Protein AF-0000000084525465 (afdb_homodimer)

Sequence (744 aa):
MDLFLYGTLRLPQLLERVAGGRVETRAATLPGYRVVREAGGTLPFLVEAPGEIAAGLLIADPSPAVRARLDAYELPFGYRLAPVTAEVDGVPHPAGVYLPGPEGQASDRPWRLDEWEVEDGALTLLAAEEFDLTVDEIGPEALARNWHMVRHRASARLRAAGETQPATLRHAARPGEVERIGPPRLSGRFFRHAAFRMRHRTFSGGTSPDLDREALLGADAALVLPYDAATGEVLLIEQVRTGPILRGAANPWMLEPPAGIVDAGETPEEAARRETWEETGLAEVELRRMFTVYASPGSTTDVFHCFAGLADLSGIGTRAGGLAVENEDLRTHVLPLDAALALIDTGEINVGPLVMMLLWTDRHRAALAGPGMDLFLYGTLRLPQLLERVAGGRVETRAATLPGYRVVREAGGTLPFLVEAPGEIAAGLLIADPSPAVRARLDAYELPFGYRLAPVTAEVDGVPHPAGVYLPGPEGQASDRPWRLDEWEVEDGALTLLAAEEFDLTVDEIGPEALARNWHMVRHRASARLRAAGETQPATLRHAARPGEVERIGPPRLSGRFFRHAAFRMRHRTFSGGTSPDLDREALLGADAALVLPYDAATGEVLLIEQVRTGPILRGAANPWMLEPPAGIVDAGETPEEAARRETWEETGLAEVELRRMFTVYASPGSTTDVFHCFAGLADLSGIGTRAGGLAVENEDLRTHVLPLDAALALIDTGEINVGPLVMMLLWTDRHRAALAGPG

Inte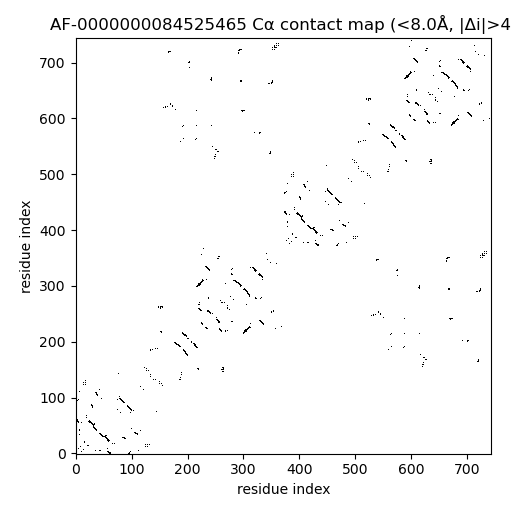rPro domains:
  IPR000086 NUDIX hydrolase domain [PF00293] (221-340)
  IPR000086 NUDIX hydrolase domain [PS51462] (217-357)
  IPR004385 Nucleoside diphosphate pyrophosphatase [TIGR00052] (189-360)
  IPR009288 Gamma-glutamylcyclotransferase, AIG2-like domain [PF06094] (3-116)
  IPR013024 Gamma-glutamyl cyclotransferase-like [cd06661] (3-99)
  IPR015797 NUDIX hydrolase-like domain superfamily [SSF55811] (186-364)
  IPR020084 NUDIX hydrolase, conserved site [PS00893] (260-281)
  IPR020476 NUDIX hydrolase [PR00502] (255-269)
  IPR020476 NUDIX hydrolase [PR00502] (269-284)
  IPR036568 Gamma-glutamyl cyclotransferase-like superfamily [SSF110857] (2-102)

Solvent-accessible surface area (backbone atoms only — not comparable to full-atom values): 38340 Å² total; per-residue (Å²): 110,25,35,43,40,48,55,70,57,61,41,65,73,46,33,24,34,49,38,73,39,89,70,75,69,40,72,26,33,31,70,37,19,34,49,17,18,24,53,96,54,79,47,64,29,72,40,85,29,83,91,34,64,22,70,36,31,32,31,73,53,58,53,72,69,37,47,51,33,48,45,44,71,40,39,66,78,46,30,42,79,39,85,45,62,30,24,46,91,81,41,79,37,73,22,33,32,75,36,69,31,90,85,60,51,70,40,92,44,76,48,52,65,72,62,37,42,74,73,45,35,69,45,48,44,46,29,33,47,51,46,55,60,29,38,88,76,60,34,38,63,56,47,52,74,32,40,67,49,43,38,13,31,22,35,39,31,53,52,32,58,67,47,81,66,58,46,91,82,54,71,70,61,57,93,76,42,60,42,72,57,74,78,60,49,57,42,75,69,80,50,34,39,36,41,39,35,30,34,33,58,40,90,86,58,61,66,49,66,83,38,83,47,59,32,37,46,50,44,33,26,9,32,29,40,36,30,16,58,90,79,45,30,30,44,35,32,32,36,73,32,54,9,35,53,76,37,43,36,68,55,32,54,40,56,34,46,39,52,40,67,26,48,56,91,50,49,54,68,57,29,28,52,51,29,34,26,58,61,72,65,53,80,72,62,50,78,40,82,63,50,56,24,24,44,45,39,68,45,21,40,31,32,40,41,34,27,40,20,43,29,86,57,78,90,56,58,72,42,80,44,44,47,69,89,71,74,40,62,33,32,37,42,58,46,47,47,69,58,56,55,50,30,36,72,66,41,47,44,33,34,36,65,40,53,31,52,53,42,49,47,63,75,40,45,69,72,66,52,48,86,120,108,25,36,45,40,48,55,70,57,62,40,65,73,47,34,24,34,49,39,74,40,88,72,74,68,41,74,26,33,30,71,37,19,33,49,17,18,24,54,96,56,78,47,63,29,73,41,87,29,83,91,36,63,21,70,36,30,33,32,72,52,59,53,71,68,37,46,50,32,46,46,44,71,40,39,66,77,46,31,41,80,41,83,44,61,29,25,47,91,81,41,80,38,74,22,33,31,75,36,70,32,89,86,59,51,70,41,93,43,76,50,52,64,72,61,36,43,74,74,45,35,67,45,48,44,46,29,32,47,52,47,55,61,30,37,88,77,61,32,40,63,57,46,52,75,31,41,69,50,44,36,14,31,23,35,39,30,54,53,32,57,70,46,82,66,55,48,90,82,53,72,71,60,55,94,76,41,60,43,71,56,74,77,61,48,58,42,76,67,81,48,34,39,36,40,40,36,30,36,32,57,40,91,88,58,61,69,49,68,83,38,83,46,57,32,38,45,50,43,34,27,10,30,30,40,36,31,17,61,90,79,44,30,30,44,35,31,32,33,73,34,54,10,36,51,76,35,42,36,68,53,34,54,42,56,34,45,38,52,40,67,27,48,55,90,50,50,54,67,56,30,28,53,51,30,33,27,57,61,71,67,53,80,72,60,50,77,38,83,63,50,55,24,26,47,46,38,68,46,22,40,30,30,40,40,35,28,39,20,43,30,86,58,78,87,56,56,73,41,80,46,43,46,70,90,71,72,41,62,34,32,37,42,57,47,47,45,68,59,56,55,51,29,36,72,66,40,47,41,34,32,36,65,41,53,30,52,52,42,49,49,64,75,39,46,70,74,65,52,50,87,119

Structure (mmCIF, N/CA/C/O backbone):
data_AF-0000000084525465-model_v1
#
loop_
_entity.id
_entity.type
_entity.pdbx_description
1 polymer 'ADP-ribose pyrophosphatase'
#
loop_
_atom_site.group_PDB
_atom_site.id
_atom_site.type_symbol
_atom_site.label_atom_id
_atom_site.label_alt_id
_atom_site.label_comp_id
_atom_site.label_asym_id
_atom_site.label_entity_id
_atom_site.label_seq_id
_atom_site.pdbx_PDB_ins_code
_atom_site.Cartn_x
_atom_site.Cartn_y
_atom_site.Cartn_z
_atom_site.occupancy
_atom_site.B_iso_or_equiv
_atom_site.auth_seq_id
_atom_site.auth_comp_id
_atom_site.auth_asym_id
_atom_site.auth_atom_id
_atom_site.pdbx_PDB_model_num
ATOM 1 N N . MET A 1 1 ? 35.875 -20.062 -17.625 1 91.69 1 MET A N 1
ATOM 2 C CA . MET A 1 1 ? 35.375 -21.438 -17.703 1 91.69 1 MET A CA 1
ATOM 3 C C . MET A 1 1 ? 34 -21.484 -18.375 1 91.69 1 MET A C 1
ATOM 5 O O . MET A 1 1 ? 33.125 -20.656 -18.078 1 91.69 1 MET A O 1
ATOM 9 N N . ASP A 1 2 ? 33.812 -22.422 -19.312 1 97.88 2 ASP A N 1
ATOM 10 C CA . ASP A 1 2 ? 32.531 -22.609 -19.984 1 97.88 2 ASP A CA 1
ATOM 11 C C . ASP A 1 2 ? 31.469 -23.062 -18.984 1 97.88 2 ASP A C 1
ATOM 13 O O . ASP A 1 2 ? 31.781 -23.578 -17.906 1 97.88 2 ASP A O 1
ATOM 17 N N . LEU A 1 3 ? 30.234 -22.766 -19.344 1 98.56 3 LEU A N 1
ATOM 18 C CA . LEU A 1 3 ? 29.109 -23.203 -18.516 1 98.56 3 LEU A CA 1
ATOM 19 C C . LEU A 1 3 ? 28.109 -24.016 -19.344 1 98.56 3 LEU A C 1
ATOM 21 O O . LEU A 1 3 ? 27.766 -23.641 -20.453 1 98.56 3 LEU A O 1
ATOM 25 N N . PHE A 1 4 ? 27.734 -25.172 -18.859 1 98.69 4 PHE A N 1
ATOM 26 C CA . PHE A 1 4 ? 26.672 -25.984 -19.438 1 98.69 4 PHE A CA 1
ATOM 27 C C . PHE A 1 4 ? 25.344 -25.719 -18.719 1 98.69 4 PHE A C 1
ATOM 29 O O . PHE A 1 4 ? 25.266 -25.828 -17.5 1 98.69 4 PHE A O 1
ATOM 36 N N . LEU A 1 5 ? 24.344 -25.312 -19.469 1 98.56 5 LEU A N 1
ATOM 37 C CA . LEU A 1 5 ? 23.016 -25.047 -18.953 1 98.56 5 LEU A CA 1
ATOM 38 C C . LEU A 1 5 ? 22.016 -26.109 -19.422 1 98.56 5 LEU A C 1
ATOM 40 O O . LEU A 1 5 ? 22.062 -26.516 -20.578 1 98.56 5 LEU A O 1
ATOM 44 N N . TYR A 1 6 ? 21.219 -26.578 -18.531 1 97.75 6 TYR A N 1
ATOM 45 C CA . TYR A 1 6 ? 20.109 -27.469 -18.844 1 97.75 6 TYR A CA 1
ATOM 46 C C . TYR A 1 6 ? 18.797 -26.906 -18.312 1 97.75 6 TYR A C 1
ATOM 48 O O . TYR A 1 6 ? 18.766 -25.828 -17.719 1 97.75 6 TYR A O 1
ATOM 56 N N . GLY A 1 7 ? 17.703 -27.656 -18.594 1 97.06 7 GLY A N 1
ATOM 57 C CA . GLY A 1 7 ? 16.422 -27.328 -17.969 1 97.06 7 GLY A CA 1
ATOM 58 C C . GLY A 1 7 ? 15.852 -26 -18.453 1 97.06 7 GLY A C 1
ATOM 59 O O . GLY A 1 7 ? 15.836 -25.719 -19.656 1 97.06 7 GLY A O 1
ATOM 60 N N . THR A 1 8 ? 15.367 -25.172 -17.469 1 97.69 8 THR A N 1
ATOM 61 C CA . THR A 1 8 ? 14.547 -24 -17.781 1 97.69 8 THR A CA 1
ATOM 62 C C . THR A 1 8 ? 15.383 -22.891 -18.422 1 97.69 8 THR A C 1
ATOM 64 O O . THR A 1 8 ? 14.883 -22.125 -19.219 1 97.69 8 THR A O 1
ATOM 67 N N . LEU A 1 9 ? 16.641 -22.844 -18.109 1 97.81 9 LEU A N 1
ATOM 68 C CA . LEU A 1 9 ? 17.516 -21.797 -18.625 1 97.81 9 LEU A CA 1
ATOM 69 C C . LEU A 1 9 ? 17.812 -22 -20.109 1 97.81 9 LEU A C 1
ATOM 71 O O . LEU A 1 9 ? 18.422 -21.141 -20.75 1 97.81 9 LEU A O 1
ATOM 75 N N . ARG A 1 10 ? 17.359 -23.141 -20.656 1 98.06 10 ARG A N 1
ATOM 76 C CA . ARG A 1 10 ? 17.453 -23.328 -22.109 1 98.06 10 ARG A CA 1
ATOM 77 C C . ARG A 1 10 ? 16.453 -22.438 -22.844 1 98.06 10 ARG A C 1
ATOM 79 O O . ARG A 1 10 ? 16.547 -22.266 -24.062 1 98.06 10 ARG A O 1
ATOM 86 N N . LEU A 1 11 ? 15.367 -22 -22.141 1 97.69 11 LEU A N 1
ATOM 87 C CA . LEU A 1 11 ? 14.453 -21.031 -22.734 1 97.69 11 LEU A CA 1
ATOM 88 C C . LEU A 1 11 ? 15.133 -19.688 -22.938 1 97.69 11 LEU A C 1
ATOM 90 O O . LEU A 1 11 ? 15.523 -19.031 -21.969 1 97.69 11 LEU A O 1
ATOM 94 N N . PRO A 1 12 ? 15.281 -19.203 -24.172 1 97.38 12 PRO A N 1
ATOM 95 C CA . PRO A 1 12 ? 16.094 -18.016 -24.453 1 97.38 12 PRO A CA 1
ATOM 96 C C . PRO A 1 12 ? 15.609 -16.781 -23.688 1 97.38 12 PRO A C 1
ATOM 98 O O . PRO A 1 12 ? 16.422 -16 -23.188 1 97.38 12 PRO A O 1
ATOM 101 N N . GLN A 1 13 ? 14.281 -16.594 -23.609 1 97.44 13 GLN A N 1
ATOM 102 C CA . GLN A 1 13 ? 13.734 -15.43 -22.922 1 97.44 13 GLN A CA 1
ATOM 103 C C . GLN A 1 13 ? 14.109 -15.438 -21.438 1 97.44 13 GLN A C 1
ATOM 105 O O . GLN A 1 13 ? 14.398 -14.383 -20.859 1 97.44 13 GLN A O 1
ATOM 110 N N . LEU A 1 14 ? 14.039 -16.625 -20.812 1 98.38 14 LEU A N 1
ATOM 111 C CA . LEU A 1 14 ? 14.398 -16.75 -19.406 1 98.38 14 LEU A CA 1
ATOM 112 C C . LEU A 1 14 ? 15.891 -16.5 -19.203 1 98.38 14 LEU A C 1
ATOM 114 O O . LEU A 1 14 ? 16.281 -15.75 -18.297 1 98.38 14 LEU A O 1
ATOM 118 N N . LEU A 1 15 ? 16.719 -17.078 -20.062 1 98.44 15 LEU A N 1
ATOM 119 C CA . LEU A 1 15 ? 18.172 -16.906 -19.969 1 98.44 15 LEU A CA 1
ATOM 120 C C . LEU A 1 15 ? 18.531 -15.422 -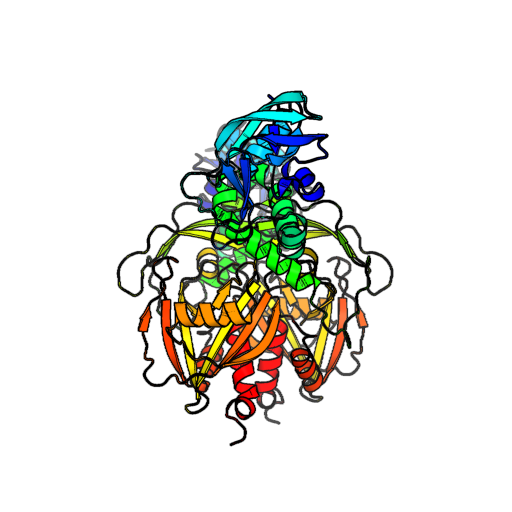20.078 1 98.44 15 LEU A C 1
ATOM 122 O O . LEU A 1 15 ? 19.375 -14.93 -19.328 1 98.44 15 LEU A O 1
ATOM 126 N N . GLU A 1 16 ? 17.922 -14.734 -21 1 97.75 16 GLU A N 1
ATOM 127 C CA . GLU A 1 16 ? 18.203 -13.32 -21.219 1 97.75 16 GLU A CA 1
ATOM 128 C C . GLU A 1 16 ? 17.875 -12.5 -19.969 1 97.75 16 GLU A C 1
ATOM 130 O O . GLU A 1 16 ? 18.641 -11.617 -19.578 1 97.75 16 GLU A O 1
ATOM 135 N N . ARG A 1 17 ? 16.75 -12.734 -19.297 1 97.25 17 ARG A N 1
ATOM 136 C CA . ARG A 1 17 ? 16.359 -12.031 -18.078 1 97.25 17 ARG A CA 1
ATOM 137 C C . ARG A 1 17 ? 17.328 -12.312 -16.938 1 97.25 17 ARG A C 1
ATOM 139 O O . ARG A 1 17 ? 17.75 -11.391 -16.234 1 97.25 17 ARG A O 1
ATOM 146 N N . VAL A 1 18 ? 17.656 -13.57 -16.797 1 98.19 18 VAL A N 1
ATOM 147 C CA . VAL A 1 18 ? 18.516 -13.992 -15.695 1 98.19 18 VAL A CA 1
ATOM 148 C C . VAL A 1 18 ? 19.922 -13.461 -15.891 1 98.19 18 VAL A C 1
ATOM 150 O O . VAL A 1 18 ? 20.547 -12.977 -14.945 1 98.19 18 VAL A O 1
ATOM 153 N N . ALA A 1 19 ? 20.391 -13.422 -17.188 1 97.75 19 ALA A N 1
ATOM 154 C CA . ALA A 1 19 ? 21.766 -13.016 -17.5 1 97.75 19 ALA A CA 1
ATOM 155 C C . ALA A 1 19 ? 21.875 -11.5 -17.594 1 97.75 19 ALA A C 1
ATOM 157 O O . ALA A 1 19 ? 22.984 -10.953 -17.578 1 97.75 19 ALA A O 1
ATOM 158 N N . GLY A 1 20 ? 20.75 -10.82 -17.703 1 96.25 20 GLY A N 1
ATOM 159 C CA . GLY A 1 20 ? 20.75 -9.375 -17.812 1 96.25 20 GLY A CA 1
ATOM 160 C C . GLY A 1 20 ? 20.969 -8.883 -19.234 1 96.25 20 GLY A C 1
ATOM 161 O O . GLY A 1 20 ? 21.344 -7.73 -19.453 1 96.25 20 GLY A O 1
ATOM 162 N N . GLY A 1 21 ? 20.828 -9.797 -20.203 1 96 21 GLY A N 1
ATOM 163 C CA . GLY A 1 21 ? 21.016 -9.5 -21.609 1 96 21 GLY A CA 1
ATOM 164 C C . GLY A 1 21 ? 21.203 -10.734 -22.469 1 96 21 GLY A C 1
ATOM 165 O O . GLY A 1 21 ? 21.156 -11.859 -21.969 1 96 21 GLY A O 1
ATOM 166 N N . ARG A 1 22 ? 21.391 -10.484 -23.719 1 95.75 22 ARG A N 1
ATOM 167 C CA . ARG A 1 22 ? 21.562 -11.586 -24.656 1 95.75 22 ARG A CA 1
ATOM 168 C C . ARG A 1 22 ? 22.891 -12.297 -24.438 1 95.75 22 ARG A C 1
ATOM 170 O O . ARG A 1 22 ? 23.922 -11.648 -24.234 1 95.75 22 ARG A O 1
ATOM 177 N N . VAL A 1 23 ? 22.828 -13.625 -24.422 1 96.75 23 VAL A N 1
ATOM 178 C CA . VAL A 1 23 ? 24 -14.469 -24.25 1 96.75 23 VAL A CA 1
ATOM 179 C C . VAL A 1 23 ? 24.125 -15.43 -25.438 1 96.75 23 VAL A C 1
ATOM 181 O O . VAL A 1 23 ? 23.141 -16.047 -25.844 1 96.75 23 VAL A O 1
ATOM 184 N N . GLU A 1 24 ? 25.266 -15.461 -26 1 97.12 24 GLU A N 1
ATOM 185 C CA . GLU A 1 24 ? 25.5 -16.422 -27.078 1 97.12 24 GLU A CA 1
ATOM 186 C C . GLU A 1 24 ? 25.609 -17.844 -26.531 1 97.12 24 GLU A C 1
ATOM 188 O O . GLU A 1 24 ? 26.328 -18.094 -25.547 1 97.12 24 GLU A O 1
ATOM 193 N N . THR A 1 25 ? 24.875 -18.734 -27.125 1 98.19 25 THR A N 1
ATOM 194 C CA . THR A 1 25 ? 24.906 -20.125 -26.688 1 98.19 25 THR A CA 1
ATOM 195 C C . THR A 1 25 ? 25.062 -21.062 -27.891 1 98.19 25 THR A C 1
ATOM 197 O O . THR A 1 25 ? 24.828 -20.656 -29.031 1 98.19 25 THR A O 1
ATOM 200 N N . ARG A 1 26 ? 25.547 -22.281 -27.656 1 98 26 ARG A N 1
ATOM 201 C CA . ARG A 1 26 ? 25.609 -23.375 -28.609 1 98 26 ARG A CA 1
ATOM 202 C C . ARG A 1 26 ? 24.906 -24.625 -28.078 1 98 26 ARG A C 1
ATOM 204 O O . ARG A 1 26 ? 25.016 -24.922 -26.891 1 98 26 ARG A O 1
ATOM 211 N N . ALA A 1 27 ? 24.25 -25.266 -29.016 1 98.38 27 ALA A N 1
ATOM 212 C CA . ALA A 1 27 ? 23.688 -26.547 -28.609 1 98.38 27 ALA A CA 1
ATOM 213 C C . ALA A 1 27 ? 24.781 -27.5 -28.125 1 98.38 27 ALA A C 1
ATOM 215 O O . ALA A 1 27 ? 25.844 -27.578 -28.734 1 98.38 27 ALA A O 1
ATOM 216 N N . ALA A 1 28 ? 24.469 -28.156 -27 1 98.69 28 ALA A N 1
ATOM 217 C CA . ALA A 1 28 ? 25.453 -29.062 -26.391 1 98.69 28 ALA A CA 1
ATOM 218 C C . ALA A 1 28 ? 24.75 -30.234 -25.703 1 98.69 28 ALA A C 1
ATOM 220 O O . ALA A 1 28 ? 23.516 -30.234 -25.578 1 98.69 28 ALA A O 1
ATOM 221 N N . THR A 1 29 ? 25.531 -31.219 -25.391 1 98.62 29 THR A N 1
ATOM 222 C CA . THR A 1 29 ? 25.031 -32.375 -24.656 1 98.62 29 THR A CA 1
ATOM 223 C C . THR A 1 29 ? 25.953 -32.719 -23.484 1 98.62 29 THR A C 1
ATOM 225 O O . THR A 1 29 ? 27.109 -32.281 -23.453 1 98.62 29 THR A O 1
ATOM 228 N N . LEU A 1 30 ? 25.422 -33.344 -22.547 1 98.56 30 LEU A N 1
ATOM 229 C CA . LEU A 1 30 ? 26.188 -33.812 -21.391 1 98.56 30 LEU A CA 1
ATOM 230 C C . LEU A 1 30 ? 26.047 -35.312 -21.219 1 98.56 30 LEU A C 1
ATOM 232 O O . LEU A 1 30 ? 25.094 -35.812 -20.609 1 98.56 30 LEU A O 1
ATOM 236 N N . PRO A 1 31 ? 27.062 -36.094 -21.734 1 98.06 31 PRO A N 1
ATOM 237 C CA . PRO A 1 31 ? 27.016 -37.531 -21.562 1 98.06 31 PRO A CA 1
ATOM 238 C C . PRO A 1 31 ? 27.078 -37.969 -20.094 1 98.06 31 PRO A C 1
ATOM 240 O O . PRO A 1 31 ? 27.766 -37.344 -19.297 1 98.06 31 PRO A O 1
ATOM 243 N N . GLY A 1 32 ? 26.359 -39.094 -19.797 1 97.31 32 GLY A N 1
ATOM 244 C CA . GLY A 1 32 ? 26.391 -39.656 -18.453 1 97.31 32 GLY A CA 1
ATOM 245 C C . GLY A 1 32 ? 25.344 -39.062 -17.547 1 97.31 32 GLY A C 1
ATOM 246 O O . GLY A 1 32 ? 25.281 -39.375 -16.359 1 97.31 32 GLY A O 1
ATOM 247 N N . TYR A 1 33 ? 24.5 -38.125 -18.047 1 97.56 33 TYR A N 1
ATOM 248 C CA . TYR A 1 33 ? 23.469 -37.469 -17.266 1 97.56 33 TYR A CA 1
ATOM 249 C C . TYR A 1 33 ? 22.125 -37.531 -17.969 1 97.56 33 TYR A C 1
ATOM 251 O O . TYR A 1 33 ? 22.062 -37.719 -19.188 1 97.56 33 TYR A O 1
ATOM 259 N N . ARG A 1 34 ? 21.078 -37.406 -17.281 1 97 34 ARG A N 1
ATOM 260 C CA . ARG A 1 34 ? 19.75 -37.156 -17.828 1 97 34 ARG A CA 1
ATOM 261 C C . ARG A 1 34 ? 18.984 -36.125 -16.984 1 97 34 ARG A C 1
ATOM 263 O O . ARG A 1 34 ? 19.328 -35.906 -15.812 1 97 34 ARG A O 1
ATOM 270 N N . VAL A 1 35 ? 18 -35.5 -17.594 1 97.62 35 VAL A N 1
ATOM 271 C CA . VAL A 1 35 ? 17.172 -34.531 -16.891 1 97.62 35 VAL A CA 1
ATOM 272 C C . VAL A 1 35 ? 15.828 -35.125 -16.531 1 97.62 35 VAL A C 1
ATOM 274 O O . VAL A 1 35 ? 15.125 -35.656 -17.406 1 97.62 35 VAL A O 1
ATOM 277 N N . VAL A 1 36 ? 15.484 -35.125 -15.25 1 97.06 36 VAL A N 1
ATOM 278 C CA . VAL A 1 36 ? 14.211 -35.625 -14.773 1 97.06 36 VAL A CA 1
ATOM 279 C C . VAL A 1 36 ? 13.445 -34.531 -14.031 1 97.06 36 VAL A C 1
ATOM 281 O O . VAL A 1 36 ? 13.992 -33.469 -13.758 1 97.06 36 VAL A O 1
ATOM 284 N N . ARG A 1 37 ? 12.172 -34.781 -13.797 1 96.19 37 ARG A N 1
ATOM 285 C CA . ARG A 1 37 ? 11.344 -33.812 -13.055 1 96.19 37 ARG A CA 1
ATOM 286 C C . ARG A 1 37 ? 11.617 -33.906 -11.562 1 96.19 37 ARG A C 1
ATOM 288 O O . ARG A 1 37 ? 11.844 -35 -11.023 1 96.19 37 ARG A O 1
ATOM 295 N N . GLU A 1 38 ? 11.633 -32.75 -10.945 1 92.75 38 GLU A N 1
ATOM 296 C CA . GLU A 1 38 ? 11.719 -32.719 -9.492 1 92.75 38 GLU A CA 1
ATOM 297 C C . GLU A 1 38 ? 10.539 -33.469 -8.852 1 92.75 38 GLU A C 1
ATOM 299 O O . GLU A 1 38 ? 9.422 -33.438 -9.367 1 92.75 38 GLU A O 1
ATOM 304 N N . ALA A 1 39 ? 10.812 -34.094 -7.758 1 91.94 39 ALA A N 1
ATOM 305 C CA . ALA A 1 39 ? 9.727 -34.719 -7.027 1 91.94 39 ALA A CA 1
ATOM 306 C C . ALA A 1 39 ? 8.727 -33.688 -6.508 1 91.94 39 ALA A C 1
ATOM 308 O O . ALA A 1 39 ? 9.094 -32.781 -5.762 1 91.94 39 ALA A O 1
ATOM 309 N N . GLY A 1 40 ? 7.48 -33.75 -6.902 1 86.56 40 GLY A N 1
ATOM 310 C CA . GLY A 1 40 ? 6.43 -32.906 -6.402 1 86.56 40 GLY A CA 1
ATOM 311 C C . GLY A 1 40 ? 6.445 -31.516 -7.047 1 86.56 40 GLY A C 1
ATOM 312 O O . GLY A 1 40 ? 5.723 -30.609 -6.609 1 86.56 40 GLY A O 1
ATOM 313 N N . GLY A 1 41 ? 7.301 -31.344 -8.016 1 89.19 41 GLY A N 1
ATOM 314 C CA . GLY A 1 41 ? 7.387 -30.031 -8.625 1 89.19 41 GLY A CA 1
ATOM 315 C C . GLY A 1 41 ? 7.484 -30.078 -10.141 1 89.19 41 GLY A C 1
ATOM 316 O O . GLY A 1 41 ? 7.152 -31.094 -10.758 1 89.19 41 GLY A O 1
ATOM 317 N N . THR A 1 42 ? 7.797 -29 -10.672 1 91.94 42 THR A N 1
ATOM 318 C CA . THR A 1 42 ? 7.809 -28.906 -12.133 1 91.94 42 THR A CA 1
ATOM 319 C C . THR A 1 42 ? 9.219 -28.625 -12.648 1 91.94 42 THR A C 1
ATOM 321 O O . THR A 1 42 ? 9.438 -28.562 -13.859 1 91.94 42 THR A O 1
ATOM 324 N N . LEU A 1 43 ? 10.164 -28.547 -11.781 1 94.06 43 LEU A N 1
ATOM 325 C CA . LEU A 1 43 ? 11.484 -28.078 -12.164 1 94.06 43 LEU A CA 1
ATOM 326 C C . LEU A 1 43 ? 12.352 -29.25 -12.641 1 94.06 43 LEU A C 1
ATOM 328 O O . LEU A 1 43 ? 12.109 -30.391 -12.281 1 94.06 43 LEU A O 1
ATOM 332 N N . PRO A 1 44 ? 13.344 -28.969 -13.5 1 96.12 44 PRO A N 1
ATOM 333 C CA . PRO A 1 44 ? 14.281 -30 -13.969 1 96.12 44 PRO A CA 1
ATOM 334 C C . PRO A 1 44 ? 15.336 -30.359 -12.93 1 96.12 44 PRO A C 1
ATOM 336 O O . PRO A 1 44 ? 15.805 -29.484 -12.188 1 96.12 44 PRO A O 1
ATOM 339 N N . PHE A 1 45 ? 15.617 -31.594 -12.93 1 95.25 45 PHE A N 1
ATOM 340 C CA . PHE A 1 45 ? 16.688 -32.156 -12.102 1 95.25 45 PHE A CA 1
ATOM 341 C C . PHE A 1 45 ? 17.672 -32.938 -12.945 1 95.25 45 PHE A C 1
ATOM 343 O O . PHE A 1 45 ? 17.297 -33.844 -13.68 1 95.25 45 PHE A O 1
ATOM 350 N N . LEU A 1 46 ? 18.922 -32.5 -12.883 1 95.75 46 LEU A N 1
ATOM 351 C CA . LEU A 1 46 ? 19.984 -33.219 -13.57 1 95.75 46 LEU A CA 1
ATOM 352 C C . LEU A 1 46 ? 20.516 -34.344 -12.695 1 95.75 46 LEU A C 1
ATOM 354 O O . LEU A 1 46 ? 20.922 -34.125 -11.555 1 95.75 46 LEU A O 1
ATOM 358 N N . VAL A 1 47 ? 20.469 -35.594 -13.219 1 94.81 47 VAL A N 1
ATOM 359 C CA . VAL A 1 47 ? 20.938 -36.719 -12.438 1 94.81 47 VAL A CA 1
ATOM 360 C C . VAL A 1 47 ? 21.969 -37.531 -13.242 1 94.81 47 VAL A C 1
ATOM 362 O O . VAL A 1 47 ? 21.906 -37.562 -14.469 1 94.81 47 VAL A O 1
ATOM 365 N N . GLU A 1 48 ? 22.922 -38.125 -12.5 1 94.31 48 GLU A N 1
ATOM 366 C CA . GLU A 1 48 ? 23.859 -39.031 -13.148 1 94.31 48 GLU A CA 1
ATOM 367 C C . GLU A 1 48 ? 23.172 -40.281 -13.688 1 94.31 48 GLU A C 1
ATOM 369 O O . GLU A 1 48 ? 22.375 -40.906 -12.984 1 94.31 48 GLU A O 1
ATOM 374 N N . ALA A 1 49 ? 23.359 -40.531 -14.898 1 95.69 49 ALA A N 1
ATOM 375 C CA . ALA A 1 49 ? 22.766 -41.688 -15.586 1 95.69 49 ALA A CA 1
ATOM 376 C C . ALA A 1 49 ? 23.703 -42.219 -16.656 1 95.69 49 ALA A C 1
ATOM 378 O O . ALA A 1 49 ? 23.641 -41.812 -17.812 1 95.69 49 ALA A O 1
ATOM 379 N N . PRO A 1 50 ? 24.469 -43.25 -16.219 1 95.69 50 PRO A N 1
ATOM 380 C CA . PRO A 1 50 ? 25.391 -43.812 -17.219 1 95.69 50 PRO A CA 1
ATOM 381 C C . PRO A 1 50 ? 24.688 -44.25 -18.484 1 95.69 50 PRO A C 1
ATOM 383 O O . PRO A 1 50 ? 23.641 -44.906 -18.422 1 95.69 50 PRO A O 1
ATOM 386 N N . GLY A 1 51 ? 25.234 -43.938 -19.594 1 96.25 51 GLY A N 1
ATOM 387 C CA . GLY A 1 51 ? 24.688 -44.344 -20.875 1 96.25 51 GLY A CA 1
ATOM 388 C C . GLY A 1 51 ? 23.656 -43.406 -21.438 1 96.25 51 GLY A C 1
ATOM 389 O O . GLY A 1 51 ? 23.234 -43.531 -22.578 1 96.25 51 GLY A O 1
ATOM 390 N N . GLU A 1 52 ? 23.172 -42.469 -20.625 1 97.19 52 GLU A N 1
ATOM 391 C CA . GLU A 1 52 ? 22.203 -41.5 -21.062 1 97.19 52 GLU A CA 1
ATOM 392 C C . GLU A 1 52 ? 22.891 -40.156 -21.391 1 97.19 52 GLU A C 1
ATOM 394 O O . GLU A 1 52 ? 24.094 -40 -21.156 1 97.19 52 GLU A O 1
ATOM 399 N N . ILE A 1 53 ? 22.141 -39.281 -22.094 1 97.5 53 ILE A N 1
ATOM 400 C CA . ILE A 1 53 ? 22.672 -38 -22.531 1 97.5 53 ILE A CA 1
ATOM 401 C C . ILE A 1 53 ? 21.656 -36.875 -22.234 1 97.5 53 ILE A C 1
ATOM 403 O O . ILE A 1 53 ? 20.484 -37 -22.609 1 97.5 53 ILE A O 1
ATOM 407 N N . ALA A 1 54 ? 22.078 -35.906 -21.547 1 98 54 ALA A N 1
ATOM 408 C CA . ALA A 1 54 ? 21.219 -34.719 -21.297 1 98 54 ALA A CA 1
ATOM 409 C C . ALA A 1 54 ? 21.453 -33.656 -22.344 1 98 54 ALA A C 1
ATOM 411 O O . ALA A 1 54 ? 22.594 -33.344 -22.703 1 98 54 ALA A O 1
ATOM 412 N N . ALA A 1 55 ? 20.359 -33.125 -22.891 1 97.38 55 ALA A N 1
ATOM 413 C CA . ALA A 1 55 ? 20.453 -31.984 -23.812 1 97.38 55 ALA A CA 1
ATOM 414 C C . ALA A 1 55 ? 20.609 -30.672 -23.062 1 97.38 55 ALA A C 1
ATOM 416 O O . ALA A 1 55 ? 20.062 -30.516 -21.969 1 97.38 55 ALA A O 1
ATOM 417 N N . GLY A 1 56 ? 21.344 -29.734 -23.672 1 98.38 56 GLY A N 1
ATOM 418 C CA . GLY A 1 56 ? 21.516 -28.422 -23.062 1 98.38 56 GLY A CA 1
ATOM 419 C C . GLY A 1 56 ? 22.188 -27.422 -23.984 1 98.38 56 GLY A C 1
ATOM 420 O O . GLY A 1 56 ? 22.062 -27.516 -25.203 1 98.38 56 GLY A O 1
ATOM 421 N N . LEU A 1 57 ? 22.656 -26.375 -23.344 1 98.56 57 LEU A N 1
ATOM 422 C CA . LEU A 1 57 ? 23.375 -25.312 -24.016 1 98.56 57 LEU A CA 1
ATOM 423 C C . LEU A 1 57 ? 24.75 -25.094 -23.375 1 98.56 57 LEU A C 1
ATOM 425 O O . LEU A 1 57 ? 24.922 -25.344 -22.188 1 98.56 57 LEU A O 1
ATOM 429 N N . LEU A 1 58 ? 25.703 -24.703 -24.172 1 98.69 58 LEU A N 1
ATOM 430 C CA . LEU A 1 58 ? 27 -24.312 -23.656 1 98.69 58 LEU A CA 1
ATOM 431 C C . LEU A 1 58 ? 27.234 -22.812 -23.844 1 98.69 58 LEU A C 1
ATOM 433 O O . LEU A 1 58 ? 27 -22.281 -24.938 1 98.69 58 LEU A O 1
ATOM 437 N N . ILE A 1 59 ? 27.484 -22.062 -22.797 1 98.5 59 ILE A N 1
ATOM 438 C CA . ILE A 1 59 ? 27.984 -20.688 -22.844 1 98.5 59 ILE A CA 1
ATOM 439 C C . ILE A 1 59 ? 29.5 -20.688 -22.766 1 98.5 59 ILE A C 1
ATOM 441 O O . ILE A 1 59 ? 30.078 -21.141 -21.766 1 98.5 59 ILE A O 1
ATOM 445 N N . ALA A 1 60 ? 30.125 -20.172 -23.766 1 97.69 60 ALA A N 1
ATOM 446 C CA . ALA A 1 60 ? 31.594 -20.125 -23.781 1 97.69 60 ALA A CA 1
ATOM 447 C C . ALA A 1 60 ? 32.094 -18.953 -22.969 1 97.69 60 ALA A C 1
ATOM 449 O O . ALA A 1 60 ? 31.797 -17.797 -23.266 1 97.69 60 ALA A O 1
ATOM 450 N N . ASP A 1 61 ? 32.875 -19.234 -21.922 1 96.38 61 ASP A N 1
ATOM 451 C CA . ASP A 1 61 ? 33.594 -18.266 -21.094 1 96.38 61 ASP A CA 1
ATOM 452 C C . ASP A 1 61 ? 32.719 -17.016 -20.844 1 96.38 61 ASP A C 1
ATOM 454 O O . ASP A 1 61 ? 33.125 -15.906 -21.219 1 96.38 61 ASP A O 1
ATOM 458 N N . PRO A 1 62 ? 31.594 -17.203 -20.188 1 97.12 62 PRO A N 1
ATOM 459 C CA . PRO A 1 62 ? 30.75 -16.031 -19.906 1 97.12 62 PRO A CA 1
ATOM 460 C C . PRO A 1 62 ? 31.5 -14.922 -19.172 1 97.12 62 PRO A C 1
ATOM 462 O O . PRO A 1 62 ? 32.375 -15.203 -18.375 1 97.12 62 PRO A O 1
ATOM 465 N N . SER A 1 63 ? 31.125 -13.625 -19.453 1 96.81 63 SER A N 1
ATOM 466 C CA . SER A 1 63 ? 31.688 -12.5 -18.719 1 96.81 63 SER A CA 1
ATOM 467 C C . SER A 1 63 ? 31.438 -12.625 -17.234 1 96.81 63 SER A C 1
ATOM 469 O O . SER A 1 63 ? 30.5 -13.305 -16.812 1 96.81 63 SER A O 1
ATOM 471 N N . PRO A 1 64 ? 32.25 -11.93 -16.438 1 96.81 64 PRO A N 1
ATOM 472 C CA . PRO A 1 64 ? 32.031 -11.977 -14.992 1 96.81 64 PRO A CA 1
ATOM 473 C C . PRO A 1 64 ? 30.641 -11.516 -14.578 1 96.81 64 PRO A C 1
ATOM 475 O O . PRO A 1 64 ? 30.062 -12.062 -13.633 1 96.81 64 PRO A O 1
ATOM 478 N N . ALA A 1 65 ? 30.094 -10.523 -15.242 1 96.44 65 ALA A N 1
ATOM 479 C CA . ALA A 1 65 ? 28.766 -10.016 -14.93 1 96.44 65 ALA A CA 1
ATOM 480 C C . ALA A 1 65 ? 27.703 -11.078 -15.188 1 96.44 65 ALA A C 1
ATOM 482 O O . ALA A 1 65 ? 26.828 -11.297 -14.359 1 96.44 65 ALA A O 1
ATOM 483 N N . VAL A 1 66 ? 27.781 -11.711 -16.328 1 97.5 66 VAL A N 1
ATOM 484 C CA . VAL A 1 66 ? 26.828 -12.766 -16.688 1 97.5 66 VAL A CA 1
ATOM 485 C C . VAL A 1 66 ? 26.953 -13.93 -15.703 1 97.5 66 VAL A C 1
ATOM 487 O O . VAL A 1 66 ? 25.953 -14.438 -15.203 1 97.5 66 VAL A O 1
ATOM 490 N N . ARG A 1 67 ? 28.188 -14.32 -15.398 1 97.44 67 ARG A N 1
ATOM 491 C CA . ARG A 1 67 ? 28.438 -15.406 -14.453 1 97.44 67 ARG A CA 1
ATOM 492 C C . ARG A 1 67 ? 27.844 -15.086 -13.078 1 97.44 67 ARG A C 1
ATOM 494 O O . ARG A 1 67 ? 27.219 -15.945 -12.453 1 97.44 67 ARG A O 1
ATOM 501 N N . ALA A 1 68 ? 28.031 -13.906 -12.641 1 97.25 68 ALA A N 1
ATOM 502 C CA . ALA A 1 68 ? 27.531 -13.492 -11.328 1 97.25 68 ALA A CA 1
ATOM 503 C C . ALA A 1 68 ? 26.016 -13.578 -11.273 1 97.25 68 ALA A C 1
ATOM 505 O O . ALA A 1 68 ? 25.453 -14.008 -10.266 1 97.25 68 ALA A O 1
ATOM 506 N N . ARG A 1 69 ? 25.328 -13.203 -12.281 1 97.94 69 ARG A N 1
ATOM 507 C CA . ARG A 1 69 ? 23.859 -13.219 -12.328 1 97.94 69 ARG A CA 1
ATOM 508 C C . ARG A 1 69 ? 23.344 -14.656 -12.383 1 97.94 69 ARG A C 1
ATOM 510 O O . ARG A 1 69 ? 22.344 -14.984 -11.734 1 97.94 69 ARG A O 1
ATOM 517 N N . LEU A 1 70 ? 24 -15.492 -13.172 1 98.06 70 LEU A N 1
ATOM 518 C CA . LEU A 1 70 ? 23.609 -16.906 -13.211 1 98.06 70 LEU A CA 1
ATOM 519 C C . LEU A 1 70 ? 23.812 -17.562 -11.852 1 98.06 70 LEU A C 1
ATOM 521 O O . LEU A 1 70 ? 22.953 -18.328 -11.398 1 98.06 70 LEU A O 1
ATOM 525 N N . ASP A 1 71 ? 24.953 -17.266 -11.188 1 97.88 71 ASP A N 1
ATOM 526 C CA . ASP A 1 71 ? 25.203 -17.75 -9.836 1 97.88 71 ASP A CA 1
ATOM 527 C C . ASP A 1 71 ? 24.125 -17.281 -8.867 1 97.88 71 ASP A C 1
ATOM 529 O O . ASP A 1 71 ? 23.641 -18.047 -8.031 1 97.88 71 ASP A O 1
ATOM 533 N N . ALA A 1 72 ? 23.734 -16.016 -9.039 1 97.94 72 ALA A N 1
ATOM 534 C CA . ALA A 1 72 ? 22.734 -15.414 -8.164 1 97.94 72 ALA A CA 1
ATOM 535 C C . ALA A 1 72 ? 21.375 -16.094 -8.328 1 97.94 72 ALA A C 1
ATOM 537 O O . ALA A 1 72 ? 20.594 -16.172 -7.383 1 97.94 72 ALA A O 1
ATOM 538 N N . TYR A 1 73 ? 21.141 -16.609 -9.5 1 97.38 73 TYR A N 1
ATOM 539 C CA . TYR A 1 73 ? 19.844 -17.219 -9.812 1 97.38 73 TYR A CA 1
ATOM 540 C C . TYR A 1 73 ? 19.812 -18.688 -9.383 1 97.38 73 TYR A C 1
ATOM 542 O O . TYR A 1 73 ? 18.75 -19.25 -9.141 1 97.38 73 TYR A O 1
ATOM 550 N N . GLU A 1 74 ? 20.984 -19.359 -9.219 1 96.44 74 GLU A N 1
ATOM 551 C CA . GLU A 1 74 ? 21.031 -20.797 -9 1 96.44 74 GLU A CA 1
ATOM 552 C C . GLU A 1 74 ? 21.531 -21.141 -7.602 1 96.44 74 GLU A C 1
ATOM 554 O O . GLU A 1 74 ? 20.906 -21.922 -6.887 1 96.44 74 GLU A O 1
ATOM 559 N N . LEU A 1 75 ? 22.5 -20.5 -7.121 1 95.69 75 LEU A N 1
ATOM 560 C CA . LEU A 1 75 ? 23.266 -20.938 -5.961 1 95.69 75 LEU A CA 1
ATOM 561 C C . LEU A 1 75 ? 22.469 -20.75 -4.676 1 95.69 75 LEU A C 1
ATOM 563 O O . LEU A 1 75 ? 22.469 -21.625 -3.803 1 95.69 75 LEU A O 1
ATOM 567 N N . PRO A 1 76 ? 21.781 -19.625 -4.562 1 94.69 76 PRO A N 1
ATOM 568 C CA . PRO A 1 76 ? 21.062 -19.438 -3.295 1 94.69 76 PRO A CA 1
ATOM 569 C C . PRO A 1 76 ? 19.969 -20.469 -3.074 1 94.69 76 PRO A C 1
ATOM 571 O O . PRO A 1 76 ? 19.422 -20.578 -1.97 1 94.69 76 PRO A O 1
ATOM 574 N N . PHE A 1 77 ? 19.609 -21.266 -4.094 1 92 77 PHE A N 1
ATOM 575 C CA . PHE A 1 77 ? 18.547 -22.25 -3.992 1 92 77 PHE A CA 1
ATOM 576 C C . PHE A 1 77 ? 19.125 -23.641 -3.738 1 92 77 PHE A C 1
ATOM 578 O O . PHE A 1 77 ? 18.453 -24.656 -3.945 1 92 77 PHE A O 1
ATOM 585 N N . GLY A 1 78 ? 20.391 -23.672 -3.41 1 90.94 78 GLY A N 1
ATOM 586 C CA . GLY A 1 78 ? 21.016 -24.906 -2.986 1 90.94 78 GLY A CA 1
ATOM 587 C C . GLY A 1 78 ? 21.797 -25.594 -4.098 1 90.94 78 GLY A C 1
ATOM 588 O O . GLY A 1 78 ? 22.328 -26.688 -3.904 1 90.94 78 GLY A O 1
ATOM 589 N N . TYR A 1 79 ? 21.797 -25.078 -5.281 1 93.88 79 TYR A N 1
ATOM 590 C CA . TYR A 1 79 ? 22.594 -25.641 -6.363 1 93.88 79 TYR A CA 1
ATOM 591 C C . TYR A 1 79 ? 24.078 -25.422 -6.117 1 93.88 79 TYR A C 1
ATOM 593 O O . TYR A 1 79 ? 24.469 -24.516 -5.375 1 93.88 79 TYR A O 1
ATOM 601 N N . ARG A 1 80 ? 24.875 -26.297 -6.699 1 94.81 80 ARG A N 1
ATOM 602 C CA . ARG A 1 80 ? 26.328 -26.172 -6.648 1 94.81 80 ARG A CA 1
ATOM 603 C C . ARG A 1 80 ? 26.938 -26.266 -8.039 1 94.81 80 ARG A C 1
ATOM 605 O O . ARG A 1 80 ? 26.469 -27.031 -8.883 1 94.81 80 ARG A O 1
ATOM 612 N N . LEU A 1 81 ? 27.938 -25.547 -8.227 1 96 81 LEU A N 1
ATOM 613 C CA . LEU A 1 81 ? 28.672 -25.625 -9.484 1 96 81 LEU A CA 1
ATOM 614 C C . LEU A 1 81 ? 29.688 -26.766 -9.461 1 96 81 LEU A C 1
ATOM 616 O O . LEU A 1 81 ? 30.484 -26.875 -8.539 1 96 81 LEU A O 1
ATOM 620 N N . ALA A 1 82 ? 29.578 -27.656 -10.453 1 96.38 82 ALA A N 1
ATOM 621 C CA . ALA A 1 82 ? 30.469 -28.812 -10.539 1 96.38 82 ALA A CA 1
ATOM 622 C C . ALA A 1 82 ? 31.141 -28.891 -11.914 1 96.38 82 ALA A C 1
ATOM 624 O O . ALA A 1 82 ? 30.516 -28.547 -12.93 1 96.38 82 ALA A O 1
ATOM 625 N N . PRO A 1 83 ? 32.344 -29.375 -11.93 1 97.44 83 PRO A N 1
ATOM 626 C CA . PRO A 1 83 ? 33 -29.547 -13.227 1 97.44 83 PRO A CA 1
ATOM 627 C C . PRO A 1 83 ? 32.438 -30.75 -14 1 97.44 83 PRO A C 1
ATOM 629 O O . PRO A 1 83 ? 32.188 -31.797 -13.414 1 97.44 83 PRO A O 1
ATOM 632 N N . VAL A 1 84 ? 32.219 -30.531 -15.266 1 97.81 84 VAL A N 1
ATOM 633 C CA . VAL A 1 84 ? 31.781 -31.609 -16.156 1 97.81 84 VAL A CA 1
ATOM 634 C C . VAL A 1 84 ? 32.5 -31.469 -17.516 1 97.81 84 VAL A C 1
ATOM 636 O O . VAL A 1 84 ? 33.219 -30.5 -17.734 1 97.81 84 VAL A O 1
ATOM 639 N N . THR A 1 85 ? 32.344 -32.5 -18.297 1 98.19 85 THR A N 1
ATOM 640 C CA . THR A 1 85 ? 32.75 -32.406 -19.688 1 98.19 85 THR A CA 1
ATOM 641 C C . THR A 1 85 ? 31.531 -32.469 -20.625 1 98.19 85 THR A C 1
ATOM 643 O O . THR A 1 85 ? 30.953 -33.531 -20.812 1 98.19 85 THR A O 1
ATOM 646 N N . ALA A 1 86 ? 31.141 -31.391 -21.172 1 98.56 86 ALA A N 1
ATOM 647 C CA . ALA A 1 86 ? 30.047 -31.312 -22.125 1 98.56 86 ALA A CA 1
ATOM 648 C C . ALA A 1 86 ? 30.547 -31.562 -23.547 1 98.56 86 ALA A C 1
ATOM 650 O O . ALA A 1 86 ? 31.766 -31.562 -23.797 1 98.56 86 ALA A O 1
ATOM 651 N N . GLU A 1 87 ? 29.625 -31.812 -24.453 1 98.5 87 GLU A N 1
ATOM 652 C CA . GLU A 1 87 ? 30.016 -32.031 -25.844 1 98.5 87 GLU A CA 1
ATOM 653 C C . GLU A 1 87 ? 29.281 -31.094 -26.781 1 98.5 87 GLU A C 1
ATOM 655 O O . GLU A 1 87 ? 28.078 -30.875 -26.641 1 98.5 87 GLU A O 1
ATOM 660 N N . VAL A 1 88 ? 30.031 -30.422 -27.625 1 98 88 VAL A N 1
ATOM 661 C CA . VAL A 1 88 ? 29.484 -29.656 -28.734 1 98 88 VAL A CA 1
ATOM 662 C C . VAL A 1 88 ? 29.844 -30.312 -30.047 1 98 88 VAL A C 1
ATOM 664 O O . VAL A 1 88 ? 31.031 -30.406 -30.406 1 98 88 VAL A O 1
ATOM 667 N N . ASP A 1 89 ? 28.844 -30.734 -30.766 1 95.56 89 ASP A N 1
ATOM 668 C CA . ASP A 1 89 ? 29.094 -31.469 -32 1 95.56 89 ASP A CA 1
ATOM 669 C C . ASP A 1 89 ? 30.047 -32.625 -31.781 1 95.56 89 ASP A C 1
ATOM 671 O O . ASP A 1 89 ? 31 -32.812 -32.562 1 95.56 89 ASP A O 1
ATOM 675 N N . GLY A 1 90 ? 29.812 -33.219 -30.703 1 93.88 90 GLY A N 1
ATOM 676 C CA . GLY A 1 90 ? 30.578 -34.406 -30.406 1 93.88 90 GLY A CA 1
ATOM 677 C C . GLY A 1 90 ? 31.953 -34.125 -29.828 1 93.88 90 GLY A C 1
ATOM 678 O O . GLY A 1 90 ? 32.688 -35.031 -29.469 1 93.88 90 GLY A O 1
ATOM 679 N N . VAL A 1 91 ? 32.375 -32.906 -29.797 1 97.44 91 VAL A N 1
ATOM 680 C CA . VAL A 1 91 ? 33.688 -32.5 -29.297 1 97.44 91 VAL A CA 1
ATOM 681 C C . VAL A 1 91 ? 33.594 -32.188 -27.797 1 97.44 91 VAL A C 1
ATOM 683 O O . VAL A 1 91 ? 32.781 -31.344 -27.391 1 97.44 91 VAL A O 1
ATOM 686 N N . PRO A 1 92 ? 34.438 -32.812 -26.969 1 97.69 92 PRO A N 1
ATOM 687 C CA . PRO A 1 92 ? 34.406 -32.562 -25.531 1 97.69 92 PRO A CA 1
ATOM 688 C C . PRO A 1 92 ? 34.875 -31.156 -25.156 1 97.69 92 PRO A C 1
ATOM 690 O O . PRO A 1 92 ? 35.812 -30.625 -25.734 1 97.69 92 PRO A O 1
ATOM 693 N N . HIS A 1 93 ? 34.188 -30.562 -24.219 1 97.75 93 HIS A N 1
ATOM 694 C CA . HIS A 1 93 ? 34.469 -29.25 -23.656 1 97.75 93 HIS A CA 1
ATOM 695 C C . HIS A 1 93 ? 34.375 -29.266 -22.141 1 97.75 93 HIS A C 1
ATOM 697 O O . HIS A 1 93 ? 33.312 -29.516 -21.578 1 97.75 93 HIS A O 1
ATOM 703 N N . PRO A 1 94 ? 35.531 -28.969 -21.453 1 98.19 94 PRO A N 1
ATOM 704 C CA . PRO A 1 94 ? 35.375 -28.766 -20.016 1 98.19 94 PRO A CA 1
ATOM 705 C C . PRO A 1 94 ? 34.469 -27.609 -19.656 1 98.19 94 PRO A C 1
ATOM 707 O O . PRO A 1 94 ? 34.531 -26.547 -20.281 1 98.19 94 PRO A O 1
ATOM 710 N N . ALA A 1 95 ? 33.531 -27.812 -18.75 1 98.5 95 ALA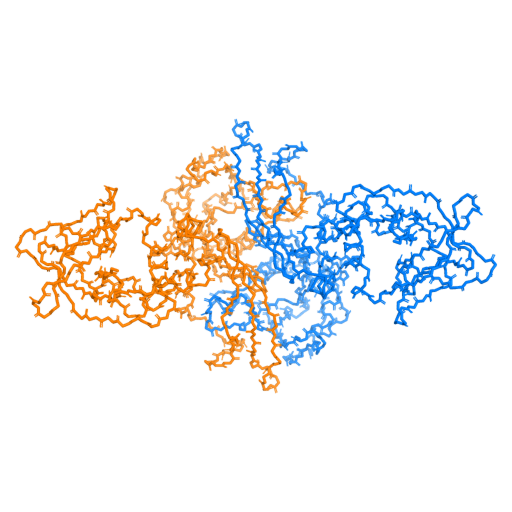 A N 1
ATOM 711 C CA . ALA A 1 95 ? 32.531 -26.812 -18.375 1 98.5 95 ALA A CA 1
ATOM 712 C C . ALA A 1 95 ? 32.094 -27.016 -16.922 1 98.5 95 ALA A C 1
ATOM 714 O O . ALA A 1 95 ? 32.438 -28.016 -16.297 1 98.5 95 ALA A O 1
ATOM 715 N N . GLY A 1 96 ? 31.531 -25.969 -16.391 1 98.12 96 GLY A N 1
ATOM 716 C CA . GLY A 1 96 ? 30.766 -26.109 -15.156 1 98.12 96 GLY A CA 1
ATOM 717 C C . GLY A 1 96 ? 29.281 -26.328 -15.391 1 98.12 96 GLY A C 1
ATOM 718 O O . GLY A 1 96 ? 28.75 -25.891 -16.422 1 98.12 96 GLY A O 1
ATOM 719 N N . VAL A 1 97 ? 28.609 -27.016 -14.469 1 98.31 97 VAL A N 1
ATOM 720 C CA . VAL A 1 97 ? 27.156 -27.188 -14.508 1 98.31 97 VAL A CA 1
ATOM 721 C C . VAL A 1 97 ? 26.578 -27 -13.109 1 98.31 97 VAL A C 1
ATOM 723 O O . VAL A 1 97 ? 27.219 -27.344 -12.117 1 98.31 97 VAL A O 1
ATOM 726 N N . TYR A 1 98 ? 25.438 -26.359 -13 1 97.38 98 TYR A N 1
ATOM 727 C CA . TYR A 1 98 ? 24.75 -26.234 -11.727 1 97.38 98 TYR A CA 1
ATOM 728 C C . TYR A 1 98 ? 24.016 -27.531 -11.383 1 97.38 98 TYR A C 1
ATOM 730 O O . TYR A 1 98 ? 23.047 -27.906 -12.055 1 97.38 98 TYR A O 1
ATOM 738 N N . LEU A 1 99 ? 24.391 -28.172 -10.344 1 95.06 99 LEU A N 1
ATOM 739 C CA . LEU A 1 99 ? 23.75 -29.406 -9.883 1 95.06 99 LEU A CA 1
ATOM 740 C C . LEU A 1 99 ? 22.906 -29.156 -8.641 1 95.06 99 LEU A C 1
ATOM 742 O O . LEU A 1 99 ? 23.297 -28.375 -7.766 1 95.06 99 LEU A O 1
ATOM 746 N N . PRO A 1 100 ? 21.734 -29.812 -8.641 1 90.12 100 PRO A N 1
ATOM 747 C CA . PRO A 1 100 ? 20.922 -29.672 -7.438 1 90.12 100 PRO A CA 1
ATOM 748 C C . PRO A 1 100 ? 21.625 -30.156 -6.18 1 90.12 100 PRO A C 1
ATOM 750 O O . PRO A 1 100 ? 22.422 -31.094 -6.246 1 90.12 100 PRO A O 1
ATOM 753 N N . GLY A 1 101 ? 21.281 -29.453 -5.125 1 81.56 101 GLY A N 1
ATOM 754 C CA . GLY A 1 101 ? 21.859 -29.859 -3.855 1 81.56 101 GLY A CA 1
ATOM 755 C C . GLY A 1 101 ? 21.25 -31.125 -3.293 1 81.56 101 GLY A C 1
ATOM 756 O O . GLY A 1 101 ? 20.344 -31.703 -3.9 1 81.56 101 GLY A O 1
ATOM 757 N N . PRO A 1 102 ? 21.812 -31.5 -2.178 1 78.56 102 PRO A N 1
ATOM 758 C CA . PRO A 1 102 ? 21.391 -32.781 -1.582 1 78.56 102 PRO A CA 1
ATOM 759 C C . PRO A 1 102 ? 19.938 -32.75 -1.123 1 78.56 102 PRO A C 1
ATOM 761 O O . PRO A 1 102 ? 19.328 -33.812 -0.952 1 78.56 102 PRO A O 1
ATOM 764 N N . GLU A 1 103 ? 19.406 -31.609 -0.951 1 80 103 GLU A N 1
ATOM 765 C CA . GLU A 1 103 ? 18.031 -31.5 -0.439 1 80 103 GLU A CA 1
ATOM 766 C C . GLU A 1 103 ? 17.016 -31.688 -1.557 1 80 103 GLU A C 1
ATOM 768 O O . GLU A 1 103 ? 15.836 -31.922 -1.293 1 80 103 GLU A O 1
ATOM 773 N N . GLY A 1 104 ? 17.484 -31.562 -2.73 1 82.19 104 GLY A N 1
ATOM 774 C CA . GLY A 1 104 ? 16.578 -31.75 -3.848 1 82.19 104 GLY A CA 1
ATOM 775 C C . GLY A 1 104 ? 16.219 -33.219 -4.082 1 82.19 104 GLY A C 1
ATOM 776 O O . GLY A 1 104 ? 17.031 -34.094 -3.799 1 82.19 104 GLY A O 1
ATOM 777 N N . GLN A 1 105 ? 14.922 -33.438 -4.48 1 88.88 105 GLN A N 1
ATOM 778 C CA . GLN A 1 105 ? 14.492 -34.781 -4.766 1 88.88 105 GLN A CA 1
ATOM 779 C C . GLN A 1 105 ? 14.047 -34.938 -6.219 1 88.88 105 GLN A C 1
ATOM 781 O O . GLN A 1 105 ? 13.211 -34.156 -6.695 1 88.88 105 GLN A O 1
ATOM 786 N N . ALA A 1 106 ? 14.648 -35.906 -6.855 1 92.75 106 ALA A N 1
ATOM 787 C CA . ALA A 1 106 ? 14.305 -36.219 -8.242 1 92.75 106 ALA A CA 1
ATOM 788 C C . ALA A 1 106 ? 13.156 -37.219 -8.305 1 92.75 106 ALA A C 1
ATOM 790 O O . ALA A 1 106 ? 12.922 -37.969 -7.363 1 92.75 106 ALA A O 1
ATOM 791 N N . SER A 1 107 ? 12.406 -37.094 -9.367 1 93.94 107 SER A N 1
ATOM 792 C CA . SER A 1 107 ? 11.445 -38.156 -9.688 1 93.94 107 SER A CA 1
ATOM 793 C C . SER A 1 107 ? 11.945 -39.031 -10.836 1 93.94 107 SER A C 1
ATOM 795 O O . SER A 1 107 ? 13.055 -38.844 -11.336 1 93.94 107 SER A O 1
ATOM 797 N N . ASP A 1 108 ? 11.102 -40.031 -11.164 1 91.94 108 ASP A N 1
ATOM 798 C CA . ASP A 1 108 ? 11.469 -40.938 -12.25 1 91.94 108 ASP A CA 1
ATOM 799 C C . ASP A 1 108 ? 10.875 -40.469 -13.578 1 91.94 108 ASP A C 1
ATOM 801 O O . ASP A 1 108 ? 11.102 -41.062 -14.617 1 91.94 108 ASP A O 1
ATOM 805 N N . ARG A 1 109 ? 10.32 -39.344 -13.484 1 95.44 109 ARG A N 1
ATOM 806 C CA . ARG A 1 109 ? 9.672 -38.844 -14.695 1 95.44 109 ARG A CA 1
ATOM 807 C C . ARG A 1 109 ? 10.625 -37.969 -15.508 1 95.44 109 ARG A C 1
ATOM 809 O O . ARG A 1 109 ? 11.281 -37.094 -14.969 1 95.44 109 ARG A O 1
ATOM 816 N N . PRO A 1 110 ? 10.648 -38.25 -16.797 1 96.25 110 PRO A N 1
ATOM 817 C CA . PRO A 1 110 ? 11.453 -37.375 -17.641 1 96.25 110 PRO A CA 1
ATOM 818 C C . PRO A 1 110 ? 10.93 -35.938 -17.641 1 96.25 110 PRO A C 1
ATOM 820 O O . PRO A 1 110 ? 9.727 -35.719 -17.5 1 96.25 110 PRO A O 1
ATOM 823 N N . TRP A 1 111 ? 11.789 -35.031 -17.75 1 97.31 111 TRP A N 1
ATOM 824 C CA . TRP A 1 111 ? 11.445 -33.594 -17.844 1 97.31 111 TRP A CA 1
ATOM 825 C C . TRP A 1 111 ? 11.617 -33.094 -19.266 1 97.31 111 TRP A C 1
ATOM 827 O O . TRP A 1 111 ? 12.609 -33.406 -19.922 1 97.31 111 TRP A O 1
ATOM 837 N N . ARG A 1 112 ? 10.68 -32.344 -19.734 1 96.94 112 ARG A N 1
ATOM 838 C CA . ARG A 1 112 ? 10.734 -31.766 -21.078 1 96.94 112 ARG A CA 1
ATOM 839 C C . ARG A 1 112 ? 10.477 -30.266 -21.031 1 96.94 112 ARG A C 1
ATOM 841 O O . ARG A 1 112 ? 9.547 -29.812 -20.359 1 96.94 112 ARG A O 1
ATOM 848 N N . LEU A 1 113 ? 11.266 -29.547 -21.719 1 97.62 113 LEU A N 1
ATOM 849 C CA . LEU A 1 113 ? 11.188 -28.094 -21.719 1 97.62 113 LEU A CA 1
ATOM 850 C C . LEU A 1 113 ? 9.844 -27.609 -22.25 1 97.62 113 LEU A C 1
ATOM 852 O O . LEU A 1 113 ? 9.242 -26.688 -21.688 1 97.62 113 LEU A O 1
ATOM 856 N N . ASP A 1 114 ? 9.375 -28.172 -23.328 1 97.12 114 ASP A N 1
ATOM 857 C CA . ASP A 1 114 ? 8.125 -27.719 -23.953 1 97.12 114 ASP A CA 1
ATOM 858 C C . ASP A 1 114 ? 6.938 -27.938 -23.016 1 97.12 114 ASP A C 1
ATOM 860 O O . ASP A 1 114 ? 6.047 -27.094 -22.938 1 97.12 114 ASP A O 1
ATOM 864 N N . GLU A 1 115 ? 6.91 -29.062 -22.328 1 96.62 115 GLU A N 1
ATOM 865 C CA . GLU A 1 115 ? 5.852 -29.328 -21.359 1 96.62 115 GLU A CA 1
ATOM 866 C C . GLU A 1 115 ? 5.906 -28.328 -20.203 1 96.62 115 GLU A C 1
ATOM 868 O O . GLU A 1 115 ? 4.875 -27.812 -19.766 1 96.62 115 GLU A O 1
ATOM 873 N N . TRP A 1 116 ? 7.07 -28.109 -19.703 1 97.31 116 TRP A N 1
ATOM 874 C CA . TRP A 1 116 ? 7.262 -27.172 -18.609 1 97.31 116 TRP A CA 1
ATOM 875 C C . TRP A 1 116 ? 6.828 -25.766 -19.016 1 97.31 116 TRP A C 1
ATOM 877 O O . TRP A 1 116 ? 6.211 -25.047 -18.219 1 97.31 116 TRP A O 1
ATOM 887 N N . GLU A 1 117 ? 7.199 -25.344 -20.219 1 97.5 117 GLU A N 1
ATOM 888 C CA . GLU A 1 117 ? 6.855 -24 -20.703 1 97.5 117 GLU A CA 1
ATOM 889 C C . GLU A 1 117 ? 5.348 -23.781 -20.656 1 97.5 117 GLU A C 1
ATOM 891 O O . GLU A 1 117 ? 4.891 -22.703 -20.281 1 97.5 117 GLU A O 1
ATOM 896 N N . VAL A 1 118 ? 4.602 -24.766 -21.016 1 96.25 118 VAL A N 1
ATOM 897 C CA . VAL A 1 118 ? 3.146 -24.688 -20.984 1 96.25 118 VAL A CA 1
ATOM 898 C C . VAL A 1 118 ? 2.658 -24.625 -19.547 1 96.25 118 VAL A C 1
ATOM 900 O O . VAL A 1 118 ? 1.737 -23.859 -19.219 1 96.25 118 VAL A O 1
ATOM 903 N N . GLU A 1 119 ? 3.299 -25.328 -18.703 1 94.94 119 GLU A N 1
ATOM 904 C CA . GLU A 1 119 ? 2.844 -25.5 -17.328 1 94.94 119 GLU A CA 1
ATOM 905 C C . GLU A 1 119 ? 3.268 -24.328 -16.438 1 94.94 119 GLU A C 1
ATOM 907 O O . GLU A 1 119 ? 2.484 -23.844 -15.625 1 94.94 119 GLU A O 1
ATOM 912 N N . ASP A 1 120 ? 4.48 -23.797 -16.656 1 96.12 120 ASP A N 1
ATOM 913 C CA . ASP A 1 120 ? 5.035 -22.891 -15.648 1 96.12 120 ASP A CA 1
ATOM 914 C C . ASP A 1 120 ? 5.863 -21.797 -16.297 1 96.12 120 ASP A C 1
ATOM 916 O O . ASP A 1 120 ? 6.422 -20.938 -15.617 1 96.12 120 ASP A O 1
ATOM 920 N N . GLY A 1 121 ? 5.938 -21.766 -17.641 1 97.31 121 GLY A N 1
ATOM 921 C CA . GLY A 1 121 ? 6.812 -20.859 -18.344 1 97.31 121 GLY A CA 1
ATOM 922 C C . GLY A 1 121 ? 6.465 -19.391 -18.125 1 97.31 121 GLY A C 1
ATOM 923 O O . GLY A 1 121 ? 7.336 -18.594 -17.781 1 97.31 121 GLY A O 1
ATOM 924 N N . ALA A 1 122 ? 5.156 -19.109 -18.281 1 96.81 122 ALA A N 1
ATOM 925 C CA . ALA A 1 122 ? 4.707 -17.734 -18.172 1 96.81 122 ALA A CA 1
ATOM 926 C C . ALA A 1 122 ? 4.965 -17.172 -16.766 1 96.81 122 ALA A C 1
ATOM 928 O O . ALA A 1 122 ? 5.473 -16.062 -16.609 1 96.81 122 ALA A O 1
ATOM 929 N N . LEU A 1 123 ? 4.648 -17.938 -15.773 1 97.06 123 LEU A N 1
ATOM 930 C CA . LEU A 1 123 ? 4.871 -17.547 -14.383 1 97.06 123 LEU A CA 1
ATOM 931 C C . LEU A 1 123 ? 6.355 -17.328 -14.109 1 97.06 123 LEU A C 1
ATOM 933 O O . LEU A 1 123 ? 6.738 -16.328 -13.508 1 97.06 123 LEU A O 1
ATOM 937 N N . THR A 1 124 ? 7.156 -18.203 -14.562 1 97.62 124 THR A N 1
ATOM 938 C CA . THR A 1 124 ? 8.594 -18.156 -14.312 1 97.62 124 THR A CA 1
ATOM 939 C C . THR A 1 124 ? 9.211 -16.938 -15.008 1 97.62 124 THR A C 1
ATOM 941 O O . THR A 1 124 ? 10.109 -16.297 -14.453 1 97.62 124 THR A O 1
ATOM 944 N N . LEU A 1 125 ? 8.773 -16.641 -16.172 1 97.88 125 LEU A N 1
ATOM 945 C CA . LEU A 1 125 ? 9.297 -15.477 -16.891 1 97.88 125 LEU A CA 1
ATOM 946 C C . LEU A 1 125 ? 8.977 -14.188 -16.141 1 97.88 125 LEU A C 1
ATOM 948 O O . LEU A 1 125 ? 9.82 -13.289 -16.078 1 97.88 125 LEU A O 1
ATOM 952 N N . LEU A 1 126 ? 7.773 -14.094 -15.578 1 96.88 126 LEU A N 1
ATOM 953 C CA . LEU A 1 126 ? 7.41 -12.922 -14.781 1 96.88 126 LEU A CA 1
ATOM 954 C C . LEU A 1 126 ? 8.242 -12.852 -13.508 1 96.88 126 LEU A C 1
ATOM 956 O O . LEU A 1 126 ? 8.68 -11.766 -13.109 1 96.88 126 LEU A O 1
ATOM 960 N N . ALA A 1 127 ? 8.445 -13.977 -12.875 1 97.75 127 ALA A N 1
ATOM 961 C CA . ALA A 1 127 ? 9.305 -14.016 -11.695 1 97.75 127 ALA A CA 1
ATOM 962 C C . ALA A 1 127 ? 10.727 -13.602 -12.039 1 97.75 127 ALA A C 1
ATOM 964 O O . ALA A 1 127 ? 11.367 -12.867 -11.289 1 97.75 127 ALA A O 1
ATOM 965 N N . ALA A 1 128 ? 11.211 -14.031 -13.195 1 97.94 128 ALA A N 1
ATOM 966 C CA . ALA A 1 128 ? 12.562 -13.695 -13.641 1 97.94 128 ALA A CA 1
ATOM 967 C C . ALA A 1 128 ? 12.688 -12.211 -13.953 1 97.94 128 ALA A C 1
ATOM 969 O O . ALA A 1 128 ? 13.758 -11.625 -13.781 1 97.94 128 ALA A O 1
ATOM 970 N N . GLU A 1 129 ? 11.633 -11.641 -14.438 1 96.75 129 GLU A N 1
ATOM 971 C CA . GLU A 1 129 ? 11.633 -10.195 -14.633 1 96.75 129 GLU A CA 1
ATOM 972 C C . GLU A 1 129 ? 11.898 -9.461 -13.32 1 96.75 129 GLU A C 1
ATOM 974 O O . GLU A 1 129 ? 12.703 -8.531 -13.281 1 96.75 129 GLU A O 1
ATOM 979 N N . GLU A 1 130 ? 11.219 -9.844 -12.273 1 96.75 130 GLU A N 1
ATOM 980 C CA . GLU A 1 130 ? 11.477 -9.234 -10.977 1 96.75 130 GLU A CA 1
ATOM 981 C C . GLU A 1 130 ? 12.906 -9.5 -10.508 1 96.75 130 GLU A C 1
ATOM 983 O O . GLU A 1 130 ? 13.555 -8.617 -9.93 1 96.75 130 GLU A O 1
ATOM 988 N N . PHE A 1 131 ? 13.391 -10.742 -10.672 1 97.75 131 PHE A N 1
ATOM 989 C CA . PHE A 1 131 ? 14.797 -11.039 -10.391 1 97.75 131 PHE A CA 1
ATOM 990 C C . PHE A 1 131 ? 15.703 -10.039 -11.086 1 97.75 131 PHE A C 1
ATOM 992 O O . PHE A 1 131 ? 16.578 -9.445 -10.453 1 97.75 131 PHE A O 1
ATOM 999 N N . ASP A 1 132 ? 15.453 -9.828 -12.375 1 97.38 132 ASP A N 1
ATOM 1000 C CA . ASP A 1 132 ? 16.25 -8.945 -13.203 1 97.38 132 ASP A CA 1
ATOM 1001 C C . ASP A 1 132 ? 16.281 -7.527 -12.641 1 97.38 132 ASP A C 1
ATOM 1003 O O . ASP A 1 132 ? 17.344 -6.898 -12.562 1 97.38 132 ASP A O 1
ATOM 1007 N N . LEU A 1 133 ? 15.18 -7.094 -12.125 1 95.88 133 LEU A N 1
ATOM 1008 C CA . LEU A 1 133 ? 15.008 -5.707 -11.711 1 95.88 133 LEU A CA 1
ATOM 1009 C C . LEU A 1 133 ? 15.516 -5.496 -10.289 1 95.88 133 LEU A C 1
ATOM 1011 O O . LEU A 1 133 ? 15.734 -4.359 -9.867 1 95.88 133 LEU A O 1
ATOM 1015 N N . THR A 1 134 ? 15.773 -6.602 -9.508 1 95.81 134 THR A N 1
ATOM 1016 C CA . THR A 1 134 ? 15.938 -6.352 -8.078 1 95.81 134 THR A CA 1
ATOM 1017 C C . THR A 1 134 ? 17.234 -6.969 -7.566 1 95.81 134 THR A C 1
ATOM 1019 O O . THR A 1 134 ? 17.719 -6.598 -6.496 1 95.81 134 THR A O 1
ATOM 1022 N N . VAL A 1 135 ? 17.797 -7.93 -8.234 1 95.62 135 VAL A N 1
ATOM 1023 C CA . VAL A 1 135 ? 18.859 -8.758 -7.684 1 95.62 135 VAL A CA 1
ATOM 1024 C C . VAL A 1 135 ? 20.062 -7.879 -7.324 1 95.62 135 VAL A C 1
ATOM 1026 O O . VAL A 1 135 ? 20.719 -8.102 -6.305 1 95.62 135 VAL A O 1
ATOM 1029 N N . ASP A 1 136 ? 20.359 -6.84 -8.094 1 91.5 136 ASP A N 1
ATOM 1030 C CA . ASP A 1 136 ? 21.5 -5.977 -7.836 1 91.5 136 ASP A CA 1
ATOM 1031 C C . ASP A 1 136 ? 21.25 -5.078 -6.625 1 91.5 136 ASP A C 1
ATOM 1033 O O . ASP A 1 136 ? 22.203 -4.668 -5.945 1 91.5 136 ASP A O 1
ATOM 1037 N N . GLU A 1 137 ? 20.031 -4.852 -6.344 1 88.94 137 GLU A N 1
ATOM 1038 C CA . GLU A 1 137 ? 19.672 -3.941 -5.262 1 88.94 137 GLU A CA 1
ATOM 1039 C C . GLU A 1 137 ? 19.594 -4.676 -3.928 1 88.94 137 GLU A C 1
ATOM 1041 O O . GLU A 1 137 ? 20.109 -4.195 -2.918 1 88.94 137 GLU A O 1
ATOM 1046 N N . ILE A 1 138 ? 19.047 -5.809 -3.906 1 91.25 138 ILE A N 1
ATOM 1047 C CA . ILE A 1 138 ? 18.719 -6.402 -2.615 1 91.25 138 ILE A CA 1
ATOM 1048 C C . ILE A 1 138 ? 19.641 -7.594 -2.352 1 91.25 138 ILE A C 1
ATOM 1050 O O . ILE A 1 138 ? 19.703 -8.094 -1.228 1 91.25 138 ILE A O 1
ATOM 1054 N N . GLY A 1 139 ? 20.375 -8.125 -3.396 1 94.12 139 GLY A N 1
ATOM 1055 C CA . GLY A 1 139 ? 21.281 -9.25 -3.262 1 94.12 139 GLY A CA 1
ATOM 1056 C C . GLY A 1 139 ? 20.609 -10.594 -3.447 1 94.12 139 GLY A C 1
ATOM 1057 O O . GLY A 1 139 ? 19.406 -10.727 -3.217 1 94.12 139 GLY A O 1
ATOM 1058 N N . PRO A 1 140 ? 21.391 -11.578 -3.814 1 96 140 PRO A N 1
ATOM 1059 C CA . PRO A 1 140 ? 20.828 -12.891 -4.16 1 96 140 PRO A CA 1
ATOM 1060 C C . PRO A 1 140 ? 20.234 -13.617 -2.959 1 96 140 PRO A C 1
ATOM 1062 O O . PRO A 1 140 ? 19.203 -14.281 -3.086 1 96 140 PRO A O 1
ATOM 1065 N N . GLU A 1 141 ? 20.859 -13.508 -1.772 1 95.31 141 GLU A N 1
ATOM 1066 C CA . GLU A 1 141 ? 20.375 -14.227 -0.592 1 95.31 141 GLU A CA 1
ATOM 1067 C C . GLU A 1 141 ? 19.031 -13.695 -0.133 1 95.31 141 GLU A C 1
ATOM 1069 O O . GLU A 1 141 ? 18.125 -14.477 0.163 1 95.31 141 GLU A O 1
ATOM 1074 N N . ALA A 1 142 ? 18.906 -12.352 -0.091 1 93.56 142 ALA A N 1
ATOM 1075 C CA . ALA A 1 142 ? 17.641 -11.734 0.299 1 93.56 142 ALA A CA 1
ATOM 1076 C C . ALA A 1 142 ? 16.531 -12.07 -0.698 1 93.56 142 ALA A C 1
ATOM 1078 O O . ALA A 1 142 ? 15.398 -12.344 -0.306 1 93.56 142 ALA A O 1
ATOM 1079 N N . LEU A 1 143 ? 16.891 -12.062 -1.939 1 95.19 143 LEU A N 1
ATOM 1080 C CA . LEU A 1 143 ? 15.922 -12.398 -2.977 1 95.19 143 LEU A CA 1
ATOM 1081 C C . LEU A 1 143 ? 15.461 -13.852 -2.844 1 95.19 143 LEU A C 1
ATOM 1083 O O . LEU A 1 143 ? 14.266 -14.133 -2.922 1 95.19 143 LEU A O 1
ATOM 1087 N N . ALA A 1 144 ? 16.391 -14.766 -2.619 1 95.56 144 ALA A N 1
ATOM 1088 C CA . ALA A 1 144 ? 16.062 -16.188 -2.482 1 95.56 144 ALA A CA 1
ATOM 1089 C C . ALA A 1 144 ? 15.148 -16.422 -1.283 1 95.56 144 ALA A C 1
ATOM 1091 O O . ALA A 1 144 ? 14.211 -17.219 -1.353 1 95.56 144 ALA A O 1
ATOM 1092 N N . ARG A 1 145 ? 15.367 -15.68 -0.217 1 94.5 145 ARG A N 1
ATOM 1093 C CA . ARG A 1 145 ? 14.562 -15.805 0.997 1 94.5 145 ARG A CA 1
ATOM 1094 C C . ARG A 1 145 ? 13.109 -15.422 0.737 1 94.5 145 ARG A C 1
ATOM 1096 O O . ARG A 1 145 ? 12.203 -15.93 1.399 1 94.5 145 ARG A O 1
ATOM 1103 N N . ASN A 1 146 ? 12.898 -14.523 -0.225 1 95.5 146 ASN A N 1
ATOM 1104 C CA . ASN A 1 146 ? 11.555 -14.039 -0.51 1 95.5 146 ASN A CA 1
ATOM 1105 C C . ASN A 1 146 ? 11.062 -14.516 -1.873 1 95.5 146 ASN A C 1
ATOM 1107 O O . ASN A 1 146 ? 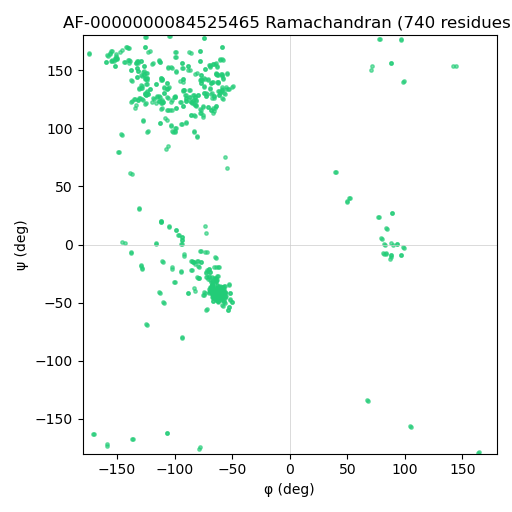10.141 -13.93 -2.445 1 95.5 146 ASN A O 1
ATOM 1111 N N . TRP A 1 147 ? 11.68 -15.578 -2.422 1 96.25 147 TRP A N 1
ATOM 1112 C CA . TRP A 1 147 ? 11.367 -16.016 -3.777 1 96.25 147 TRP A CA 1
ATOM 1113 C C . TRP A 1 147 ? 9.914 -16.469 -3.885 1 96.25 147 TRP A C 1
ATOM 1115 O O . TRP A 1 147 ? 9.273 -16.281 -4.918 1 96.25 147 TRP A O 1
ATOM 1125 N N . HIS A 1 148 ? 9.383 -17.094 -2.811 1 95.69 148 HIS A N 1
ATOM 1126 C CA . HIS A 1 148 ? 7.988 -17.5 -2.828 1 95.69 148 HIS A CA 1
ATOM 1127 C C . HIS A 1 148 ? 7.066 -16.312 -3.092 1 95.69 148 HIS A C 1
ATOM 1129 O O . HIS A 1 148 ? 6.105 -16.422 -3.854 1 95.69 148 HIS A O 1
ATOM 1135 N N . MET A 1 149 ? 7.34 -15.148 -2.484 1 96.81 149 MET A N 1
ATOM 1136 C CA . MET A 1 149 ? 6.52 -13.961 -2.678 1 96.81 149 MET A CA 1
ATOM 1137 C C . MET A 1 149 ? 6.664 -13.422 -4.098 1 96.81 149 MET A C 1
ATOM 1139 O O . MET A 1 149 ? 5.695 -12.938 -4.688 1 96.81 149 MET A O 1
ATOM 1143 N N . VAL A 1 150 ? 7.887 -13.492 -4.645 1 97.5 150 VAL A N 1
ATOM 1144 C CA . VAL A 1 150 ? 8.102 -13.125 -6.039 1 97.5 150 VAL A CA 1
ATOM 1145 C C . VAL A 1 150 ? 7.184 -13.945 -6.941 1 97.5 150 VAL A C 1
ATOM 1147 O O . VAL A 1 150 ? 6.539 -13.391 -7.84 1 97.5 150 VAL A O 1
ATOM 1150 N N . ARG A 1 151 ? 7.117 -15.211 -6.656 1 97.62 151 ARG A N 1
ATOM 1151 C CA . ARG A 1 151 ? 6.273 -16.094 -7.461 1 97.62 151 ARG A CA 1
ATOM 1152 C C . ARG A 1 151 ? 4.797 -15.781 -7.242 1 97.62 151 ARG A C 1
ATOM 1154 O O . ARG A 1 151 ? 3.998 -15.852 -8.18 1 97.62 151 ARG A O 1
ATOM 1161 N N . HIS A 1 152 ? 4.418 -15.484 -5.984 1 97.75 152 HIS A N 1
ATOM 1162 C CA . HIS A 1 152 ? 3.039 -15.094 -5.715 1 97.75 152 HIS A CA 1
ATOM 1163 C C . HIS A 1 152 ? 2.646 -13.859 -6.523 1 97.75 152 HIS A C 1
ATOM 1165 O O . HIS A 1 152 ? 1.569 -13.82 -7.121 1 97.75 152 HIS A O 1
ATOM 1171 N N . ARG A 1 153 ? 3.516 -12.859 -6.594 1 97.25 153 ARG A N 1
ATOM 1172 C CA . ARG A 1 153 ? 3.254 -11.633 -7.34 1 97.25 153 ARG A CA 1
ATOM 1173 C C . ARG A 1 153 ? 3.156 -11.914 -8.836 1 97.25 153 ARG A C 1
ATOM 1175 O O . ARG A 1 153 ? 2.301 -11.352 -9.523 1 97.25 153 ARG A O 1
ATOM 1182 N N . ALA A 1 154 ? 4.035 -12.789 -9.312 1 97.38 154 ALA A N 1
ATOM 1183 C CA . ALA A 1 154 ? 3.984 -13.188 -10.719 1 97.38 154 ALA A CA 1
ATOM 1184 C C . ALA A 1 154 ? 2.652 -13.852 -11.055 1 97.38 154 ALA A C 1
ATOM 1186 O O . ALA A 1 154 ? 2.047 -13.547 -12.086 1 97.38 154 ALA A O 1
ATOM 1187 N N . SER A 1 155 ? 2.252 -14.727 -10.195 1 97.12 155 SER A N 1
ATOM 1188 C CA . SER A 1 155 ? 0.98 -15.414 -10.391 1 97.12 155 SER A CA 1
ATOM 1189 C C . SER A 1 155 ? -0.186 -14.43 -10.391 1 97.12 155 SER A C 1
ATOM 1191 O O . SER A 1 155 ? -1.127 -14.578 -11.172 1 97.12 155 SER A O 1
ATOM 1193 N N . ALA A 1 156 ? -0.158 -13.461 -9.523 1 96.81 156 ALA A N 1
ATOM 1194 C CA . ALA A 1 156 ? -1.188 -12.43 -9.469 1 96.81 156 ALA A CA 1
ATOM 1195 C C . ALA A 1 156 ? -1.258 -11.656 -10.781 1 96.81 156 ALA A C 1
ATOM 1197 O O . ALA A 1 156 ? -2.348 -11.367 -11.281 1 96.81 156 ALA A O 1
ATOM 1198 N N . ARG A 1 157 ? -0.133 -11.312 -11.344 1 95.88 157 ARG A N 1
ATOM 1199 C CA . ARG A 1 157 ? -0.083 -10.602 -12.617 1 95.88 157 ARG A CA 1
ATOM 1200 C C . ARG A 1 157 ? -0.675 -11.445 -13.734 1 95.88 157 ARG A C 1
ATOM 1202 O O . ARG A 1 157 ? -1.379 -10.93 -14.609 1 95.88 157 ARG A O 1
ATOM 1209 N N . LEU A 1 158 ? -0.365 -12.727 -13.734 1 95.38 158 LEU A N 1
ATOM 1210 C CA . LEU A 1 158 ? -0.93 -13.625 -14.742 1 95.38 158 LEU A CA 1
ATOM 1211 C C . LEU A 1 158 ? -2.451 -13.672 -14.633 1 95.38 158 LEU A C 1
ATOM 1213 O O . LEU A 1 158 ? -3.148 -13.641 -15.648 1 95.38 158 LEU A O 1
ATOM 1217 N N . ARG A 1 159 ? -2.934 -13.727 -13.414 1 94.94 159 ARG A N 1
ATOM 1218 C CA . ARG A 1 159 ? -4.375 -13.734 -13.203 1 94.94 159 ARG A CA 1
ATOM 1219 C C . ARG A 1 159 ? -5.02 -12.461 -13.734 1 94.94 159 ARG A C 1
ATOM 1221 O O . ARG A 1 159 ? -6.07 -12.508 -14.375 1 94.94 159 ARG A O 1
ATOM 1228 N N . ALA A 1 160 ? -4.395 -11.359 -13.461 1 93.75 160 ALA A N 1
ATOM 1229 C CA . ALA A 1 160 ? -4.914 -10.07 -13.898 1 93.75 160 ALA A CA 1
ATOM 1230 C C . ALA A 1 160 ? -5.008 -10 -15.422 1 93.75 160 ALA A C 1
ATOM 1232 O O . ALA A 1 160 ? -5.992 -9.5 -15.969 1 93.75 160 ALA A O 1
ATOM 1233 N N . ALA A 1 161 ? -4.004 -10.461 -16.078 1 88.62 161 ALA A N 1
ATOM 1234 C CA . ALA A 1 161 ? -3.945 -10.43 -17.547 1 88.62 161 ALA A CA 1
ATOM 1235 C C . ALA A 1 161 ? -5.062 -11.266 -18.156 1 88.62 161 ALA A C 1
ATOM 1237 O O . ALA A 1 161 ? -5.527 -10.984 -19.266 1 88.62 161 ALA A O 1
ATOM 1238 N N . GLY A 1 162 ? -5.469 -12.219 -17.422 1 86.44 162 GLY A N 1
ATOM 1239 C CA . GLY A 1 162 ? -6.492 -13.117 -17.938 1 86.44 162 GLY A CA 1
ATOM 1240 C C . GLY A 1 162 ? -7.902 -12.68 -17.594 1 86.44 162 GLY A C 1
ATOM 1241 O O . GLY A 1 162 ? -8.875 -13.234 -18.094 1 86.44 162 GLY A O 1
ATOM 1242 N N . GLU A 1 163 ? -8 -11.711 -16.75 1 83.69 163 GLU A N 1
ATOM 1243 C CA . GLU A 1 163 ? -9.312 -11.273 -16.281 1 83.69 163 GLU A CA 1
ATOM 1244 C C . GLU A 1 163 ? -9.922 -10.242 -17.219 1 83.69 163 GLU A C 1
ATOM 1246 O O . GLU A 1 163 ? -9.227 -9.352 -17.719 1 83.69 163 GLU A O 1
ATOM 1251 N N . THR A 1 164 ? -11.117 -10.539 -17.625 1 80.88 164 THR A N 1
ATOM 1252 C CA . THR A 1 164 ? -11.883 -9.547 -18.375 1 80.88 164 THR A CA 1
ATOM 1253 C C . THR A 1 164 ? -13.016 -8.984 -17.531 1 80.88 164 THR A C 1
ATOM 1255 O O . THR A 1 164 ? -13.898 -9.719 -17.094 1 80.88 164 THR A O 1
ATOM 1258 N N . GLN A 1 165 ? -12.867 -7.781 -17.141 1 86.88 165 GLN A N 1
ATOM 1259 C CA . GLN A 1 165 ? -13.945 -7.117 -16.406 1 86.88 165 GLN A CA 1
ATOM 1260 C C . GLN A 1 165 ? -14.828 -6.301 -17.344 1 86.88 165 GLN A C 1
ATOM 1262 O O . GLN A 1 165 ? -14.336 -5.707 -18.312 1 86.88 165 GLN A O 1
ATOM 1267 N N . PRO A 1 166 ? -16.141 -6.332 -17.078 1 94.38 166 PRO A N 1
ATOM 1268 C CA . PRO A 1 166 ? -17.031 -5.539 -17.922 1 94.38 166 PRO A CA 1
ATOM 1269 C C . PRO A 1 166 ? -16.75 -4.039 -17.828 1 94.38 166 PRO A C 1
ATOM 1271 O O . PRO A 1 166 ? -16.188 -3.572 -16.828 1 94.38 166 PRO A O 1
ATOM 1274 N N . ALA A 1 167 ? -17.062 -3.369 -18.859 1 96.44 167 ALA A N 1
ATOM 1275 C CA . ALA A 1 167 ? -16.953 -1.916 -18.953 1 96.44 167 ALA A CA 1
ATOM 1276 C C . ALA A 1 167 ? -18.188 -1.319 -19.641 1 96.44 167 ALA A C 1
ATOM 1278 O O . ALA A 1 167 ? -18.062 -0.675 -20.688 1 96.44 167 ALA A O 1
ATOM 1279 N N . THR A 1 168 ? -19.328 -1.54 -19.016 1 96.62 168 THR A N 1
ATOM 1280 C CA . THR A 1 168 ? -20.578 -1.062 -19.594 1 96.62 168 THR A CA 1
ATOM 1281 C C . THR A 1 168 ? -20.781 0.424 -19.297 1 96.62 168 THR A C 1
ATOM 1283 O O . THR A 1 168 ? -21.438 1.13 -20.062 1 96.62 168 THR A O 1
ATOM 1286 N N . LEU A 1 169 ? -20.25 0.909 -18.234 1 95.88 169 LEU A N 1
ATOM 1287 C CA . LEU A 1 169 ? -20.328 2.314 -17.859 1 95.88 169 LEU A CA 1
ATOM 1288 C C . LEU A 1 169 ? -18.969 2.992 -18 1 95.88 169 LEU A C 1
ATOM 1290 O O . LEU A 1 169 ? -18.875 4.055 -18.625 1 95.88 169 LEU A O 1
ATOM 1294 N N . ARG A 1 170 ? -17.953 2.395 -17.453 1 95.5 170 ARG A N 1
ATOM 1295 C CA . ARG A 1 170 ? -16.625 3.016 -17.469 1 95.5 170 ARG A CA 1
ATOM 1296 C C . ARG A 1 170 ? -15.969 2.848 -18.828 1 95.5 170 ARG A C 1
ATOM 1298 O O . ARG A 1 170 ? -16.422 2.049 -19.656 1 95.5 170 ARG A O 1
ATOM 1305 N N . HIS A 1 171 ? -14.945 3.562 -19.062 1 95.44 171 HIS A N 1
ATOM 1306 C CA . HIS A 1 171 ? -14.172 3.52 -20.297 1 95.44 171 HIS A CA 1
ATOM 1307 C C . HIS A 1 171 ? -13.641 2.117 -20.562 1 95.44 171 HIS A C 1
ATOM 1309 O O . HIS A 1 171 ? -13.062 1.49 -19.672 1 95.44 171 HIS A O 1
ATOM 1315 N N . ALA A 1 172 ? -13.922 1.57 -21.719 1 95.5 172 ALA A N 1
ATOM 1316 C CA . ALA A 1 172 ? -13.352 0.298 -22.156 1 95.5 172 ALA A CA 1
ATOM 1317 C C . ALA 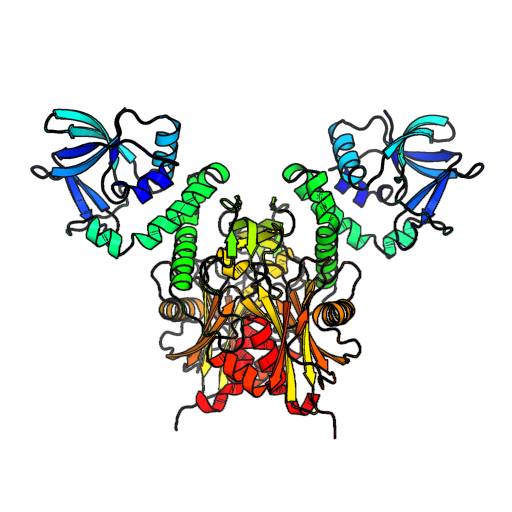A 1 172 ? -11.961 0.496 -22.766 1 95.5 172 ALA A C 1
ATOM 1319 O O . ALA A 1 172 ? -11.836 0.779 -23.953 1 95.5 172 ALA A O 1
ATOM 1320 N N . ALA A 1 173 ? -11 0.268 -21.984 1 94.56 173 ALA A N 1
ATOM 1321 C CA . ALA A 1 173 ? -9.617 0.561 -22.375 1 94.56 173 ALA A CA 1
ATOM 1322 C C . ALA A 1 173 ? -9.203 -0.276 -23.578 1 94.56 173 ALA A C 1
ATOM 1324 O O . ALA A 1 173 ? -9.523 -1.465 -23.656 1 94.56 173 ALA A O 1
ATOM 1325 N N . ARG A 1 174 ? -8.453 0.294 -24.547 1 93.75 174 ARG A N 1
ATOM 1326 C CA . ARG A 1 174 ? -7.828 -0.379 -25.688 1 93.75 174 ARG A CA 1
ATOM 1327 C C . ARG A 1 174 ? -6.32 -0.497 -25.484 1 93.75 174 ARG A C 1
ATOM 1329 O O . ARG A 1 174 ? -5.719 0.308 -24.766 1 93.75 174 ARG A O 1
ATOM 1336 N N . PRO A 1 175 ? -5.789 -1.56 -26.109 1 91.06 175 PRO A N 1
ATOM 1337 C CA . PRO A 1 175 ? -4.332 -1.669 -26.016 1 91.06 175 PRO A CA 1
ATOM 1338 C C . PRO A 1 175 ? -3.613 -0.389 -26.453 1 91.06 175 PRO A C 1
ATOM 1340 O O . PRO A 1 175 ? -4.016 0.254 -27.422 1 91.06 175 PRO A O 1
ATOM 1343 N N . GLY A 1 176 ? -2.646 0.039 -25.656 1 93 176 GLY A N 1
ATOM 1344 C CA . GLY A 1 176 ? -1.83 1.185 -26.031 1 93 176 GLY A CA 1
ATOM 1345 C C . GLY A 1 176 ? -2.307 2.482 -25.406 1 93 176 GLY A C 1
ATOM 1346 O O . GLY A 1 176 ? -1.617 3.502 -25.469 1 93 176 GLY A O 1
ATOM 1347 N N . GLU A 1 177 ? -3.477 2.49 -24.75 1 96.75 177 GLU A N 1
ATOM 1348 C CA . GLU A 1 177 ? -4.02 3.723 -24.188 1 96.75 177 GLU A CA 1
ATOM 1349 C C . GLU A 1 177 ? -3.314 4.098 -22.891 1 96.75 177 GLU A C 1
ATOM 1351 O O . GLU A 1 177 ? -3.463 5.219 -22.391 1 96.75 177 GLU A O 1
ATOM 1356 N N . VAL A 1 178 ? -2.592 3.184 -22.312 1 96.88 178 VAL A N 1
ATOM 1357 C CA . VAL A 1 178 ? -1.681 3.42 -21.188 1 96.88 178 VAL A CA 1
ATOM 1358 C C . VAL A 1 178 ? -0.278 2.943 -21.562 1 96.88 178 VAL A C 1
ATOM 1360 O O . VAL A 1 178 ? -0.109 1.838 -22.078 1 96.88 178 VAL A O 1
ATOM 1363 N N . GLU A 1 179 ? 0.656 3.771 -21.328 1 96.12 179 GLU A N 1
ATOM 1364 C CA . GLU A 1 179 ? 2.041 3.438 -21.641 1 96.12 179 GLU A CA 1
ATOM 1365 C C . GLU A 1 179 ? 2.949 3.641 -20.438 1 96.12 179 GLU A C 1
ATOM 1367 O O . GLU A 1 179 ? 2.967 4.719 -19.844 1 96.12 179 GLU A O 1
ATOM 1372 N N . ARG A 1 180 ? 3.637 2.682 -20.062 1 95.12 180 ARG A N 1
ATOM 1373 C CA . ARG A 1 180 ? 4.73 2.82 -19.109 1 95.12 180 ARG A CA 1
ATOM 1374 C C . ARG A 1 180 ? 6.031 3.186 -19.812 1 95.12 180 ARG A C 1
ATOM 1376 O O . ARG A 1 180 ? 6.387 2.576 -20.828 1 95.12 180 ARG A O 1
ATOM 1383 N N . ILE A 1 181 ? 6.68 4.152 -19.266 1 96.56 181 ILE A N 1
ATOM 1384 C CA . ILE A 1 181 ? 7.91 4.664 -19.859 1 96.56 181 ILE A CA 1
ATOM 1385 C C . ILE A 1 181 ? 9.117 4.07 -19.141 1 96.56 181 ILE A C 1
ATOM 1387 O O . ILE A 1 181 ? 9.484 4.52 -18.062 1 96.56 181 ILE A O 1
ATOM 1391 N N . GLY A 1 182 ? 9.781 2.971 -19.766 1 93.38 182 GLY A N 1
ATOM 1392 C CA . GLY A 1 182 ? 10.93 2.311 -19.156 1 93.38 182 GLY A CA 1
ATOM 1393 C C . GLY A 1 182 ? 10.547 1.352 -18.047 1 93.38 182 GLY A C 1
ATOM 1394 O O . GLY A 1 182 ? 9.367 1.228 -17.703 1 93.38 182 GLY A O 1
ATOM 1395 N N . PRO A 1 183 ? 11.547 0.66 -17.484 1 93.56 183 PRO A N 1
ATOM 1396 C CA . PRO A 1 183 ? 11.305 -0.267 -16.375 1 93.56 183 PRO A CA 1
ATOM 1397 C C . PRO A 1 183 ? 11.094 0.449 -15.039 1 93.56 183 PRO A C 1
ATOM 1399 O O . PRO A 1 183 ? 11.688 1.508 -14.805 1 93.56 183 PRO A O 1
ATOM 1402 N N . PRO A 1 184 ? 10.258 -0.108 -14.234 1 95.56 184 PRO A N 1
ATOM 1403 C CA . PRO A 1 184 ? 10.148 0.469 -12.898 1 95.56 184 PRO A CA 1
ATOM 1404 C C . PRO A 1 184 ? 11.391 0.237 -12.047 1 95.56 184 PRO A C 1
ATOM 1406 O O . PRO A 1 184 ? 12.141 -0.712 -12.289 1 95.56 184 PRO A O 1
ATOM 1409 N N . ARG A 1 185 ? 11.602 1.113 -11.109 1 94.06 185 ARG A N 1
ATOM 1410 C CA . ARG A 1 185 ? 12.578 0.88 -10.047 1 94.06 185 ARG A CA 1
ATOM 1411 C C . ARG A 1 185 ? 11.93 0.195 -8.844 1 94.06 185 ARG A C 1
ATOM 1413 O O . ARG A 1 185 ? 10.945 0.701 -8.289 1 94.06 185 ARG A O 1
ATOM 1420 N N . LEU A 1 186 ? 12.5 -0.949 -8.492 1 95.12 186 LEU A N 1
ATOM 1421 C CA . LEU A 1 186 ? 11.922 -1.728 -7.402 1 95.12 186 LEU A CA 1
ATOM 1422 C C . LEU A 1 186 ? 12.836 -1.723 -6.18 1 95.12 186 LEU A C 1
ATOM 1424 O O . LEU A 1 186 ? 14.055 -1.735 -6.316 1 95.12 186 LEU A O 1
ATOM 1428 N N . SER A 1 187 ? 12.203 -1.663 -5 1 91.5 187 SER A N 1
ATOM 1429 C CA . SER A 1 187 ? 12.891 -1.813 -3.723 1 91.5 187 SER A CA 1
ATOM 1430 C C . SER A 1 187 ? 12.039 -2.602 -2.73 1 91.5 187 SER A C 1
ATOM 1432 O O . SER A 1 187 ? 10.883 -2.914 -3.008 1 91.5 187 SER A O 1
ATOM 1434 N N . GLY A 1 188 ? 12.703 -2.969 -1.586 1 92.06 188 GLY A N 1
ATOM 1435 C CA . GLY A 1 188 ? 12 -3.785 -0.606 1 92.06 188 GLY A CA 1
ATOM 1436 C C . GLY A 1 188 ? 12.305 -5.266 -0.74 1 92.06 188 GLY A C 1
ATOM 1437 O O . GLY A 1 188 ? 13.023 -5.68 -1.651 1 92.06 188 GLY A O 1
ATOM 1438 N N . ARG A 1 189 ? 11.75 -6.109 0.209 1 92.31 189 ARG A N 1
ATOM 1439 C CA . ARG A 1 189 ? 12.047 -7.535 0.244 1 92.31 189 ARG A CA 1
ATOM 1440 C C . ARG A 1 189 ? 10.773 -8.367 0.161 1 92.31 189 ARG A C 1
ATOM 1442 O O . ARG A 1 189 ? 10.43 -8.883 -0.905 1 92.31 189 ARG A O 1
ATOM 1449 N N . PHE A 1 190 ? 9.977 -8.305 1.232 1 91.94 190 PHE A N 1
ATOM 1450 C CA . PHE A 1 190 ? 8.727 -9.055 1.244 1 91.94 190 PHE A CA 1
ATOM 1451 C C . PHE A 1 190 ? 7.707 -8.414 0.311 1 91.94 190 PHE A C 1
ATOM 1453 O O . PHE A 1 190 ? 7.199 -9.07 -0.603 1 91.94 190 PHE A O 1
ATOM 1460 N N . PHE A 1 191 ? 7.402 -7.125 0.517 1 93.19 191 PHE A N 1
ATOM 1461 C CA . PHE A 1 191 ? 6.703 -6.285 -0.449 1 93.19 191 PHE A CA 1
ATOM 1462 C C . PHE A 1 191 ? 7.695 -5.523 -1.321 1 93.19 191 PHE A C 1
ATOM 1464 O O . PHE A 1 191 ? 8.859 -5.371 -0.956 1 93.19 191 PHE A O 1
ATOM 1471 N N . ARG A 1 192 ? 7.227 -5.133 -2.516 1 95.19 192 ARG A N 1
ATOM 1472 C CA . ARG A 1 192 ? 8.047 -4.246 -3.336 1 95.19 192 ARG A CA 1
ATOM 1473 C C . ARG A 1 192 ? 7.41 -2.863 -3.445 1 95.19 192 ARG A C 1
ATOM 1475 O O . ARG A 1 192 ? 6.188 -2.73 -3.42 1 95.19 192 ARG A O 1
ATOM 1482 N N . HIS A 1 193 ? 8.242 -1.91 -3.42 1 95.62 193 HIS A N 1
ATOM 1483 C CA . HIS A 1 193 ? 7.883 -0.55 -3.803 1 95.62 193 HIS A CA 1
ATOM 1484 C C . HIS A 1 193 ? 8.336 -0.238 -5.227 1 95.62 193 HIS A C 1
ATOM 1486 O O . HIS A 1 193 ? 9.5 -0.453 -5.566 1 95.62 193 HIS A O 1
ATOM 1492 N N . ALA A 1 194 ? 7.434 0.222 -6.051 1 96.56 194 ALA A N 1
ATOM 1493 C CA . ALA A 1 194 ? 7.75 0.515 -7.445 1 96.56 194 ALA A CA 1
ATOM 1494 C C . ALA A 1 194 ? 7.613 2.008 -7.738 1 96.56 194 ALA A C 1
ATOM 1496 O O . ALA A 1 194 ? 6.605 2.625 -7.391 1 96.56 194 ALA A O 1
ATOM 1497 N N . ALA A 1 195 ? 8.641 2.613 -8.305 1 95.81 195 ALA A N 1
ATOM 1498 C CA . ALA A 1 195 ? 8.602 3.943 -8.906 1 95.81 195 ALA A CA 1
ATOM 1499 C C . ALA A 1 195 ? 8.719 3.859 -10.422 1 95.81 195 ALA A C 1
ATOM 1501 O O . ALA A 1 195 ? 9.586 3.16 -10.945 1 95.81 195 ALA A O 1
ATOM 1502 N N . PHE A 1 196 ? 7.816 4.539 -11.172 1 96 196 PHE A N 1
ATOM 1503 C CA . PHE A 1 196 ? 7.832 4.434 -12.625 1 96 196 PHE A CA 1
ATOM 1504 C C . PHE A 1 196 ? 7.207 5.672 -13.258 1 96 196 PHE A C 1
ATOM 1506 O O . PHE A 1 196 ? 6.633 6.512 -12.562 1 96 196 PHE A O 1
ATOM 1513 N N . ARG A 1 197 ? 7.391 5.852 -14.531 1 96.94 197 ARG A N 1
ATOM 1514 C CA . ARG A 1 197 ? 6.805 6.922 -15.328 1 96.94 197 ARG A CA 1
ATOM 1515 C C . ARG A 1 197 ? 5.789 6.371 -16.328 1 96.94 197 ARG A C 1
ATOM 1517 O O . ARG A 1 197 ? 5.973 5.281 -16.875 1 96.94 197 ARG A O 1
ATOM 1524 N N . MET A 1 198 ? 4.727 7.09 -16.562 1 96.81 198 MET A N 1
ATOM 1525 C CA . MET A 1 198 ? 3.67 6.613 -17.438 1 96.81 198 MET A CA 1
ATOM 1526 C C . MET A 1 198 ? 2.949 7.777 -18.109 1 96.81 198 MET A C 1
ATOM 1528 O O . MET A 1 198 ? 3.15 8.938 -17.734 1 96.81 198 MET A O 1
ATOM 1532 N N . ARG A 1 199 ? 2.277 7.496 -19.125 1 97.69 199 ARG A N 1
ATOM 1533 C CA . ARG A 1 199 ? 1.303 8.383 -19.734 1 97.69 199 ARG A CA 1
ATOM 1534 C C . ARG A 1 199 ? 0.063 7.617 -20.188 1 97.69 199 ARG A C 1
ATOM 1536 O O . ARG A 1 199 ? 0.095 6.391 -20.297 1 97.69 199 ARG A O 1
ATOM 1543 N N . HIS A 1 200 ? -1.015 8.25 -20.359 1 97.06 200 HIS A N 1
ATOM 1544 C CA . HIS A 1 200 ? -2.264 7.594 -20.734 1 97.06 200 HIS A CA 1
ATOM 1545 C C . HIS A 1 200 ? -3.146 8.516 -21.562 1 97.06 200 HIS A C 1
ATOM 1547 O O . HIS A 1 200 ? -2.977 9.734 -21.547 1 97.06 200 HIS A O 1
ATOM 1553 N N . ARG A 1 201 ? -4.059 7.941 -22.266 1 96.19 201 ARG A N 1
ATOM 1554 C CA . ARG A 1 201 ? -5.098 8.688 -22.969 1 96.19 201 ARG A CA 1
ATOM 1555 C C . ARG A 1 201 ? -5.973 9.461 -21.984 1 96.19 201 ARG A C 1
ATOM 1557 O O . ARG A 1 201 ? -6.324 8.953 -20.922 1 96.19 201 ARG A O 1
ATOM 1564 N N . THR A 1 202 ? -6.32 10.656 -22.328 1 95.25 202 THR A N 1
ATOM 1565 C CA . THR A 1 202 ? -7.191 11.461 -21.484 1 95.25 202 THR A CA 1
ATOM 1566 C C . THR A 1 202 ? -8.633 11.414 -21.984 1 95.25 202 THR A C 1
ATOM 1568 O O . THR A 1 202 ? -8.883 11.062 -23.141 1 95.25 202 THR A O 1
ATOM 1571 N N . PHE A 1 203 ? -9.602 11.766 -21.172 1 93.38 203 PHE A N 1
ATOM 1572 C CA . PHE A 1 203 ? -11.008 11.766 -21.547 1 93.38 203 PHE A CA 1
ATOM 1573 C C . PHE A 1 203 ? -11.297 12.82 -22.594 1 93.38 203 PHE A C 1
ATOM 1575 O O . PHE A 1 203 ? -12.219 12.672 -23.406 1 93.38 203 PHE A O 1
ATOM 1582 N N . SER A 1 204 ? -10.609 13.914 -22.609 1 90.12 204 SER A N 1
ATOM 1583 C CA . SER A 1 204 ? -10.789 15 -23.562 1 90.12 204 SER A CA 1
ATOM 1584 C C . SER A 1 204 ? -10.148 14.656 -24.906 1 90.12 204 SER A C 1
ATOM 1586 O O . SER A 1 204 ? -10.234 15.43 -25.859 1 90.12 204 SER A O 1
ATOM 1588 N N . GLY A 1 205 ? -9.562 13.672 -24.922 1 88 205 GLY A N 1
ATOM 1589 C CA . GLY A 1 205 ? -8.836 13.32 -26.125 1 88 205 GLY A CA 1
ATOM 1590 C C . GLY A 1 205 ? -7.359 13.656 -26.047 1 88 205 GLY A C 1
ATOM 1591 O O . GLY A 1 205 ? -6.953 14.539 -25.297 1 88 205 GLY A O 1
ATOM 1592 N N . GLY A 1 206 ? -6.512 12.891 -26.5 1 92.94 206 GLY A N 1
ATOM 1593 C CA . GLY A 1 206 ? -5.07 13.094 -26.453 1 92.94 206 GLY A CA 1
ATOM 1594 C C . GLY A 1 206 ? -4.375 12.219 -25.438 1 92.94 206 GLY A C 1
ATOM 1595 O O . GLY A 1 206 ? -4.883 11.156 -25.062 1 92.94 206 GLY A O 1
ATOM 1596 N N . THR A 1 207 ? -3.109 12.781 -25.031 1 95 207 THR A N 1
ATOM 1597 C CA . THR A 1 207 ? -2.275 12.031 -24.109 1 95 207 THR A CA 1
ATOM 1598 C C . THR A 1 207 ? -1.858 12.898 -22.922 1 95 207 THR A C 1
ATOM 1600 O O . THR A 1 207 ? -1.549 14.078 -23.094 1 95 207 THR A O 1
ATOM 1603 N N . SER A 1 208 ? -1.918 12.344 -21.719 1 95.19 208 SER A N 1
ATOM 1604 C CA . SER A 1 208 ? -1.448 13.055 -20.531 1 95.19 208 SER A CA 1
ATOM 1605 C C . SER A 1 208 ? 0.036 13.391 -20.641 1 95.19 208 SER A C 1
ATOM 1607 O O . SER A 1 208 ? 0.743 12.836 -21.484 1 95.19 208 SER A O 1
ATOM 1609 N N . PRO A 1 209 ? 0.541 14.375 -19.875 1 94.62 209 PRO A N 1
ATOM 1610 C CA . PRO A 1 209 ? 1.996 14.438 -19.719 1 94.62 209 PRO A CA 1
ATOM 1611 C C . PRO A 1 209 ? 2.58 13.164 -19.109 1 94.62 209 PRO A C 1
ATOM 1613 O O . PRO A 1 209 ? 1.833 12.266 -18.703 1 94.62 209 PRO A O 1
ATOM 1616 N N . ASP A 1 210 ? 3.941 13.125 -19.156 1 96.06 210 ASP A N 1
ATOM 1617 C CA . ASP A 1 210 ? 4.582 12.055 -18.406 1 96.06 210 ASP A CA 1
ATOM 1618 C C . ASP A 1 210 ? 4.352 12.227 -16.906 1 96.06 210 ASP A C 1
ATOM 1620 O O . ASP A 1 210 ? 4.543 13.312 -16.359 1 96.06 210 ASP A O 1
ATOM 1624 N N . LEU A 1 211 ? 3.873 11.172 -16.328 1 95.75 211 LEU A N 1
ATOM 1625 C CA . LEU A 1 211 ? 3.543 11.203 -14.906 1 95.75 211 LEU A CA 1
ATOM 1626 C C . LEU A 1 211 ? 4.473 10.289 -14.109 1 95.75 211 LEU A C 1
ATOM 1628 O O . LEU A 1 211 ? 4.668 9.125 -14.477 1 95.75 211 LEU A O 1
ATOM 1632 N N . ASP A 1 212 ? 5.105 10.836 -13.055 1 94.44 212 ASP A N 1
ATOM 1633 C CA . ASP A 1 212 ? 5.828 10.016 -12.086 1 94.44 212 ASP A CA 1
ATOM 1634 C C . ASP A 1 212 ? 4.871 9.414 -11.055 1 94.44 212 ASP A C 1
ATOM 1636 O O . ASP A 1 212 ? 4.137 10.141 -10.383 1 94.44 212 ASP A O 1
ATOM 1640 N N . ARG A 1 213 ? 4.934 8.047 -10.961 1 95.88 213 ARG A N 1
ATOM 1641 C CA . ARG A 1 213 ? 4.012 7.352 -10.062 1 95.88 213 ARG A CA 1
ATOM 1642 C C . ARG A 1 213 ? 4.75 6.332 -9.203 1 95.88 213 ARG A C 1
ATOM 1644 O O . ARG A 1 213 ? 5.844 5.891 -9.555 1 95.88 213 ARG A O 1
ATOM 1651 N N . GLU A 1 214 ? 4.227 6.074 -8.031 1 95.88 214 GLU A N 1
ATOM 1652 C CA . GLU A 1 214 ? 4.707 5.051 -7.105 1 95.88 214 GLU A CA 1
ATOM 1653 C C . GLU A 1 214 ? 3.559 4.195 -6.586 1 95.88 214 GLU A C 1
ATOM 1655 O O . GLU A 1 214 ? 2.426 4.664 -6.477 1 95.88 214 GLU A O 1
ATOM 1660 N N . ALA A 1 215 ? 3.877 2.941 -6.297 1 96.25 215 ALA A N 1
ATOM 1661 C CA . ALA A 1 215 ? 2.895 2.051 -5.684 1 96.25 215 ALA A CA 1
ATOM 1662 C C . ALA A 1 215 ? 3.578 0.875 -4.992 1 96.25 215 ALA A C 1
ATOM 1664 O O . ALA A 1 215 ? 4.738 0.571 -5.273 1 96.25 215 ALA A O 1
ATOM 1665 N N . LEU A 1 216 ? 2.863 0.325 -4.055 1 96.62 216 LEU A N 1
ATOM 1666 C CA . LEU A 1 216 ? 3.27 -0.939 -3.451 1 96.62 216 LEU A CA 1
ATOM 1667 C C . LEU A 1 216 ? 2.893 -2.115 -4.348 1 96.62 216 LEU A C 1
ATOM 1669 O O . LEU A 1 216 ? 1.77 -2.184 -4.848 1 96.62 216 LEU A O 1
ATOM 1673 N N . LEU A 1 217 ? 3.871 -2.99 -4.629 1 95.44 217 LEU A N 1
ATOM 1674 C CA . LEU A 1 217 ? 3.578 -4.266 -5.273 1 95.44 217 LEU A CA 1
ATOM 1675 C C . LEU A 1 217 ? 3.293 -5.348 -4.234 1 95.44 217 LEU A C 1
ATOM 1677 O O . LEU A 1 217 ? 4.207 -5.809 -3.547 1 95.44 217 LEU A O 1
ATOM 1681 N N . GLY A 1 218 ? 2.018 -5.648 -4.145 1 92.81 218 GLY A N 1
ATOM 1682 C CA . GLY A 1 218 ? 1.604 -6.754 -3.293 1 92.81 218 GLY A CA 1
ATOM 1683 C C . GLY A 1 218 ? 1.172 -7.98 -4.074 1 92.81 218 GLY A C 1
ATOM 1684 O O . GLY A 1 218 ? 1.708 -8.258 -5.152 1 92.81 218 GLY A O 1
ATOM 1685 N N . ALA A 1 219 ? 0.448 -8.891 -3.453 1 93.31 219 ALA A N 1
ATOM 1686 C CA . ALA A 1 219 ? -0.089 -10.094 -4.074 1 93.31 219 ALA A CA 1
ATOM 1687 C C . ALA A 1 219 ? -1.598 -10.195 -3.867 1 93.31 219 ALA A C 1
ATOM 1689 O O . ALA A 1 219 ? -2.197 -9.344 -3.205 1 93.31 219 ALA A O 1
ATOM 1690 N N . ASP A 1 220 ? -2.188 -11.133 -4.555 1 97.31 220 ASP A N 1
ATOM 1691 C CA . ASP A 1 220 ? -3.602 -11.414 -4.324 1 97.31 220 ASP A CA 1
ATOM 1692 C C . ASP A 1 220 ? -3.812 -12.094 -2.971 1 97.31 220 ASP A C 1
ATOM 1694 O O . ASP A 1 220 ? -2.967 -12.867 -2.521 1 97.31 220 ASP A O 1
ATOM 1698 N N . ALA A 1 221 ? -4.852 -11.703 -2.393 1 98.38 221 ALA A N 1
ATOM 1699 C CA . ALA A 1 221 ? -5.266 -12.367 -1.162 1 98.38 221 ALA A CA 1
ATOM 1700 C C . ALA A 1 221 ? -6.691 -12.898 -1.279 1 98.38 221 ALA A C 1
ATOM 1702 O O . ALA A 1 221 ? -7.531 -12.305 -1.961 1 98.38 221 ALA A O 1
ATOM 1703 N N . ALA A 1 222 ? -6.91 -14.008 -0.701 1 98.62 222 ALA A N 1
ATOM 1704 C CA . ALA A 1 222 ? -8.258 -14.547 -0.545 1 98.62 222 ALA A CA 1
ATOM 1705 C C . ALA A 1 222 ? -8.797 -14.281 0.857 1 98.62 222 ALA A C 1
ATOM 1707 O O . ALA A 1 222 ? -8.102 -14.516 1.851 1 98.62 222 ALA A O 1
ATOM 1708 N N . LEU A 1 223 ? -9.945 -13.727 0.938 1 98.75 223 LEU A N 1
ATOM 1709 C CA . LEU A 1 223 ? -10.633 -13.461 2.197 1 98.75 223 LEU A CA 1
ATOM 1710 C C . LEU A 1 223 ? -11.93 -14.25 2.283 1 98.75 223 LEU A C 1
ATOM 1712 O O . LEU A 1 223 ? -12.664 -14.352 1.298 1 98.75 223 LEU A O 1
ATOM 1716 N N . VAL A 1 224 ? -12.195 -14.789 3.402 1 98.75 224 VAL A N 1
ATOM 1717 C CA . VAL A 1 224 ? -13.406 -15.57 3.602 1 98.75 224 VAL A CA 1
ATOM 1718 C C . VAL A 1 224 ? -14.117 -15.102 4.875 1 98.75 224 VAL A C 1
ATOM 1720 O O . VAL A 1 224 ? -13.492 -15.008 5.934 1 98.75 224 VAL A O 1
ATOM 1723 N N . LEU A 1 225 ? -15.336 -14.766 4.758 1 98.75 225 LEU A N 1
ATOM 1724 C CA . LEU A 1 225 ? -16.156 -14.531 5.938 1 98.75 225 LEU A CA 1
ATOM 1725 C C . LEU A 1 225 ? -17.031 -15.75 6.246 1 98.75 225 LEU A C 1
ATOM 1727 O O . LEU A 1 225 ? -18.062 -15.945 5.621 1 98.75 225 LEU A O 1
ATOM 1731 N N . PRO A 1 226 ? -16.547 -16.562 7.164 1 98.19 226 PRO A N 1
ATOM 1732 C CA . PRO A 1 226 ? -17.422 -17.688 7.547 1 98.19 226 PRO A CA 1
ATOM 1733 C C . PRO A 1 226 ? -18.75 -17.219 8.125 1 98.19 226 PRO A C 1
ATOM 1735 O O . PRO A 1 226 ? -18.797 -16.344 8.984 1 98.19 226 PRO A O 1
ATOM 1738 N N . TYR A 1 227 ? -19.859 -17.781 7.621 1 97.94 227 TYR A N 1
ATOM 1739 C CA . TYR A 1 227 ? -21.234 -17.406 7.957 1 97.94 227 TYR A CA 1
ATOM 1740 C C . TYR A 1 227 ? -22.109 -18.641 8.125 1 97.94 227 TYR A C 1
ATOM 1742 O O . TYR A 1 227 ? -22.141 -19.5 7.258 1 97.94 227 TYR A O 1
ATOM 1750 N N . ASP A 1 228 ? -22.703 -18.75 9.281 1 96.69 228 ASP A N 1
ATOM 1751 C CA . ASP A 1 228 ? -23.703 -19.781 9.539 1 96.69 228 ASP A CA 1
ATOM 1752 C C . ASP A 1 228 ? -25.109 -19.281 9.289 1 96.69 228 ASP A C 1
ATOM 1754 O O . ASP A 1 228 ? -25.688 -18.594 10.133 1 96.69 228 ASP A O 1
ATOM 1758 N N . ALA A 1 229 ? -25.641 -19.688 8.188 1 95.25 229 ALA A N 1
ATOM 1759 C CA . ALA A 1 229 ? -26.938 -19.172 7.766 1 95.25 229 ALA A CA 1
ATOM 1760 C C . ALA A 1 229 ? -28.047 -19.641 8.711 1 95.25 229 ALA A C 1
ATOM 1762 O O . ALA A 1 229 ? -29.078 -18.984 8.82 1 95.25 229 ALA A O 1
ATOM 1763 N N . ALA A 1 230 ? -27.906 -20.75 9.336 1 94.25 230 ALA A N 1
ATOM 1764 C CA . ALA A 1 230 ? -28.922 -21.266 10.25 1 94.25 230 ALA A CA 1
ATOM 1765 C C . ALA A 1 230 ? -29 -20.422 11.516 1 94.25 230 ALA A C 1
ATOM 1767 O O . ALA A 1 230 ? -30.094 -20.172 12.031 1 94.25 230 ALA A O 1
ATOM 1768 N N . THR A 1 231 ? -27.875 -19.953 12.031 1 94.5 231 THR A N 1
ATOM 1769 C CA . THR A 1 231 ? -27.859 -19.219 13.297 1 94.5 231 THR A CA 1
ATOM 1770 C C . THR A 1 231 ? -27.734 -17.719 13.055 1 94.5 231 THR A C 1
ATOM 1772 O O . THR A 1 231 ? -28 -16.922 13.945 1 94.5 231 THR A O 1
ATOM 1775 N N . GLY A 1 232 ? -27.281 -17.344 11.883 1 95.94 232 GLY A N 1
ATOM 1776 C CA . GLY A 1 232 ? -27.016 -15.953 11.578 1 95.94 232 GLY A CA 1
ATOM 1777 C C . GLY A 1 232 ? -25.719 -15.438 12.188 1 95.94 232 GLY A C 1
ATOM 1778 O O . GLY A 1 232 ? -25.594 -14.242 12.453 1 95.94 232 GLY A O 1
ATOM 1779 N N . GLU A 1 233 ? -24.797 -16.328 12.477 1 97 233 GLU A N 1
ATOM 1780 C CA . GLU A 1 233 ? -23.547 -15.953 13.125 1 97 233 GLU A CA 1
ATOM 1781 C C . GLU A 1 233 ? -22.391 -15.906 12.117 1 97 233 GLU A C 1
ATOM 1783 O O . GLU A 1 233 ? -22.438 -16.594 11.094 1 97 233 GLU A O 1
ATOM 1788 N N . VAL A 1 234 ? -21.391 -15.047 12.422 1 98 234 VAL A N 1
ATOM 1789 C CA . VAL A 1 234 ? -20.172 -14.961 11.641 1 98 234 VAL A CA 1
ATOM 1790 C C . VAL A 1 234 ? -18.969 -15.305 12.516 1 98 234 VAL A C 1
ATOM 1792 O O . VAL A 1 234 ? -19.047 -15.203 13.742 1 98 234 VAL A O 1
ATOM 1795 N N . LEU A 1 235 ? -17.922 -15.734 11.906 1 97.62 235 LEU A N 1
ATOM 1796 C CA . LEU A 1 235 ? -16.641 -15.961 12.578 1 97.62 235 LEU A CA 1
ATOM 1797 C C . LEU A 1 235 ? -15.594 -14.953 12.117 1 97.62 235 LEU A C 1
ATOM 1799 O O . LEU A 1 235 ? -15.375 -14.789 10.914 1 97.62 235 LEU A O 1
ATOM 1803 N N . LEU A 1 236 ? -15.016 -14.227 13.055 1 98 236 LEU A N 1
ATOM 1804 C CA . LEU A 1 236 ? -13.93 -13.281 12.82 1 98 236 LEU A CA 1
ATOM 1805 C C . LEU A 1 236 ? -12.633 -13.766 13.469 1 98 236 LEU A C 1
ATOM 1807 O O . LEU A 1 236 ? -12.664 -14.602 14.375 1 98 236 LEU A O 1
ATOM 1811 N N . ILE A 1 237 ? -11.57 -13.297 12.977 1 97.12 237 ILE A N 1
ATOM 1812 C CA . ILE A 1 237 ? -10.305 -13.492 13.664 1 97.12 237 ILE A CA 1
ATOM 1813 C C . ILE A 1 237 ? -9.766 -12.156 14.156 1 97.12 237 ILE A C 1
ATOM 1815 O O . ILE A 1 237 ? -10.211 -11.094 13.703 1 97.12 237 ILE A O 1
ATOM 1819 N N . GLU A 1 238 ? -8.922 -12.203 15.117 1 97.44 238 GLU A N 1
ATOM 1820 C CA . GLU A 1 238 ? -8.242 -11.039 15.688 1 97.44 238 GLU A CA 1
ATOM 1821 C C . GLU A 1 238 ? -6.727 -11.227 15.672 1 97.44 238 GLU A C 1
ATOM 1823 O O . GLU A 1 238 ? -6.219 -12.281 16.062 1 97.44 238 GLU A O 1
ATOM 1828 N N . GLN A 1 239 ? -6 -10.312 15.211 1 97.06 239 GLN A N 1
ATOM 1829 C CA . GLN A 1 239 ? -4.543 -10.359 15.234 1 97.06 239 GLN A CA 1
ATOM 1830 C C . GLN A 1 239 ? -3.943 -8.961 15.172 1 97.06 239 GLN A C 1
ATOM 1832 O O . GLN A 1 239 ? -4.641 -7.996 14.852 1 97.06 239 GLN A O 1
ATOM 1837 N N . VAL A 1 240 ? -2.643 -8.836 15.5 1 96.62 240 VAL A N 1
ATOM 1838 C CA . VAL A 1 240 ? -1.893 -7.59 15.422 1 96.62 240 VAL A CA 1
ATOM 1839 C C . VAL A 1 240 ? -1.521 -7.297 13.969 1 96.62 240 VAL A C 1
ATOM 1841 O O . VAL A 1 240 ? -1.126 -8.203 13.234 1 96.62 240 VAL A O 1
ATOM 1844 N N . ARG A 1 241 ? -1.63 -6.016 13.57 1 96.94 241 ARG A N 1
ATOM 1845 C CA . ARG A 1 241 ? -1.289 -5.695 12.188 1 96.94 241 ARG A CA 1
ATOM 1846 C C . ARG A 1 241 ? -0.263 -4.57 12.125 1 96.94 241 ARG A C 1
ATOM 1848 O O . ARG A 1 241 ? -0.303 -3.641 12.93 1 96.94 241 ARG A O 1
ATOM 1855 N N . THR A 1 242 ? 0.484 -4.566 11.062 1 96.19 242 THR A N 1
ATOM 1856 C CA . THR A 1 242 ? 1.662 -3.73 10.852 1 96.19 242 THR A CA 1
ATOM 1857 C C . THR A 1 242 ? 1.26 -2.289 10.555 1 96.19 242 THR A C 1
ATOM 1859 O O . THR A 1 242 ? 1.894 -1.35 11.039 1 96.19 242 THR A O 1
ATOM 1862 N N . GLY A 1 243 ? 0.286 -2.082 9.734 1 96.44 243 GLY A N 1
ATOM 1863 C CA . GLY A 1 243 ? -0.148 -0.747 9.359 1 96.44 243 GLY A CA 1
ATOM 1864 C C . GLY A 1 243 ? -0.466 0.136 10.555 1 96.44 243 GLY A C 1
ATOM 1865 O O . GLY A 1 243 ? 0.166 1.176 10.75 1 96.44 243 GLY A O 1
ATOM 1866 N N . PRO A 1 244 ? -1.359 -0.327 11.398 1 96.38 244 PRO A N 1
ATOM 1867 C CA . PRO A 1 244 ? -1.695 0.432 12.602 1 96.38 244 PRO A CA 1
ATOM 1868 C C . PRO A 1 244 ? -0.483 0.687 13.492 1 96.38 244 PRO A C 1
ATOM 1870 O O . PRO A 1 244 ? -0.366 1.761 14.094 1 96.38 244 PRO A O 1
ATOM 1873 N N . ILE A 1 245 ? 0.444 -0.265 13.586 1 96 245 ILE A N 1
ATOM 1874 C CA . ILE A 1 245 ? 1.642 -0.094 14.406 1 96 245 ILE A CA 1
ATOM 1875 C C . ILE A 1 245 ? 2.469 1.072 13.867 1 96 245 ILE A C 1
ATOM 1877 O O . ILE A 1 245 ? 2.852 1.97 14.617 1 96 245 ILE A O 1
ATOM 1881 N N . LEU A 1 246 ? 2.709 1.079 12.586 1 95.38 246 LEU A N 1
ATOM 1882 C CA . LEU A 1 246 ? 3.541 2.109 11.977 1 95.38 246 LEU A CA 1
ATOM 1883 C C . LEU A 1 246 ? 2.855 3.471 12.039 1 95.38 246 LEU A C 1
ATOM 1885 O O . LEU A 1 246 ? 3.523 4.5 12.148 1 95.38 246 LEU A O 1
ATOM 1889 N N . ARG A 1 247 ? 1.563 3.465 11.914 1 94.62 247 ARG A N 1
ATOM 1890 C CA . ARG A 1 247 ? 0.792 4.703 11.977 1 94.62 247 ARG A CA 1
ATOM 1891 C C . ARG A 1 247 ? 0.784 5.273 13.391 1 94.62 247 ARG A C 1
ATOM 1893 O O . ARG A 1 247 ? 0.479 6.453 13.586 1 94.62 247 ARG A O 1
ATOM 1900 N N . GLY A 1 248 ? 1.037 4.477 14.398 1 92.38 248 GLY A N 1
ATOM 1901 C CA . GLY A 1 248 ? 1.015 4.91 15.781 1 92.38 248 GLY A CA 1
ATOM 1902 C C . GLY A 1 248 ? -0.353 4.777 16.422 1 92.38 248 GLY A C 1
ATOM 1903 O O . GLY A 1 248 ? -0.702 5.551 17.328 1 92.38 248 GLY A O 1
ATOM 1904 N N . ALA A 1 249 ? -1.127 3.855 15.914 1 94.12 249 ALA A N 1
ATOM 1905 C CA . ALA A 1 249 ? -2.439 3.619 16.516 1 94.12 249 ALA A CA 1
ATOM 1906 C C . ALA A 1 249 ? -2.305 3.104 17.938 1 94.12 249 ALA A C 1
ATOM 1908 O O . ALA A 1 249 ? -1.386 2.34 18.25 1 94.12 249 ALA A O 1
ATOM 1909 N N . ALA A 1 250 ? -3.266 3.502 18.75 1 92.75 250 ALA A N 1
ATOM 1910 C CA . ALA A 1 250 ? -3.246 3.088 20.156 1 92.75 250 ALA A CA 1
ATOM 1911 C C . ALA A 1 250 ? -3.488 1.587 20.281 1 92.75 250 ALA A C 1
ATOM 1913 O O . ALA A 1 250 ? -2.955 0.941 21.188 1 92.75 250 ALA A O 1
ATOM 1914 N N . ASN A 1 251 ? -4.305 1.039 19.453 1 95.62 251 ASN A N 1
ATOM 1915 C CA . ASN A 1 251 ? -4.625 -0.385 19.469 1 95.62 251 ASN A CA 1
ATOM 1916 C C . ASN A 1 251 ? -4.422 -1.023 18.094 1 95.62 251 ASN A C 1
ATOM 1918 O O . ASN A 1 251 ? -5.234 -0.826 17.188 1 95.62 251 ASN A O 1
ATOM 1922 N N . PRO A 1 252 ? -3.34 -1.827 17.953 1 96.06 252 PRO A N 1
ATOM 1923 C CA . PRO A 1 252 ? -3.066 -2.432 16.656 1 96.06 252 PRO A CA 1
ATOM 1924 C C . PRO A 1 252 ? -3.654 -3.834 16.516 1 96.06 252 PRO A C 1
ATOM 1926 O O . PRO A 1 252 ? -3.414 -4.512 15.516 1 96.06 252 PRO A O 1
ATOM 1929 N N . TRP A 1 253 ? -4.367 -4.379 17.562 1 96.88 253 TRP A N 1
ATOM 1930 C CA . TRP A 1 253 ? -5.164 -5.586 17.391 1 96.88 253 TRP A CA 1
ATOM 1931 C C . TRP A 1 253 ? -6.426 -5.297 16.594 1 96.88 253 TRP A C 1
ATOM 1933 O O . TRP A 1 253 ? -7.195 -4.398 16.938 1 96.88 253 TRP A O 1
ATOM 1943 N N . MET A 1 254 ? -6.641 -6.062 15.562 1 97.75 254 MET A N 1
ATOM 1944 C CA . MET A 1 254 ? -7.734 -5.77 14.633 1 97.75 254 MET A CA 1
ATOM 1945 C C . MET A 1 254 ? -8.641 -6.98 14.469 1 97.75 254 MET A C 1
ATOM 1947 O O . MET A 1 254 ? -8.172 -8.117 14.43 1 97.75 254 MET A O 1
ATOM 1951 N N . LEU A 1 255 ? -9.953 -6.734 14.352 1 98.25 255 LEU A N 1
ATOM 1952 C CA . LEU A 1 255 ? -10.898 -7.754 13.922 1 98.25 255 LEU A CA 1
ATOM 1953 C C . LEU A 1 255 ? -10.938 -7.855 12.398 1 98.25 255 LEU A C 1
ATOM 1955 O O . LEU A 1 255 ? -11.07 -6.844 11.703 1 98.25 255 LEU A O 1
ATOM 1959 N N . GLU A 1 256 ? -10.781 -9.094 11.875 1 98.5 256 GLU A N 1
ATOM 1960 C CA . GLU A 1 256 ? -10.641 -9.336 10.438 1 98.5 256 GLU A CA 1
ATOM 1961 C C . GLU A 1 256 ? -11.344 -10.633 10.031 1 98.5 256 GLU A C 1
ATOM 1963 O O . GLU A 1 256 ? -11.641 -11.477 10.875 1 98.5 256 GLU A O 1
ATOM 1968 N N . PRO A 1 257 ? -11.711 -10.742 8.711 1 98.5 257 PRO A N 1
ATOM 1969 C CA . PRO A 1 257 ? -12.016 -12.086 8.227 1 98.5 257 PRO A CA 1
ATOM 1970 C C . PRO A 1 257 ? -10.766 -12.945 8.055 1 98.5 257 PRO A C 1
ATOM 1972 O O . PRO A 1 257 ? -9.672 -12.414 7.855 1 98.5 257 PRO A O 1
ATOM 1975 N N . PRO A 1 258 ? -10.898 -14.273 8.211 1 97.25 258 PRO A N 1
ATOM 1976 C CA . PRO A 1 258 ? -9.781 -15.102 7.77 1 97.25 258 PRO A CA 1
ATOM 1977 C C . PRO A 1 258 ? -9.312 -14.758 6.359 1 97.25 258 PRO A C 1
ATOM 1979 O O . PRO A 1 258 ? -10.133 -14.484 5.48 1 97.25 258 PRO A O 1
ATOM 1982 N N . ALA A 1 259 ? -8.039 -14.695 6.207 1 97.62 259 ALA A N 1
ATOM 1983 C CA . ALA A 1 259 ? -7.492 -14.273 4.922 1 97.62 259 ALA A CA 1
ATOM 1984 C C . ALA A 1 259 ? -6.051 -14.75 4.762 1 97.62 259 ALA A C 1
ATOM 1986 O O . ALA A 1 259 ? -5.383 -15.07 5.746 1 97.62 259 ALA A O 1
ATOM 1987 N N . GLY A 1 260 ? -5.574 -14.742 3.535 1 96.81 260 GLY A N 1
ATOM 1988 C CA . GLY A 1 260 ? -4.18 -15.047 3.244 1 96.81 260 GLY A CA 1
ATOM 1989 C C . GLY A 1 260 ? -3.82 -14.844 1.784 1 96.81 260 GLY A C 1
ATOM 1990 O O . GLY A 1 260 ? -4.703 -14.758 0.928 1 96.81 260 GLY A O 1
ATOM 1991 N N . ILE A 1 261 ? -2.594 -14.789 1.528 1 97.25 261 ILE A N 1
ATOM 1992 C CA . ILE A 1 261 ? -2.057 -14.602 0.186 1 97.25 261 ILE A CA 1
ATOM 1993 C C . ILE A 1 261 ? -2.373 -15.82 -0.677 1 97.25 261 ILE A C 1
ATOM 1995 O O . ILE A 1 261 ? -2.283 -16.953 -0.212 1 97.25 261 ILE A O 1
ATOM 1999 N N . VAL A 1 262 ? -2.736 -15.578 -1.924 1 98.25 262 VAL A N 1
ATOM 2000 C CA . VAL A 1 262 ? -2.9 -16.641 -2.898 1 98.25 262 VAL A CA 1
ATOM 2001 C C . VAL A 1 262 ? -1.532 -17.109 -3.391 1 98.25 262 VAL A C 1
ATOM 2003 O O . VAL A 1 262 ? -0.825 -16.375 -4.074 1 98.25 262 VAL A O 1
ATOM 2006 N N . ASP A 1 263 ? -1.164 -18.328 -3.07 1 97.12 263 ASP A N 1
ATOM 2007 C CA . ASP A 1 263 ? 0.139 -18.844 -3.471 1 97.12 263 ASP A CA 1
ATOM 2008 C C . ASP A 1 263 ? 0.227 -19 -4.988 1 97.12 263 ASP A C 1
ATOM 2010 O O . ASP A 1 263 ? -0.793 -19.156 -5.66 1 97.12 263 ASP A O 1
ATOM 2014 N N . ALA A 1 264 ? 1.426 -18.953 -5.453 1 96.44 264 ALA A N 1
ATOM 2015 C CA . ALA A 1 264 ? 1.631 -19.203 -6.879 1 96.44 264 ALA A CA 1
ATOM 2016 C C . ALA A 1 264 ? 1.048 -20.562 -7.285 1 96.44 264 ALA A C 1
ATOM 2018 O O . ALA A 1 264 ? 1.285 -21.578 -6.621 1 96.44 264 ALA A O 1
ATOM 2019 N N . GLY A 1 265 ? 0.228 -20.516 -8.383 1 90.69 265 GLY A N 1
ATOM 2020 C CA . GLY A 1 265 ? -0.332 -21.766 -8.898 1 90.69 265 GLY A CA 1
ATOM 2021 C C . GLY A 1 265 ? -1.648 -22.141 -8.242 1 90.69 265 GLY A C 1
ATOM 2022 O O . GLY A 1 265 ? -2.33 -23.062 -8.695 1 90.69 265 GLY A O 1
ATOM 2023 N N . GLU A 1 266 ? -1.965 -21.438 -7.242 1 94.62 266 GLU A N 1
ATOM 2024 C CA . GLU A 1 266 ? -3.223 -21.656 -6.535 1 94.62 266 GLU A CA 1
ATOM 2025 C C . GLU A 1 266 ? -4.328 -20.75 -7.082 1 94.62 266 GLU A C 1
ATOM 2027 O O . GLU A 1 266 ? -4.059 -19.641 -7.535 1 94.62 266 GLU A O 1
ATOM 2032 N N . THR A 1 267 ? -5.574 -21.328 -7.145 1 96.5 267 THR A N 1
ATOM 2033 C CA . THR A 1 267 ? -6.711 -20.438 -7.391 1 96.5 267 THR A CA 1
ATOM 2034 C C . THR A 1 267 ? -7.102 -19.688 -6.121 1 96.5 267 THR A C 1
ATOM 2036 O O . THR A 1 267 ? -6.766 -20.109 -5.016 1 96.5 267 THR A O 1
ATOM 2039 N N . PRO A 1 268 ? -7.781 -18.562 -6.262 1 98 268 PRO A N 1
ATOM 2040 C CA . PRO A 1 268 ? -8.266 -17.859 -5.074 1 98 268 PRO A CA 1
ATOM 2041 C C . PRO A 1 268 ? -9.156 -18.734 -4.188 1 98 268 PRO A C 1
ATOM 2043 O O . PRO A 1 268 ? -9.086 -18.641 -2.961 1 98 268 PRO A O 1
ATOM 2046 N N . GLU A 1 269 ? -9.969 -19.609 -4.777 1 98.38 269 GLU A N 1
ATOM 2047 C CA . GLU A 1 269 ? -10.836 -20.5 -4.008 1 98.38 269 GLU A CA 1
ATOM 2048 C C . GLU A 1 269 ? -10.016 -21.5 -3.189 1 98.38 269 GLU A C 1
ATOM 2050 O O . GLU A 1 269 ? -10.328 -21.766 -2.029 1 98.38 269 GLU A O 1
ATOM 2055 N N . GLU A 1 270 ? -8.984 -22.031 -3.826 1 97.81 270 GLU A N 1
ATOM 2056 C CA . GLU A 1 270 ? -8.102 -22.953 -3.109 1 97.81 270 GLU A CA 1
ATOM 2057 C C . GLU A 1 270 ? -7.43 -22.25 -1.928 1 97.81 270 GLU A C 1
ATOM 2059 O O . GLU A 1 270 ? -7.359 -22.812 -0.832 1 97.81 270 GLU A O 1
ATOM 2064 N N . ALA A 1 271 ? -6.922 -21.062 -2.18 1 98.12 271 ALA A N 1
ATOM 2065 C CA . ALA A 1 271 ? -6.305 -20.266 -1.113 1 98.12 271 ALA A CA 1
ATOM 2066 C C . ALA A 1 271 ? -7.301 -19.984 0.003 1 98.12 271 ALA A C 1
ATOM 2068 O O . ALA A 1 271 ? -6.961 -20.047 1.186 1 98.12 271 ALA A O 1
ATOM 2069 N N . ALA A 1 272 ? -8.555 -19.641 -0.377 1 98.25 272 ALA A N 1
ATOM 2070 C CA . ALA A 1 272 ? -9.602 -19.328 0.59 1 98.25 272 ALA A CA 1
ATOM 2071 C C . ALA A 1 272 ? -9.836 -20.516 1.534 1 98.25 272 ALA A C 1
ATOM 2073 O O . ALA A 1 272 ? -9.867 -20.328 2.756 1 98.25 272 ALA A O 1
ATOM 2074 N N . ARG A 1 273 ? -9.969 -21.672 0.976 1 97.5 273 ARG A N 1
ATOM 2075 C CA . ARG A 1 273 ? -10.195 -22.859 1.785 1 97.5 273 ARG A CA 1
ATOM 2076 C C . ARG A 1 273 ? -8.992 -23.172 2.662 1 97.5 273 ARG A C 1
ATOM 2078 O O . ARG A 1 273 ? -9.141 -23.484 3.846 1 97.5 273 ARG A O 1
ATOM 2085 N N . ARG A 1 274 ? -7.797 -23.094 2.068 1 96.44 274 ARG A N 1
ATOM 2086 C CA . ARG A 1 274 ? -6.566 -23.359 2.805 1 96.44 274 ARG A CA 1
ATOM 2087 C C . ARG A 1 274 ? -6.426 -22.422 3.994 1 96.44 274 ARG A C 1
ATOM 2089 O O . ARG A 1 274 ? -6.234 -22.875 5.129 1 96.44 274 ARG A O 1
ATOM 2096 N N . GLU A 1 275 ? -6.551 -21.125 3.744 1 95.88 275 GLU A N 1
ATOM 2097 C CA . GLU A 1 275 ? -6.359 -20.125 4.785 1 95.88 275 GLU A CA 1
ATOM 2098 C C . GLU A 1 275 ? -7.426 -20.25 5.871 1 95.88 275 GLU A C 1
ATOM 2100 O O . GLU A 1 275 ? -7.148 -20.016 7.051 1 95.88 275 GLU A O 1
ATOM 2105 N N . THR A 1 276 ? -8.695 -20.531 5.492 1 96.06 276 THR A N 1
ATOM 2106 C CA . THR A 1 276 ? -9.766 -20.719 6.469 1 96.06 276 THR A CA 1
ATOM 2107 C C . THR A 1 276 ? -9.453 -21.875 7.41 1 96.06 276 THR A C 1
ATOM 2109 O O . THR A 1 276 ? -9.602 -21.75 8.625 1 96.06 276 THR A O 1
ATOM 2112 N N . TRP A 1 277 ? -9.008 -22.953 6.832 1 95 277 TRP A N 1
ATOM 2113 C CA . TRP A 1 277 ? -8.641 -24.109 7.637 1 95 277 TRP A CA 1
ATOM 2114 C C . TRP A 1 277 ? -7.492 -23.781 8.586 1 95 277 TRP A C 1
ATOM 2116 O O . TRP A 1 277 ? -7.559 -24.078 9.781 1 95 277 TRP A O 1
ATOM 2126 N N . GLU A 1 278 ? -6.438 -23.172 8.094 1 93.81 278 GLU A N 1
ATOM 2127 C CA . GLU A 1 278 ? -5.246 -22.859 8.875 1 93.81 278 GLU A CA 1
ATOM 2128 C C . GLU A 1 278 ? -5.574 -21.906 10.031 1 93.81 278 GLU A C 1
ATOM 2130 O O . GLU A 1 278 ? -5.055 -22.078 11.133 1 93.81 278 GLU A O 1
ATOM 2135 N N . GLU A 1 279 ? -6.473 -20.938 9.773 1 93.62 279 GLU A N 1
ATOM 2136 C CA . GLU A 1 279 ? -6.676 -19.859 10.75 1 93.62 279 GLU A CA 1
ATOM 2137 C C . GLU A 1 279 ? -7.844 -20.188 11.68 1 93.62 279 GLU A C 1
ATOM 2139 O O . GLU A 1 279 ? -7.914 -19.672 12.797 1 93.62 279 GLU A O 1
ATOM 2144 N N . THR A 1 280 ? -8.82 -21.062 11.305 1 93.06 280 THR A N 1
ATOM 2145 C CA . THR A 1 280 ? -10.047 -21.219 12.086 1 93.06 280 THR A CA 1
ATOM 2146 C C . THR A 1 280 ? -10.305 -22.688 12.391 1 93.06 280 THR A C 1
ATOM 2148 O O . THR A 1 280 ? -11.125 -23.016 13.25 1 93.06 280 THR A O 1
ATOM 2151 N N . GLY A 1 281 ? -9.688 -23.625 11.664 1 91.25 281 GLY A N 1
ATOM 2152 C CA . GLY A 1 281 ? -9.93 -25.062 11.812 1 91.25 281 GLY A CA 1
ATOM 2153 C C . GLY A 1 281 ? -11.148 -25.547 11.055 1 91.25 281 GLY A C 1
ATOM 2154 O O . GLY A 1 281 ? -11.445 -26.734 11.039 1 91.25 281 GLY A O 1
ATOM 2155 N N . LEU A 1 282 ? -11.836 -24.625 10.375 1 92.25 282 LEU A N 1
ATOM 2156 C CA . LEU A 1 282 ? -13.016 -25.016 9.617 1 92.25 282 LEU A CA 1
ATOM 2157 C C . LEU A 1 282 ? -12.625 -25.734 8.328 1 92.25 282 LEU A C 1
ATOM 2159 O O . LEU A 1 282 ? -11.961 -25.156 7.469 1 92.25 282 LEU A O 1
ATOM 2163 N N . ALA A 1 283 ? -13.016 -26.969 8.156 1 87.88 283 ALA A N 1
ATOM 2164 C CA . ALA A 1 283 ? -12.617 -27.766 7.004 1 87.88 283 ALA A CA 1
ATOM 2165 C C . ALA A 1 283 ? -13.719 -27.797 5.945 1 87.88 283 ALA A C 1
ATOM 2167 O O . ALA A 1 283 ? -13.438 -27.969 4.754 1 87.88 283 ALA A O 1
ATOM 2168 N N . GLU A 1 284 ? -15 -27.75 6.305 1 85.31 284 GLU A N 1
ATOM 2169 C CA . GLU A 1 284 ? -16.125 -27.859 5.383 1 85.31 284 GLU A CA 1
ATOM 2170 C C . GLU A 1 284 ? -16.797 -26.516 5.172 1 85.31 284 GLU A C 1
ATOM 2172 O O . GLU A 1 284 ? -17.781 -26.188 5.844 1 85.31 284 GLU A O 1
ATOM 2177 N N . VAL A 1 285 ? -16.234 -25.797 4.258 1 93.81 285 VAL A N 1
ATOM 2178 C CA . VAL A 1 285 ? -16.797 -24.484 3.988 1 93.81 285 VAL A CA 1
ATOM 2179 C C . VAL A 1 285 ? -17.25 -24.406 2.533 1 93.81 285 VAL A C 1
ATOM 2181 O O . VAL A 1 285 ? -16.5 -24.766 1.621 1 93.81 285 VAL A O 1
ATOM 2184 N N . GLU A 1 286 ? -18.516 -24.109 2.279 1 97.25 286 GLU A N 1
ATOM 2185 C CA . GLU A 1 286 ? -19.016 -23.812 0.942 1 97.25 286 GLU A CA 1
ATOM 2186 C C . GLU A 1 286 ? -18.766 -22.344 0.578 1 97.25 286 GLU A C 1
ATOM 2188 O O . GLU A 1 286 ? -19.297 -21.438 1.228 1 97.25 286 GLU A O 1
ATOM 2193 N N . LEU A 1 287 ? -18.047 -22.125 -0.484 1 98.12 287 LEU A N 1
ATOM 2194 C CA . LEU A 1 287 ? -17.672 -20.766 -0.857 1 98.12 287 LEU A CA 1
ATOM 2195 C C . LEU A 1 287 ? -18.703 -20.156 -1.788 1 98.12 287 LEU A C 1
ATOM 2197 O O . LEU A 1 287 ? -19.156 -20.797 -2.74 1 98.12 287 LEU A O 1
ATOM 2201 N N . ARG A 1 288 ? -19.156 -18.984 -1.438 1 98 288 ARG A N 1
ATOM 2202 C CA . ARG A 1 288 ? -19.922 -18.109 -2.312 1 98 288 ARG A CA 1
ATOM 2203 C C . ARG A 1 288 ? -19.156 -16.844 -2.652 1 98 288 ARG A C 1
ATOM 2205 O O . ARG A 1 288 ? -18.734 -16.109 -1.759 1 98 288 ARG A O 1
ATOM 2212 N N . ARG A 1 289 ? -19 -16.656 -3.92 1 97.5 289 ARG A N 1
ATOM 2213 C CA . ARG A 1 289 ? -18.219 -15.492 -4.344 1 97.5 289 ARG A CA 1
ATOM 2214 C C . ARG A 1 289 ? -18.953 -14.195 -4.016 1 97.5 289 ARG A C 1
ATOM 2216 O O . ARG A 1 289 ? -20.156 -14.07 -4.293 1 97.5 289 ARG A O 1
ATOM 2223 N N . MET A 1 290 ? -18.328 -13.25 -3.395 1 98.19 290 MET A N 1
ATOM 2224 C CA . MET A 1 290 ? -18.859 -11.906 -3.176 1 98.19 290 MET A CA 1
ATOM 2225 C C . MET A 1 290 ? -18.406 -10.961 -4.285 1 98.19 290 MET A C 1
ATOM 2227 O O . MET A 1 290 ? -19.156 -10.703 -5.227 1 98.19 290 MET A O 1
ATOM 2231 N N . PHE A 1 291 ? -17.234 -10.445 -4.25 1 97.5 291 PHE A N 1
ATOM 2232 C CA . PHE A 1 291 ? -16.594 -9.555 -5.219 1 97.5 291 PHE A CA 1
ATOM 2233 C C . PHE A 1 291 ? -15.078 -9.672 -5.152 1 97.5 291 PHE A C 1
ATOM 2235 O O . PHE A 1 291 ? -14.539 -10.273 -4.227 1 97.5 291 PHE A O 1
ATOM 2242 N N . THR A 1 292 ? -14.414 -9.305 -6.16 1 97.5 292 THR A N 1
ATOM 2243 C CA . THR A 1 292 ? -12.977 -9.094 -6.27 1 97.5 292 THR A CA 1
ATOM 2244 C C . THR A 1 292 ? -12.648 -7.613 -6.422 1 97.5 292 THR A C 1
ATOM 2246 O O . THR A 1 292 ? -13.141 -6.957 -7.344 1 97.5 292 THR A O 1
ATOM 2249 N N . VAL A 1 293 ? -11.812 -7.094 -5.484 1 98.06 293 VAL A N 1
ATOM 2250 C CA . VAL A 1 293 ? -11.641 -5.645 -5.488 1 98.06 293 VAL A CA 1
ATOM 2251 C C . VAL A 1 293 ? -10.172 -5.297 -5.273 1 98.06 293 VAL A C 1
ATOM 2253 O O . VAL A 1 293 ? -9.43 -6.07 -4.668 1 98.06 293 VAL A O 1
ATOM 2256 N N . TYR A 1 294 ? -9.766 -4.168 -5.836 1 97.69 294 TYR A N 1
ATOM 2257 C CA . TYR A 1 294 ? -8.531 -3.525 -5.414 1 97.69 294 TYR A CA 1
ATOM 2258 C C . TYR A 1 294 ? -8.703 -2.846 -4.062 1 97.69 294 TYR A C 1
ATOM 2260 O O . TYR A 1 294 ? -9.68 -2.119 -3.844 1 97.69 294 TYR A O 1
ATOM 2268 N N . ALA A 1 295 ? -7.816 -3.074 -3.137 1 96.81 295 ALA A N 1
ATOM 2269 C CA . ALA A 1 295 ? -7.898 -2.506 -1.794 1 96.81 295 ALA A CA 1
ATOM 2270 C C . ALA A 1 295 ? -7.719 -0.99 -1.828 1 96.81 295 ALA A C 1
ATOM 2272 O O . ALA A 1 295 ? -8.453 -0.257 -1.158 1 96.81 295 ALA A O 1
ATOM 2273 N N . SER A 1 296 ? -6.746 -0.506 -2.492 1 96.62 296 SER A N 1
ATOM 2274 C CA . SER A 1 296 ? -6.371 0.889 -2.689 1 96.62 296 SER A CA 1
ATOM 2275 C C . SER A 1 296 ? -5.711 1.098 -4.047 1 96.62 296 SER A C 1
ATOM 2277 O O . SER A 1 296 ? -4.492 1.253 -4.137 1 96.62 296 SER A O 1
ATOM 2279 N N . PRO A 1 297 ? -6.508 1.188 -5.121 1 96.75 297 PRO A N 1
ATOM 2280 C CA . PRO A 1 297 ? -5.973 1.135 -6.484 1 96.75 297 PRO A CA 1
ATOM 2281 C C . PRO A 1 297 ? -5.008 2.281 -6.781 1 96.75 297 PRO A C 1
ATOM 2283 O O . PRO A 1 297 ? -4.242 2.211 -7.746 1 96.75 297 PRO A O 1
ATOM 2286 N N . GLY A 1 298 ? -5.02 3.344 -6.039 1 95.81 298 GLY A N 1
ATOM 2287 C CA . GLY A 1 298 ? -4.125 4.469 -6.27 1 95.81 298 GLY A CA 1
ATOM 2288 C C . GLY A 1 298 ? -2.732 4.25 -5.715 1 95.81 298 GLY A C 1
ATOM 2289 O O . GLY A 1 298 ? -1.8 4.98 -6.059 1 95.81 298 GLY A O 1
ATOM 2290 N N . SER A 1 299 ? -2.6 3.178 -4.824 1 96.19 299 SER A N 1
ATOM 2291 C CA . SER A 1 299 ? -1.32 3.119 -4.125 1 96.19 299 SER A CA 1
ATOM 2292 C C . SER A 1 299 ? -0.794 1.688 -4.059 1 96.19 299 SER A C 1
ATOM 2294 O O . SER A 1 299 ? 0.326 1.455 -3.598 1 96.19 299 SER A O 1
ATOM 2296 N N . THR A 1 300 ? -1.504 0.699 -4.453 1 96.94 300 THR A N 1
ATOM 2297 C CA . THR A 1 300 ? -1.049 -0.681 -4.324 1 96.94 300 THR A CA 1
ATOM 2298 C C . THR A 1 300 ? -1.654 -1.555 -5.422 1 96.94 300 THR A C 1
ATOM 2300 O O . THR A 1 300 ? -2.703 -1.224 -5.977 1 96.94 300 THR A O 1
ATOM 2303 N N . THR A 1 301 ? -1.017 -2.686 -5.68 1 96.88 301 THR A N 1
ATOM 2304 C CA . THR A 1 301 ? -1.528 -3.66 -6.637 1 96.88 301 THR A CA 1
ATOM 2305 C C . THR A 1 301 ? -2.379 -4.715 -5.934 1 96.88 301 THR A C 1
ATOM 2307 O O . THR A 1 301 ? -2.918 -5.617 -6.582 1 96.88 301 THR A O 1
ATOM 2310 N N . ASP A 1 302 ? -2.627 -4.605 -4.613 1 96.25 302 ASP A N 1
ATOM 2311 C CA . ASP A 1 302 ? -3.328 -5.609 -3.818 1 96.25 302 ASP A CA 1
ATOM 2312 C C . ASP A 1 302 ? -4.754 -5.812 -4.328 1 96.25 302 ASP A C 1
ATOM 2314 O O . ASP A 1 302 ? -5.5 -4.844 -4.508 1 96.25 302 ASP A O 1
ATOM 2318 N N . VAL A 1 303 ? -5.062 -7.062 -4.543 1 97.69 303 VAL A N 1
ATOM 2319 C CA . VAL A 1 303 ? -6.422 -7.457 -4.891 1 97.69 303 VAL A CA 1
ATOM 2320 C C . VAL A 1 303 ? -6.949 -8.461 -3.865 1 97.69 303 VAL A C 1
ATOM 2322 O O . VAL A 1 303 ? -6.23 -9.383 -3.467 1 97.69 303 VAL A O 1
ATOM 2325 N N . PHE A 1 304 ? -8.133 -8.266 -3.412 1 98.56 304 PHE A N 1
ATOM 2326 C CA . PHE A 1 304 ? -8.812 -9.164 -2.482 1 98.56 304 PHE A CA 1
ATOM 2327 C C . PHE A 1 304 ? -9.898 -9.953 -3.195 1 98.56 304 PHE A C 1
ATOM 2329 O O . PHE A 1 304 ? -10.82 -9.375 -3.771 1 98.56 304 PHE A O 1
ATOM 2336 N N . HIS A 1 305 ? -9.75 -11.211 -3.256 1 98.56 305 HIS A N 1
ATOM 2337 C CA . HIS A 1 305 ? -10.836 -12.117 -3.629 1 98.56 305 HIS A CA 1
ATOM 2338 C C . HIS A 1 305 ? -11.688 -12.484 -2.418 1 98.56 305 HIS A C 1
ATOM 2340 O O . HIS A 1 305 ? -11.242 -13.234 -1.547 1 98.56 305 HIS A O 1
ATOM 2346 N N . CYS A 1 306 ? -12.938 -11.992 -2.404 1 98.88 306 CYS A N 1
ATOM 2347 C CA . CYS A 1 306 ? -13.758 -12.094 -1.202 1 98.88 306 CYS A CA 1
ATOM 2348 C C . CYS A 1 306 ? -14.844 -13.148 -1.374 1 98.88 306 CYS A C 1
ATOM 2350 O O . CYS A 1 306 ? -15.562 -13.148 -2.377 1 98.88 306 CYS A O 1
ATOM 2352 N N . PHE A 1 307 ? -14.977 -13.969 -0.353 1 98.81 307 PHE A N 1
ATOM 2353 C CA . PHE A 1 307 ? -15.953 -15.055 -0.369 1 98.81 307 PHE A CA 1
ATOM 2354 C C . PHE A 1 307 ? -16.75 -15.078 0.929 1 98.81 307 PHE A C 1
ATOM 2356 O O . PHE A 1 307 ? -16.219 -14.805 2.002 1 98.81 307 PHE A O 1
ATOM 2363 N N . ALA A 1 308 ? -18.031 -15.414 0.839 1 98.62 308 ALA A N 1
ATOM 2364 C CA . ALA A 1 308 ? -18.75 -15.945 1.995 1 98.62 308 ALA A CA 1
ATOM 2365 C C . ALA A 1 308 ? -18.5 -17.438 2.17 1 98.62 308 ALA A C 1
ATOM 2367 O O . ALA A 1 308 ? -18.547 -18.203 1.201 1 98.62 308 ALA A O 1
ATOM 2368 N N . GLY A 1 309 ? -18.094 -17.781 3.316 1 98.19 309 GLY A N 1
ATOM 2369 C CA . GLY A 1 309 ? -17.906 -19.203 3.621 1 98.19 309 GLY A CA 1
ATOM 2370 C C . GLY A 1 309 ? -19.031 -19.781 4.445 1 98.19 309 GLY A C 1
ATOM 2371 O O . GLY A 1 309 ? -19.016 -19.719 5.676 1 98.19 309 GLY A O 1
ATOM 2372 N N . LEU A 1 310 ? -20.016 -20.453 3.775 1 97.75 310 LEU A N 1
ATOM 2373 C CA . LEU A 1 310 ? -21.125 -21.078 4.492 1 97.75 310 LEU A CA 1
ATOM 2374 C C . LEU A 1 310 ? -20.656 -22.297 5.262 1 97.75 310 LEU A C 1
ATOM 2376 O O . LEU A 1 310 ? -20.078 -23.219 4.68 1 97.75 310 LEU A O 1
ATOM 2380 N N . ALA A 1 311 ? -20.828 -22.188 6.523 1 95.62 311 ALA A N 1
ATOM 2381 C CA . ALA A 1 311 ? -20.312 -23.234 7.402 1 95.62 311 ALA A CA 1
ATOM 2382 C C . ALA A 1 311 ? -21.156 -23.328 8.68 1 95.62 311 ALA A C 1
ATOM 2384 O O . ALA A 1 311 ? -21.844 -22.391 9.047 1 95.62 311 ALA A O 1
ATOM 2385 N N . ASP A 1 312 ? -21.156 -24.562 9.305 1 94.38 312 ASP A N 1
ATOM 2386 C CA . ASP A 1 312 ? -21.672 -24.75 10.656 1 94.38 312 ASP A CA 1
ATOM 2387 C C . ASP A 1 312 ? -20.703 -24.203 11.703 1 94.38 312 ASP A C 1
ATOM 2389 O O . ASP A 1 312 ? -19.594 -24.719 11.844 1 94.38 312 ASP A O 1
ATOM 2393 N N . LEU A 1 313 ? -21.078 -23.141 12.328 1 94.81 313 LEU A N 1
ATOM 2394 C CA . LEU A 1 313 ? -20.188 -22.516 13.297 1 94.81 313 LEU A CA 1
ATOM 2395 C C . LEU A 1 313 ? -20.516 -22.969 14.711 1 94.81 313 LEU A C 1
ATOM 2397 O O . LEU A 1 313 ? -19.969 -22.438 15.68 1 94.81 313 LEU A O 1
ATOM 2401 N N . SER A 1 314 ? -21.391 -23.938 14.766 1 88.31 314 SER A N 1
ATOM 2402 C CA . SER A 1 314 ? -21.812 -24.422 16.078 1 88.31 314 SER A CA 1
ATOM 2403 C C . SER A 1 314 ? -20.625 -24.938 16.875 1 88.31 314 SER A C 1
ATOM 2405 O O . SER A 1 314 ? -19.781 -25.656 16.328 1 88.31 314 SER A O 1
ATOM 2407 N N . GLY A 1 315 ? -20.484 -24.547 18.094 1 80.19 315 GLY A N 1
ATOM 2408 C CA . GLY A 1 315 ? -19.453 -25.047 18.984 1 80.19 315 GLY A CA 1
ATOM 2409 C C . GLY A 1 315 ? -18.125 -24.344 18.828 1 80.19 315 GLY A C 1
ATOM 2410 O O . GLY A 1 315 ? -17.172 -24.656 19.547 1 80.19 315 GLY A O 1
ATOM 2411 N N . ILE A 1 316 ? -18.078 -23.5 17.797 1 80.88 316 ILE A N 1
ATOM 2412 C CA . ILE A 1 316 ? -16.844 -22.766 17.641 1 80.88 316 ILE A CA 1
ATOM 2413 C C . ILE A 1 316 ? -16.828 -21.578 18.609 1 80.88 316 ILE A C 1
ATOM 2415 O O . ILE A 1 316 ? -17.781 -20.812 18.672 1 80.88 316 ILE A O 1
ATOM 2419 N N . GLY A 1 317 ? -16.328 -21.594 19.766 1 70.62 317 GLY A N 1
ATOM 2420 C CA . GLY A 1 317 ? -16.172 -20.469 20.688 1 70.62 317 GLY A CA 1
ATOM 2421 C C . GLY A 1 317 ? -14.984 -19.594 20.344 1 70.62 317 GLY A C 1
ATOM 2422 O O . GLY A 1 317 ? -14.555 -19.531 19.203 1 70.62 317 GLY A O 1
ATOM 2423 N N . THR A 1 318 ? -14.812 -18.625 21.234 1 71.69 318 THR A N 1
ATOM 2424 C CA . THR A 1 318 ? -13.586 -17.844 21.156 1 71.69 318 THR A CA 1
ATOM 2425 C C . THR A 1 318 ? -12.367 -18.703 21.469 1 71.69 318 THR A C 1
ATOM 2427 O O . THR A 1 318 ? -12.305 -19.359 22.5 1 71.69 318 THR A O 1
ATOM 2430 N N . ARG A 1 319 ? -11.57 -18.844 20.469 1 74.31 319 ARG A N 1
ATOM 2431 C CA . ARG A 1 319 ? -10.367 -19.656 20.656 1 74.31 319 ARG A CA 1
ATOM 2432 C C . ARG A 1 319 ? -9.133 -18.906 20.141 1 74.31 319 ARG A C 1
ATOM 2434 O O . ARG A 1 319 ? -9.219 -18.141 19.172 1 74.31 319 ARG A O 1
ATOM 2441 N N . ALA A 1 320 ? -8.133 -19 21.062 1 70.5 320 ALA A N 1
ATOM 2442 C CA . ALA A 1 320 ? -6.832 -18.516 20.609 1 70.5 320 ALA A CA 1
ATOM 2443 C C . ALA A 1 320 ? -6.074 -19.594 19.844 1 70.5 320 ALA A C 1
ATOM 2445 O O . ALA A 1 320 ? -6.113 -20.766 20.219 1 70.5 320 ALA A O 1
ATOM 2446 N N . GLY A 1 321 ? -5.734 -19.297 18.609 1 64.69 321 GLY A N 1
ATOM 2447 C CA . GLY A 1 321 ? -4.953 -20.25 17.812 1 64.69 321 GLY A CA 1
ATOM 2448 C C . GLY A 1 321 ? -4.23 -19.609 16.656 1 64.69 321 GLY A C 1
ATOM 2449 O O . GLY A 1 321 ? -3.945 -18.406 16.672 1 64.69 321 GLY A O 1
ATOM 2450 N N . GLY A 1 322 ? -3.562 -20.266 15.703 1 58.94 322 GLY A N 1
ATOM 2451 C CA . GLY A 1 322 ? -2.812 -19.906 14.508 1 58.94 322 GLY A CA 1
ATOM 2452 C C . GLY A 1 322 ? -1.616 -20.797 14.258 1 58.94 322 GLY A C 1
ATOM 2453 O O . GLY A 1 322 ? -1.26 -21.609 15.109 1 58.94 322 GLY A O 1
ATOM 2454 N N . LEU A 1 323 ? -1.27 -20.875 12.984 1 59.97 323 LEU A N 1
ATOM 2455 C CA . LEU A 1 323 ? -0.142 -21.734 12.633 1 59.97 323 LEU A CA 1
ATOM 2456 C C . LEU A 1 323 ? 1.164 -21.156 13.172 1 59.97 323 LEU A C 1
ATOM 2458 O O . LEU A 1 323 ? 1.508 -20.016 12.891 1 59.97 323 LEU A O 1
ATOM 2462 N N . ALA A 1 324 ? 1.739 -21.938 14.078 1 53.09 324 ALA A N 1
ATOM 2463 C CA . ALA A 1 324 ? 3.018 -21.547 14.672 1 53.09 324 ALA A CA 1
ATOM 2464 C C . ALA A 1 324 ? 4.047 -21.234 13.586 1 53.09 324 ALA A C 1
ATOM 2466 O O . ALA A 1 324 ? 4.82 -20.281 13.719 1 53.09 324 ALA A O 1
ATOM 2467 N N . VAL A 1 325 ? 3.955 -21.969 12.5 1 46.19 325 VAL A N 1
ATOM 2468 C CA . VAL A 1 325 ? 4.98 -21.875 11.469 1 46.19 325 VAL A CA 1
ATOM 2469 C C . VAL A 1 325 ? 4.898 -20.516 10.781 1 46.19 325 VAL A C 1
ATOM 2471 O O . VAL A 1 325 ? 5.898 -20.031 10.25 1 46.19 325 VAL A O 1
ATOM 2474 N N . GLU A 1 326 ? 3.779 -19.938 10.844 1 61.41 326 GLU A N 1
ATOM 2475 C CA . GLU A 1 326 ? 3.652 -18.688 10.102 1 61.41 326 GLU A CA 1
ATOM 2476 C C . GLU A 1 326 ? 3.688 -17.484 11.047 1 61.41 326 GLU A C 1
ATOM 2478 O O . GLU A 1 326 ? 3.539 -16.344 10.609 1 61.41 326 GLU A O 1
ATOM 2483 N N . ASN A 1 327 ? 4.176 -17.797 12.328 1 64.75 327 ASN A N 1
ATOM 2484 C CA . ASN A 1 327 ? 4.27 -16.719 13.312 1 64.75 327 ASN A CA 1
ATOM 2485 C C . ASN A 1 327 ? 2.973 -15.922 13.398 1 64.75 327 ASN A C 1
ATOM 2487 O O . ASN A 1 327 ? 2.998 -14.695 13.398 1 64.75 327 ASN A O 1
ATOM 2491 N N . GLU A 1 328 ? 1.957 -16.719 13.258 1 81.81 328 GLU A N 1
ATOM 2492 C CA . GLU A 1 328 ? 0.667 -16.047 13.359 1 81.81 328 GLU A CA 1
ATOM 2493 C C . GLU A 1 328 ? 0.059 -16.219 14.75 1 81.81 328 GLU A C 1
ATOM 2495 O O . GLU A 1 328 ? -0.073 -17.344 15.234 1 81.81 328 GLU A O 1
ATOM 2500 N N . ASP A 1 329 ? -0.147 -15.172 15.477 1 90.81 329 ASP A N 1
ATOM 2501 C CA . ASP A 1 329 ? -0.875 -15.109 16.734 1 90.81 329 ASP A CA 1
ATOM 2502 C C . ASP A 1 329 ? -2.27 -14.523 16.547 1 90.81 329 ASP A C 1
ATOM 2504 O O . ASP A 1 329 ? -2.418 -13.312 16.375 1 90.81 329 ASP A O 1
ATOM 2508 N N . LEU A 1 330 ? -3.285 -15.5 16.547 1 93.44 330 LEU A N 1
ATOM 2509 C CA . LEU A 1 330 ? -4.625 -15 16.25 1 93.44 330 LEU A CA 1
ATOM 2510 C C . LEU A 1 330 ? -5.637 -15.562 17.25 1 93.44 330 LEU A C 1
ATOM 2512 O O . LEU A 1 330 ? -5.383 -16.594 17.891 1 93.44 330 LEU A O 1
ATOM 2516 N N . ARG A 1 331 ? -6.727 -14.898 17.438 1 94.56 331 ARG A N 1
ATOM 2517 C CA . ARG A 1 331 ? -7.891 -15.273 18.234 1 94.56 331 ARG A CA 1
ATOM 2518 C C . ARG A 1 331 ? -9.164 -15.234 17.406 1 94.56 331 ARG A C 1
ATOM 2520 O O . ARG A 1 331 ? -9.344 -14.344 16.578 1 94.56 331 ARG A O 1
ATOM 2527 N N . THR A 1 332 ? -10.023 -16.25 17.609 1 95.31 332 THR A N 1
ATOM 2528 C CA . THR A 1 332 ? -11.273 -16.297 16.859 1 95.31 332 THR A CA 1
ATOM 2529 C C . THR A 1 332 ? -12.422 -15.758 17.688 1 95.31 332 THR A C 1
ATOM 2531 O O . THR A 1 332 ? -12.398 -15.852 18.922 1 95.31 332 THR A O 1
ATOM 2534 N N . HIS A 1 333 ? -13.406 -15.156 17.062 1 96.31 333 HIS A N 1
ATOM 2535 C CA . HIS A 1 333 ? -14.656 -14.672 17.641 1 96.31 333 HIS A CA 1
ATOM 2536 C C . HIS A 1 333 ? -15.859 -15.125 16.812 1 96.31 333 HIS A C 1
ATOM 2538 O O . HIS A 1 333 ? -15.883 -14.93 15.602 1 96.31 333 HIS A O 1
ATOM 2544 N N . VAL A 1 334 ? -16.797 -15.805 17.469 1 96.88 334 VAL A N 1
ATOM 2545 C CA . VAL A 1 334 ? -18.078 -16.078 16.844 1 96.88 334 VAL A CA 1
ATOM 2546 C C . VAL A 1 334 ? -19.156 -15.172 17.469 1 96.88 334 VAL A C 1
ATOM 2548 O O . VAL A 1 334 ? -19.281 -15.102 18.688 1 96.88 334 VAL A O 1
ATOM 2551 N N . LEU A 1 335 ? -19.875 -14.438 16.641 1 96.44 335 LEU A N 1
ATOM 2552 C CA . LEU A 1 335 ? -20.891 -13.523 17.125 1 96.44 335 LEU A CA 1
ATOM 2553 C C . LEU A 1 335 ? -21.984 -13.312 16.078 1 96.44 335 LEU A C 1
ATOM 2555 O O . LEU A 1 335 ? -21.766 -13.578 14.898 1 96.44 335 LEU A O 1
ATOM 2559 N N . PRO A 1 336 ? -23.234 -12.867 16.531 1 97.38 336 PRO A N 1
ATOM 2560 C CA . PRO A 1 336 ? -24.281 -12.578 15.555 1 97.38 336 PRO A CA 1
ATOM 2561 C C . PRO A 1 336 ? -23.875 -11.516 14.531 1 97.38 336 PRO A C 1
ATOM 2563 O O . PRO A 1 336 ? -23.203 -10.547 14.883 1 97.38 336 PRO A O 1
ATOM 2566 N N . LEU A 1 337 ? -24.328 -11.711 13.242 1 98.25 337 LEU A N 1
ATOM 2567 C CA . LEU A 1 337 ? -24.047 -10.75 12.188 1 98.25 337 LEU A CA 1
ATOM 2568 C C . LEU A 1 337 ? -24.453 -9.344 12.609 1 98.25 337 LEU A C 1
ATOM 2570 O O . LEU A 1 337 ? -23.703 -8.383 12.391 1 98.25 337 LEU A O 1
ATOM 2574 N N . ASP A 1 338 ? -25.594 -9.219 13.258 1 98.38 338 ASP A N 1
ATOM 2575 C CA . ASP A 1 338 ? -26.078 -7.91 13.664 1 98.38 338 ASP A CA 1
ATOM 2576 C C . ASP A 1 338 ? -25.141 -7.266 14.68 1 98.38 338 ASP A C 1
ATOM 2578 O O . ASP A 1 338 ? -24.953 -6.047 14.68 1 98.38 338 ASP A O 1
ATOM 2582 N N . ALA A 1 339 ? -24.562 -8.047 15.586 1 98.31 339 ALA A N 1
ATOM 2583 C CA . ALA A 1 339 ? -23.594 -7.539 16.531 1 98.31 339 ALA A CA 1
ATOM 2584 C C . ALA A 1 339 ? -22.328 -7.059 15.828 1 98.31 339 ALA A C 1
ATOM 2586 O O . ALA A 1 339 ? -21.75 -6.031 16.188 1 98.31 339 ALA A O 1
ATOM 2587 N N . ALA A 1 340 ? -21.875 -7.793 14.828 1 98.62 340 ALA A N 1
ATOM 2588 C CA . ALA A 1 340 ? -20.703 -7.387 14.047 1 98.62 340 ALA A CA 1
ATOM 2589 C C . ALA A 1 340 ? -20.969 -6.062 13.328 1 98.62 340 ALA A C 1
ATOM 2591 O O . ALA A 1 340 ? -20.094 -5.191 13.289 1 98.62 340 ALA A O 1
ATOM 2592 N N . LEU A 1 341 ? -22.156 -5.957 12.75 1 98.62 341 LEU A N 1
ATOM 2593 C CA . LEU A 1 341 ? -22.531 -4.719 12.07 1 98.62 341 LEU A CA 1
ATOM 2594 C C . LEU A 1 341 ? -22.531 -3.543 13.039 1 98.62 341 LEU A C 1
ATOM 2596 O O . LEU A 1 341 ? -22.109 -2.439 12.68 1 98.62 341 LEU A O 1
ATOM 2600 N N . ALA A 1 342 ? -22.969 -3.742 14.273 1 98.25 342 ALA A N 1
ATOM 2601 C CA . ALA A 1 342 ? -22.969 -2.695 15.289 1 98.25 342 ALA A CA 1
ATOM 2602 C C . ALA A 1 342 ? -21.547 -2.256 15.625 1 98.25 342 ALA A C 1
ATOM 2604 O O . ALA A 1 342 ? -21.312 -1.09 15.953 1 98.25 342 ALA A O 1
ATOM 2605 N N . LEU A 1 343 ? -20.578 -3.141 15.539 1 98.44 343 LEU A N 1
ATOM 2606 C CA . LEU A 1 343 ? -19.188 -2.814 15.812 1 98.44 343 LEU A CA 1
ATOM 2607 C C . LEU A 1 343 ? -18.609 -1.916 14.727 1 98.44 343 LEU A C 1
ATOM 2609 O O . LEU A 1 343 ? -17.641 -1.188 14.953 1 98.44 343 LEU A O 1
ATOM 2613 N N . ILE A 1 344 ? -19.156 -1.995 13.453 1 98.25 344 ILE A N 1
ATOM 2614 C CA . ILE A 1 344 ? -18.781 -1.032 12.422 1 98.25 344 ILE A CA 1
ATOM 2615 C C . ILE A 1 344 ? -19.188 0.373 12.852 1 98.25 344 ILE A C 1
ATOM 2617 O O . ILE A 1 344 ? -18.406 1.318 12.742 1 98.25 344 ILE A O 1
ATOM 2621 N N . ASP A 1 345 ? -20.391 0.49 13.438 1 96.25 345 ASP A N 1
ATOM 2622 C CA . ASP A 1 345 ? -20.953 1.781 13.82 1 96.25 345 ASP A CA 1
ATOM 2623 C C . ASP A 1 345 ? -20.141 2.418 14.945 1 96.25 345 ASP A C 1
ATOM 2625 O O . ASP A 1 345 ? -19.953 3.637 14.977 1 96.25 345 ASP A O 1
ATOM 2629 N N . THR A 1 346 ? -19.656 1.63 15.852 1 96 346 THR A N 1
ATOM 2630 C CA . THR A 1 346 ? -18.891 2.158 16.969 1 96 346 THR A CA 1
ATOM 2631 C C . THR A 1 346 ? -17.469 2.477 16.562 1 96 346 THR A C 1
ATOM 2633 O O . THR A 1 346 ? -16.75 3.191 17.266 1 96 346 THR A O 1
ATOM 2636 N N . GLY A 1 347 ? -17.047 1.901 15.469 1 96.44 347 GLY A N 1
ATOM 2637 C CA . GLY A 1 347 ? -15.68 2.098 15.008 1 96.44 347 GLY A CA 1
ATOM 2638 C C . GLY A 1 347 ? -14.719 1.024 15.492 1 96.44 347 GLY A C 1
ATOM 2639 O O . GLY A 1 347 ? -13.523 1.087 15.219 1 96.44 347 GLY A O 1
ATOM 2640 N N . GLU A 1 348 ? -15.227 0.042 16.25 1 97.94 348 GLU A N 1
ATOM 2641 C CA . GLU A 1 348 ? -14.352 -1.031 16.719 1 97.94 348 GLU A CA 1
ATOM 2642 C C . GLU A 1 348 ? -13.883 -1.903 15.562 1 97.94 348 GLU A C 1
ATOM 2644 O O . GLU A 1 348 ? -12.727 -2.328 15.523 1 97.94 348 GLU A O 1
ATOM 2649 N N . ILE A 1 349 ? -14.812 -2.215 14.672 1 98.44 349 ILE A N 1
ATOM 2650 C CA . ILE A 1 349 ? -14.375 -2.771 13.391 1 98.44 349 ILE A CA 1
ATOM 2651 C C . ILE A 1 349 ? -13.953 -1.643 12.453 1 98.44 349 ILE A C 1
ATOM 2653 O O . ILE A 1 349 ? -14.781 -0.822 12.055 1 98.44 349 ILE A O 1
ATOM 2657 N N . ASN A 1 350 ? -12.711 -1.573 12.195 1 97.94 350 ASN A N 1
ATOM 2658 C CA . ASN A 1 350 ? -12.164 -0.518 11.344 1 97.94 350 ASN A CA 1
ATOM 2659 C C . ASN A 1 350 ? -11.242 -1.082 10.266 1 97.94 350 ASN A C 1
ATOM 2661 O O . ASN A 1 350 ? -10.227 -0.472 9.93 1 97.94 350 ASN A O 1
ATOM 2665 N N . VAL A 1 351 ? -11.508 -2.281 9.828 1 98.44 351 VAL A N 1
ATOM 2666 C CA . VAL A 1 351 ? -10.859 -2.955 8.711 1 98.44 351 VAL A CA 1
ATOM 2667 C C . VAL A 1 351 ? -11.766 -2.916 7.484 1 98.44 351 VAL A C 1
ATOM 2669 O O . VAL A 1 351 ? -12.828 -3.539 7.473 1 98.44 351 VAL A O 1
ATOM 2672 N N . GLY A 1 352 ? -11.297 -2.225 6.438 1 98.5 352 GLY A N 1
ATOM 2673 C CA . GLY A 1 352 ? -12.094 -2.01 5.242 1 98.5 352 GLY A CA 1
ATOM 2674 C C . GLY A 1 352 ? -12.656 -3.295 4.66 1 98.5 352 GLY A C 1
ATOM 2675 O O . GLY A 1 352 ? -13.867 -3.42 4.465 1 98.5 352 GLY A O 1
ATOM 2676 N N . PRO A 1 353 ? -11.805 -4.27 4.398 1 98.31 353 PRO A N 1
ATOM 2677 C CA . PRO A 1 353 ? -12.281 -5.531 3.834 1 98.31 353 PRO A CA 1
ATOM 2678 C C . PRO A 1 353 ? -13.359 -6.191 4.691 1 98.31 353 PRO A C 1
ATOM 2680 O O . PRO A 1 353 ? -14.352 -6.695 4.156 1 98.31 353 PRO A O 1
ATOM 2683 N N . LEU A 1 354 ? -13.203 -6.184 5.965 1 98.88 354 LEU A N 1
ATOM 2684 C CA . LEU A 1 354 ? -14.227 -6.777 6.82 1 98.88 354 LEU A CA 1
ATOM 2685 C C . LEU A 1 354 ? -15.531 -6 6.723 1 98.88 354 LEU A C 1
ATOM 2687 O O . LEU A 1 354 ? -16.609 -6.594 6.648 1 98.88 354 LEU A O 1
ATOM 2691 N N . VAL A 1 355 ? -15.445 -4.652 6.734 1 98.88 355 VAL A N 1
ATOM 2692 C CA . VAL A 1 355 ? -16.625 -3.801 6.648 1 98.88 355 VAL A CA 1
ATOM 2693 C C . VAL A 1 355 ? -17.422 -4.145 5.391 1 98.88 355 VAL A C 1
ATOM 2695 O O . VAL A 1 355 ? -18.625 -4.387 5.461 1 98.88 355 VAL A O 1
ATOM 2698 N N . MET A 1 356 ? -16.781 -4.203 4.238 1 98.75 356 MET A N 1
ATOM 2699 C CA . MET A 1 356 ? -17.5 -4.449 2.99 1 98.75 356 MET A CA 1
ATOM 2700 C C . MET A 1 356 ? -18.094 -5.852 2.973 1 98.75 356 MET A C 1
ATOM 2702 O O . MET A 1 356 ? -19.203 -6.047 2.475 1 98.75 356 MET A O 1
ATOM 2706 N N . MET A 1 357 ? -17.359 -6.84 3.508 1 98.94 357 MET A N 1
ATOM 2707 C CA . MET A 1 357 ? -17.844 -8.219 3.486 1 98.94 357 MET A CA 1
ATOM 2708 C C . MET A 1 357 ? -19.047 -8.383 4.41 1 98.94 357 MET A C 1
ATOM 2710 O O . MET A 1 357 ? -20 -9.086 4.07 1 98.94 357 MET A O 1
ATOM 2714 N N . LEU A 1 358 ? -19.031 -7.734 5.605 1 98.94 358 LEU A N 1
ATOM 2715 C CA . LEU A 1 358 ? -20.156 -7.785 6.523 1 98.94 358 LEU A CA 1
ATOM 2716 C C . LEU A 1 358 ? -21.391 -7.125 5.906 1 98.94 358 LEU A C 1
ATOM 2718 O O . LEU A 1 358 ? -22.5 -7.656 5.996 1 98.94 358 LEU A O 1
ATOM 2722 N N . LEU A 1 359 ? -21.188 -5.977 5.293 1 98.88 359 LEU A N 1
ATOM 2723 C CA . LEU A 1 359 ? -22.297 -5.254 4.688 1 98.88 359 LEU A CA 1
ATOM 2724 C C . LEU A 1 359 ? -22.891 -6.043 3.525 1 98.88 359 LEU A C 1
ATOM 2726 O O . LEU A 1 359 ? -24.109 -6.059 3.34 1 98.88 359 LEU A O 1
ATOM 2730 N N . TRP A 1 360 ? -22.047 -6.652 2.717 1 98.81 360 TRP A N 1
ATOM 2731 C CA . TRP A 1 360 ? -22.516 -7.504 1.635 1 98.81 360 TRP A CA 1
ATOM 2732 C C . TRP A 1 360 ? -23.344 -8.664 2.18 1 98.81 360 TRP A C 1
ATOM 2734 O O . TRP A 1 360 ? -24.406 -8.977 1.641 1 98.81 360 TRP A O 1
ATOM 2744 N N . THR A 1 361 ? -22.828 -9.297 3.227 1 98.75 361 THR A N 1
ATOM 2745 C CA . THR A 1 361 ? -23.516 -10.43 3.826 1 98.75 361 THR A CA 1
ATOM 2746 C C . THR A 1 361 ? -24.891 -10.016 4.352 1 98.75 361 THR A C 1
ATOM 2748 O O . THR A 1 361 ? -25.875 -10.742 4.184 1 98.75 361 THR A O 1
ATOM 2751 N N . ASP A 1 362 ? -24.922 -8.891 5.004 1 98.25 362 ASP A N 1
ATOM 2752 C CA . ASP A 1 362 ? -26.188 -8.352 5.484 1 98.25 362 ASP A CA 1
ATOM 2753 C C . ASP A 1 362 ? -27.188 -8.188 4.336 1 98.25 362 ASP A C 1
ATOM 2755 O O . ASP A 1 362 ? -28.344 -8.586 4.457 1 98.25 362 ASP A O 1
ATOM 2759 N N . ARG A 1 363 ? -26.766 -7.641 3.225 1 97.69 363 ARG A N 1
ATOM 2760 C CA . ARG A 1 363 ? -27.609 -7.387 2.057 1 97.69 363 ARG A CA 1
ATOM 2761 C C . ARG A 1 363 ? -28.125 -8.695 1.46 1 97.69 363 ARG A C 1
ATOM 2763 O O . ARG A 1 363 ? -29.234 -8.75 0.934 1 97.69 363 ARG A O 1
ATOM 2770 N N . HIS A 1 364 ? -27.375 -9.773 1.581 1 97.44 364 HIS A N 1
ATOM 2771 C CA . HIS A 1 364 ? -27.688 -11 0.859 1 97.44 364 HIS A CA 1
ATOM 2772 C C . HIS A 1 364 ? -28.125 -12.102 1.815 1 97.44 364 HIS A C 1
ATOM 2774 O O . HIS A 1 364 ? -28.078 -13.289 1.465 1 97.44 364 HIS A O 1
ATOM 2780 N N . ARG A 1 365 ? -28.547 -11.82 3.008 1 95.38 365 ARG A N 1
ATOM 2781 C CA . ARG A 1 365 ? -28.906 -12.781 4.047 1 95.38 365 ARG A CA 1
ATOM 2782 C C . ARG A 1 365 ? -29.906 -13.812 3.518 1 95.38 365 ARG A C 1
ATOM 2784 O O . ARG A 1 365 ? -29.719 -15.016 3.721 1 95.38 365 ARG A O 1
ATOM 2791 N N . ALA A 1 366 ? -30.906 -13.32 2.861 1 94.19 366 ALA A N 1
ATOM 2792 C CA . ALA A 1 366 ? -31.984 -14.18 2.389 1 94.19 366 ALA A CA 1
ATOM 2793 C C . ALA A 1 366 ? -31.484 -15.172 1.347 1 94.19 366 ALA A C 1
ATOM 2795 O O . ALA A 1 366 ? -31.844 -16.359 1.383 1 94.19 366 ALA A O 1
ATOM 2796 N N . ALA A 1 367 ? -30.641 -14.68 0.479 1 93.81 367 ALA A N 1
ATOM 2797 C CA . ALA A 1 367 ? -30.125 -15.523 -0.592 1 93.81 367 ALA A CA 1
ATOM 2798 C C . ALA A 1 367 ? -29.156 -16.578 -0.043 1 93.81 367 ALA A C 1
ATOM 2800 O O . ALA A 1 367 ? -29.047 -17.672 -0.599 1 93.81 367 ALA A O 1
ATOM 2801 N N . LEU A 1 368 ? -28.438 -16.297 1.046 1 94.81 368 LEU A N 1
ATOM 2802 C CA . LEU A 1 368 ? -27.469 -17.203 1.64 1 94.81 368 LEU A CA 1
ATOM 2803 C C . LEU A 1 368 ? -28.156 -18.281 2.461 1 94.81 368 LEU A C 1
ATOM 2805 O O . LEU A 1 368 ? -27.594 -19.359 2.688 1 94.81 368 LEU A O 1
ATOM 2809 N N . ALA A 1 369 ? -29.328 -18.109 3.072 1 86.69 369 ALA A N 1
ATOM 2810 C CA . ALA A 1 369 ? -30.078 -19.078 3.867 1 86.69 369 ALA A CA 1
ATOM 2811 C C . ALA A 1 369 ? -30.703 -20.156 2.979 1 86.69 369 ALA A C 1
ATOM 2813 O O . ALA A 1 369 ? -31.047 -21.234 3.449 1 86.69 369 ALA A O 1
ATOM 2814 N N . GLY A 1 370 ? -30.484 -20.375 1.677 1 70 370 GLY A N 1
ATOM 2815 C CA . GLY A 1 370 ? -31.062 -21.375 0.794 1 70 370 GLY A CA 1
ATOM 2816 C C . GLY A 1 370 ? -32.5 -21.109 0.463 1 70 370 GLY A C 1
ATOM 2817 O O . GLY A 1 370 ? -33.156 -20.234 1.071 1 70 370 GLY A O 1
ATOM 2818 N N . PRO A 1 371 ? -33.031 -21.609 -0.754 1 54.75 371 PRO A N 1
ATOM 2819 C CA . PRO A 1 371 ? -34.469 -21.781 -0.905 1 54.75 371 PRO A CA 1
ATOM 2820 C C . PRO A 1 371 ? -35.062 -22.672 0.183 1 54.75 371 PRO A C 1
ATOM 2822 O O . PRO A 1 371 ? -34.562 -23.766 0.44 1 54.75 371 PRO A O 1
ATOM 2825 N N . GLY A 1 372 ? -35.219 -22.188 1.421 1 36.78 372 GLY A N 1
ATOM 2826 C CA . GLY A 1 372 ? -36.031 -23.109 2.201 1 36.78 372 GLY A CA 1
ATOM 2827 C C . GLY A 1 372 ? -37.125 -23.781 1.386 1 36.78 372 GLY A C 1
ATOM 2828 O O . GLY A 1 372 ? -37.531 -23.266 0.336 1 36.78 372 GLY A O 1
ATOM 2829 N N . MET B 1 1 ? 32.688 28.375 10.133 1 91.75 1 MET B N 1
ATOM 2830 C CA . MET B 1 1 ? 31.906 29.578 10.352 1 91.75 1 MET B CA 1
ATOM 2831 C C . MET B 1 1 ? 30.734 29.297 11.297 1 91.75 1 MET B C 1
ATOM 2833 O O . MET B 1 1 ? 30.078 28.266 11.18 1 91.75 1 MET B O 1
ATOM 2837 N N . ASP B 1 2 ? 30.531 30.188 12.281 1 97.88 2 ASP B N 1
ATOM 2838 C CA . ASP B 1 2 ? 29.406 30.062 13.211 1 97.88 2 ASP B CA 1
ATOM 2839 C C . ASP B 1 2 ? 28.078 30.203 12.484 1 97.88 2 ASP B C 1
ATOM 2841 O O . ASP B 1 2 ? 28.016 30.75 11.383 1 97.88 2 ASP B O 1
ATOM 2845 N N . LEU B 1 3 ? 27.062 29.625 13.109 1 98.5 3 LEU B N 1
ATOM 2846 C CA . LEU B 1 3 ? 25.719 29.734 12.547 1 98.5 3 LEU B CA 1
ATOM 2847 C C . LEU B 1 3 ? 24.75 30.297 13.586 1 98.5 3 LEU B C 1
ATOM 2849 O O . LEU B 1 3 ? 24.75 29.859 14.742 1 98.5 3 LEU B O 1
ATOM 2853 N N . PHE B 1 4 ? 24 31.312 13.219 1 98.69 4 PHE B N 1
ATOM 2854 C CA . PHE B 1 4 ? 22.922 31.844 14.031 1 98.69 4 PHE B CA 1
ATOM 2855 C C . PHE B 1 4 ? 21.578 31.219 13.625 1 98.69 4 PHE B C 1
ATOM 2857 O O . PHE B 1 4 ? 21.203 31.266 12.445 1 98.69 4 PHE B O 1
ATOM 2864 N N . LEU B 1 5 ? 20.906 30.594 14.562 1 98.5 5 LEU B N 1
ATOM 2865 C CA . LEU B 1 5 ? 19.594 29.984 14.328 1 98.5 5 LEU B CA 1
ATOM 2866 C C . LEU B 1 5 ? 18.5 30.781 15.031 1 98.5 5 LEU B C 1
ATOM 2868 O O . LEU B 1 5 ? 18.672 31.219 16.172 1 98.5 5 LEU B O 1
ATOM 2872 N N . TYR B 1 6 ? 17.438 31 14.336 1 97.69 6 TYR B N 1
ATOM 2873 C CA . TYR B 1 6 ? 16.234 31.594 14.906 1 97.69 6 TYR B CA 1
ATOM 2874 C C . TYR B 1 6 ? 15.023 30.703 14.648 1 97.69 6 TYR B C 1
ATOM 2876 O O . TYR B 1 6 ? 15.141 29.625 14.047 1 97.69 6 TYR B O 1
ATOM 2884 N N . GLY B 1 7 ? 13.875 31.156 15.172 1 97 7 GLY B N 1
ATOM 2885 C CA . GLY B 1 7 ? 12.617 30.5 14.836 1 97 7 GLY B CA 1
ATOM 2886 C C . GLY B 1 7 ? 12.508 29.094 15.383 1 97 7 GLY B C 1
ATOM 2887 O O . GLY B 1 7 ? 12.805 28.859 16.562 1 97 7 GLY B O 1
ATOM 2888 N N . THR B 1 8 ? 12.062 28.125 14.508 1 97.62 8 THR B N 1
ATOM 2889 C CA . THR B 1 8 ? 11.641 26.797 14.953 1 97.62 8 THR B CA 1
ATOM 2890 C C . THR B 1 8 ? 12.844 25.969 15.367 1 97.62 8 THR B C 1
ATOM 2892 O O . THR B 1 8 ? 12.742 25.109 16.25 1 97.62 8 THR B O 1
ATOM 2895 N N . LEU B 1 9 ? 13.984 26.219 14.805 1 97.75 9 LEU B N 1
ATOM 2896 C CA . LEU B 1 9 ? 15.18 25.422 15.094 1 97.75 9 LEU B CA 1
ATOM 2897 C C . LEU B 1 9 ? 15.719 25.75 16.484 1 97.75 9 LEU B C 1
ATOM 2899 O O . LEU B 1 9 ? 16.641 25.094 16.953 1 97.75 9 LEU B O 1
ATOM 2903 N N . ARG B 1 10 ? 15.125 26.766 17.141 1 98.06 10 ARG B N 1
ATOM 2904 C CA . ARG B 1 10 ? 15.477 27.016 18.547 1 98.06 10 ARG B CA 1
ATOM 2905 C C . ARG B 1 10 ? 14.914 25.922 19.453 1 98.06 10 ARG B C 1
ATOM 2907 O O . ARG B 1 10 ? 15.312 25.812 20.609 1 98.06 10 ARG B O 1
ATOM 2914 N N . LEU B 1 11 ? 13.852 25.219 19 1 97.69 11 LEU B N 1
ATOM 2915 C CA . LEU B 1 11 ? 13.359 24.062 19.734 1 97.69 11 LEU B CA 1
ATOM 2916 C C . LEU B 1 11 ? 14.391 22.938 19.75 1 97.69 11 LEU B C 1
ATOM 2918 O O . LEU B 1 11 ? 14.703 22.375 18.703 1 97.69 11 LEU B O 1
ATOM 2922 N N . PRO B 1 12 ? 14.914 22.531 20.922 1 97.38 12 PRO B N 1
ATOM 2923 C CA . PRO B 1 12 ? 16.031 21.594 21 1 97.38 12 PRO B CA 1
ATOM 2924 C C . PRO B 1 12 ? 15.734 20.266 20.312 1 97.38 12 PRO B C 1
ATOM 2926 O O . PRO B 1 12 ? 16.594 19.703 19.641 1 97.38 12 PRO B O 1
ATOM 2929 N N . GLN B 1 13 ? 14.5 19.75 20.516 1 97.38 13 GLN B N 1
ATOM 2930 C CA . GLN B 1 13 ? 14.133 18.453 19.938 1 97.38 13 GLN B CA 1
ATOM 2931 C C . GLN B 1 13 ? 14.164 18.516 18.406 1 97.38 13 GLN B C 1
ATOM 2933 O O . GLN B 1 13 ? 14.578 17.547 17.766 1 97.38 13 GLN B O 1
ATOM 2938 N N . LEU B 1 14 ? 13.664 19.625 17.844 1 98.38 14 LEU B N 1
ATOM 2939 C CA . LEU B 1 14 ? 13.672 19.797 16.391 1 98.38 14 LEU B CA 1
ATOM 2940 C C . LEU B 1 14 ? 15.102 19.922 15.875 1 98.38 14 LEU B C 1
ATOM 2942 O O . LEU B 1 14 ? 15.461 19.266 14.891 1 98.38 14 LEU B O 1
ATOM 2946 N N . LEU B 1 15 ? 15.922 20.719 16.547 1 98.44 15 LEU B N 1
ATOM 2947 C CA . LEU B 1 15 ? 17.312 20.906 16.141 1 98.44 15 LEU B CA 1
ATOM 2948 C C . LEU B 1 15 ? 18.062 19.578 16.141 1 98.44 15 LEU B C 1
ATOM 2950 O O . LEU B 1 15 ? 18.812 19.281 15.211 1 98.44 15 LEU B O 1
ATOM 2954 N N . GLU B 1 16 ? 17.859 18.781 17.156 1 97.75 16 GLU B N 1
ATOM 2955 C CA . GLU B 1 16 ? 18.516 17.484 17.266 1 97.75 16 GLU B CA 1
ATOM 2956 C C . GLU B 1 16 ? 18.156 16.578 16.094 1 97.75 16 GLU B C 1
ATOM 2958 O O . GLU B 1 16 ? 19.016 15.906 15.531 1 97.75 16 GLU B O 1
ATOM 2963 N N . ARG B 1 17 ? 16.891 16.5 15.68 1 97.19 17 ARG B N 1
ATOM 2964 C CA . ARG B 1 17 ? 16.438 15.68 14.562 1 97.19 17 ARG B CA 1
ATOM 2965 C C . ARG B 1 17 ? 17.031 16.172 13.25 1 97.19 17 ARG B C 1
ATOM 2967 O O . ARG B 1 17 ? 17.516 15.367 12.438 1 97.19 17 ARG B O 1
ATOM 2974 N N . VAL B 1 18 ? 17 17.469 13.07 1 98.19 18 VAL B N 1
ATOM 2975 C CA . VAL B 1 18 ? 17.453 18.062 11.82 1 98.19 18 VAL B CA 1
ATOM 2976 C C . VAL B 1 18 ? 18.969 17.906 11.688 1 98.19 18 VAL B C 1
ATOM 2978 O O . VAL B 1 18 ? 19.469 17.562 10.617 1 98.19 18 VAL B O 1
ATOM 2981 N N . ALA B 1 19 ? 19.703 18.031 12.859 1 97.75 19 ALA B N 1
ATOM 2982 C CA . ALA B 1 19 ? 21.156 17.984 12.852 1 97.75 19 ALA B CA 1
ATOM 2983 C C . ALA B 1 19 ? 21.672 16.547 12.883 1 97.75 19 ALA B C 1
ATOM 2985 O O . ALA B 1 19 ? 22.844 16.297 12.625 1 97.75 19 ALA B O 1
ATOM 2986 N N . GLY B 1 20 ? 20.797 15.609 13.219 1 96.19 20 GLY B N 1
ATOM 2987 C CA . GLY B 1 20 ? 21.188 14.211 13.297 1 96.19 20 GLY B CA 1
ATOM 2988 C C . GLY B 1 20 ? 21.812 13.836 14.617 1 96.19 20 GLY B C 1
ATOM 2989 O O . GLY B 1 20 ? 22.516 12.82 14.719 1 96.19 20 GLY B O 1
ATOM 2990 N N . GLY B 1 21 ? 21.672 14.727 15.609 1 95.94 21 GLY B N 1
ATOM 2991 C CA . GLY B 1 21 ? 22.219 14.523 16.938 1 95.94 21 GLY B CA 1
ATOM 2992 C C . GLY B 1 21 ? 22.266 15.789 17.766 1 95.94 21 GLY B C 1
ATOM 2993 O O . GLY B 1 21 ? 21.828 16.844 17.312 1 95.94 21 GLY B O 1
ATOM 2994 N N . ARG B 1 22 ? 22.781 15.633 18.938 1 95.69 22 ARG B N 1
ATOM 2995 C CA . ARG B 1 22 ? 22.859 16.766 19.844 1 95.69 22 ARG B CA 1
ATOM 2996 C C . ARG B 1 22 ? 23.875 17.797 19.359 1 95.69 22 ARG B C 1
ATOM 2998 O O . ARG B 1 22 ? 24.969 17.422 18.922 1 95.69 22 ARG B O 1
ATOM 3005 N N . VAL B 1 23 ? 23.484 19.062 19.391 1 96.75 23 VAL B N 1
ATOM 3006 C CA . VAL B 1 23 ? 24.344 20.172 19 1 96.75 23 VAL B CA 1
ATOM 3007 C C . VAL B 1 23 ? 24.469 21.156 20.156 1 96.75 23 VAL B C 1
ATOM 3009 O O . VAL B 1 23 ? 23.469 21.531 20.781 1 96.75 23 VAL B O 1
ATOM 3012 N N . GLU B 1 24 ? 25.641 21.5 20.469 1 97.06 24 GLU B N 1
ATOM 3013 C CA . GLU B 1 24 ? 25.859 22.531 21.484 1 97.06 24 GLU B CA 1
ATOM 3014 C C . GLU B 1 24 ? 25.484 23.906 20.969 1 97.06 24 GLU B C 1
ATOM 3016 O O . GLU B 1 24 ? 25.891 24.297 19.875 1 97.06 24 GLU B O 1
ATOM 3021 N N . THR B 1 25 ? 24.703 24.594 21.719 1 98.12 25 THR B N 1
ATOM 3022 C CA . THR B 1 25 ? 24.281 25.938 21.344 1 98.12 25 THR B CA 1
ATOM 3023 C C . THR B 1 25 ? 24.453 26.906 22.5 1 98.12 25 THR B C 1
ATOM 3025 O O . THR B 1 25 ? 24.562 26.5 23.656 1 98.12 25 THR B O 1
ATOM 3028 N N . ARG B 1 26 ? 24.547 28.219 22.203 1 97.94 26 ARG B N 1
ATOM 3029 C CA . ARG B 1 26 ? 24.531 29.312 23.156 1 97.94 26 ARG B CA 1
ATOM 3030 C C . ARG B 1 26 ? 23.453 30.328 22.828 1 97.94 26 ARG B C 1
ATOM 3032 O O . ARG B 1 26 ? 23.203 30.625 21.641 1 97.94 26 ARG B O 1
ATOM 3039 N N . ALA B 1 27 ? 22.875 30.812 23.891 1 98.38 27 ALA B N 1
ATOM 3040 C CA . ALA B 1 27 ? 21.938 31.906 23.656 1 98.38 27 ALA B CA 1
ATOM 3041 C C . ALA B 1 27 ? 22.609 33.094 22.969 1 98.38 27 ALA B C 1
ATOM 3043 O O . ALA B 1 27 ? 23.734 33.469 23.328 1 98.38 27 ALA B O 1
ATOM 3044 N N . ALA B 1 28 ? 21.922 33.594 21.938 1 98.62 28 ALA B N 1
ATOM 3045 C CA . ALA B 1 28 ? 22.484 34.719 21.172 1 98.62 28 ALA B CA 1
ATOM 3046 C C . ALA B 1 28 ? 21.375 35.656 20.688 1 98.62 28 ALA B C 1
ATOM 3048 O O . ALA B 1 28 ? 20.188 35.344 20.812 1 98.62 28 ALA B O 1
ATOM 3049 N N . THR B 1 29 ? 21.797 36.781 20.234 1 98.56 29 THR B N 1
ATOM 3050 C CA . THR B 1 29 ? 20.875 37.75 19.656 1 98.56 29 THR B CA 1
ATOM 3051 C C . THR B 1 29 ? 21.406 38.281 18.328 1 98.56 29 THR B C 1
ATOM 3053 O O . THR B 1 29 ? 22.594 38.156 18.047 1 98.56 29 THR B O 1
ATOM 3056 N N . LEU B 1 30 ? 20.547 38.75 17.531 1 98.56 30 LEU B N 1
ATOM 3057 C CA . LEU B 1 30 ? 20.906 39.344 16.266 1 98.56 30 LEU B CA 1
ATOM 3058 C C . LEU B 1 30 ? 20.359 40.781 16.156 1 98.56 30 LEU B C 1
ATOM 3060 O O . LEU B 1 30 ? 19.203 40.969 15.781 1 98.56 30 LEU B O 1
ATOM 3064 N N . PRO B 1 31 ? 21.219 41.781 16.469 1 98.06 31 PRO B N 1
ATOM 3065 C CA . PRO B 1 31 ? 20.781 43.156 16.359 1 98.06 31 PRO B CA 1
ATOM 3066 C C . PRO B 1 31 ? 20.406 43.562 14.922 1 98.06 31 PRO B C 1
ATOM 3068 O O . PRO B 1 31 ? 21.047 43.094 13.969 1 98.06 31 PRO B O 1
ATOM 3071 N N . GLY B 1 32 ? 19.391 44.438 14.805 1 97.25 32 GLY B N 1
ATOM 3072 C CA . GLY B 1 32 ? 19 44.938 13.5 1 97.25 32 GLY B CA 1
ATOM 3073 C C . GLY B 1 32 ? 17.953 44.094 12.82 1 97.25 32 GLY B C 1
ATOM 3074 O O . GLY B 1 32 ? 17.562 44.344 11.68 1 97.25 32 GLY B O 1
ATOM 3075 N N . TYR B 1 33 ? 17.516 43 13.477 1 97.5 33 TYR B N 1
ATOM 3076 C CA . TYR B 1 33 ? 16.531 42.062 12.914 1 97.5 33 TYR B CA 1
ATOM 3077 C C . TYR B 1 33 ? 15.391 41.812 13.891 1 97.5 33 TYR B C 1
ATOM 3079 O O . TYR B 1 33 ? 15.555 42 15.102 1 97.5 33 TYR B O 1
ATOM 3087 N N . ARG B 1 34 ? 14.305 41.406 13.445 1 97 34 ARG B N 1
ATOM 3088 C CA . ARG B 1 34 ? 13.211 40.844 14.242 1 97 34 ARG B CA 1
ATOM 3089 C C . ARG B 1 34 ? 12.57 39.656 13.555 1 97 34 ARG B C 1
ATOM 3091 O O . ARG B 1 34 ? 12.703 39.5 12.336 1 97 34 ARG B O 1
ATOM 3098 N N . VAL B 1 35 ? 11.945 38.812 14.352 1 97.62 35 VAL B N 1
ATOM 3099 C CA . VAL B 1 35 ? 11.266 37.625 13.82 1 97.62 35 VAL B CA 1
ATOM 3100 C C . VAL B 1 35 ? 9.758 37.875 13.773 1 97.62 35 VAL B C 1
ATOM 3102 O O . VAL B 1 35 ? 9.148 38.25 14.789 1 97.62 35 VAL B O 1
ATOM 3105 N N . VAL B 1 36 ? 9.164 37.719 12.586 1 97 36 VAL B N 1
ATOM 3106 C CA . VAL B 1 36 ? 7.727 37.906 12.414 1 97 36 VAL B CA 1
ATOM 3107 C C . VAL B 1 36 ? 7.125 36.625 11.82 1 97 36 VAL B C 1
ATOM 3109 O O . VAL B 1 36 ? 7.852 35.719 11.406 1 97 36 VAL B O 1
ATOM 3112 N N . ARG B 1 37 ? 5.805 36.531 11.875 1 96 37 ARG B N 1
ATOM 3113 C CA . ARG B 1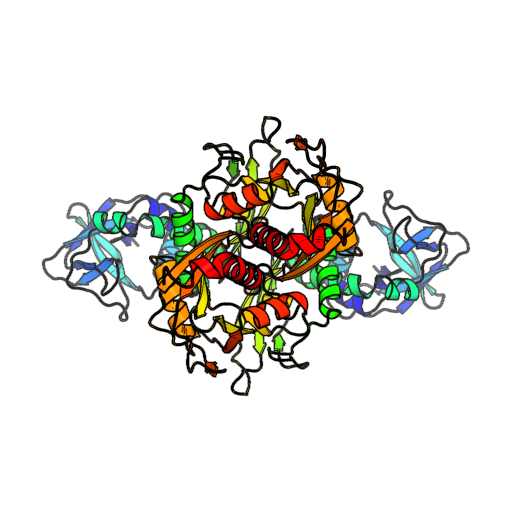 37 ? 5.109 35.375 11.305 1 96 37 ARG B CA 1
ATOM 3114 C C . ARG B 1 37 ? 5.031 35.5 9.781 1 96 37 ARG B C 1
ATOM 3116 O O . ARG B 1 37 ? 4.859 36.594 9.242 1 96 37 ARG B O 1
ATOM 3123 N N . GLU B 1 38 ? 5.203 34.344 9.156 1 92.62 38 GLU B N 1
ATOM 3124 C CA . GLU B 1 38 ? 4.973 34.281 7.715 1 92.62 38 GLU B CA 1
ATOM 3125 C C . GLU B 1 38 ? 3.543 34.688 7.371 1 92.62 38 GLU B C 1
ATOM 3127 O O . GLU B 1 38 ? 2.607 34.375 8.109 1 92.62 38 GLU B O 1
ATOM 3132 N N . ALA B 1 39 ? 3.416 35.344 6.238 1 91.62 39 ALA B N 1
ATOM 3133 C CA . ALA B 1 39 ? 2.068 35.656 5.781 1 91.62 39 ALA B CA 1
ATOM 3134 C C . ALA B 1 39 ? 1.271 34.406 5.465 1 91.62 39 ALA B C 1
ATOM 3136 O O . ALA B 1 39 ? 1.68 33.594 4.629 1 91.62 39 ALA B O 1
ATOM 3137 N N . GLY B 1 40 ? 0.164 34.156 6.121 1 86.12 40 GLY B N 1
ATOM 3138 C CA . GLY B 1 40 ? -0.716 33.031 5.84 1 86.12 40 GLY B CA 1
ATOM 3139 C C . GLY B 1 40 ? -0.224 31.734 6.434 1 86.12 40 GLY B C 1
ATOM 3140 O O . GLY B 1 40 ? -0.78 30.672 6.152 1 86.12 40 GLY B O 1
ATOM 3141 N N . GLY B 1 41 ? 0.849 31.828 7.184 1 88.94 41 GLY B N 1
ATOM 3142 C CA . GLY B 1 41 ? 1.387 30.594 7.727 1 88.94 41 GLY B CA 1
ATOM 3143 C C . GLY B 1 41 ? 1.791 30.703 9.18 1 88.94 41 GLY B C 1
ATOM 3144 O O . GLY B 1 41 ? 1.354 31.625 9.883 1 88.94 41 GLY B O 1
ATOM 3145 N N . THR B 1 42 ? 2.482 29.75 9.617 1 91.81 42 THR B N 1
ATOM 3146 C CA . THR B 1 42 ? 2.826 29.703 11.031 1 91.81 42 THR B CA 1
ATOM 3147 C C . THR B 1 42 ? 4.336 29.812 11.227 1 91.81 42 THR B C 1
ATOM 3149 O O . THR B 1 42 ? 4.82 29.828 12.359 1 91.81 42 THR B O 1
ATOM 3152 N N . LEU B 1 43 ? 5.055 29.938 10.172 1 93.94 43 LEU B N 1
ATOM 3153 C CA . LEU B 1 43 ? 6.504 29.828 10.25 1 93.94 43 LEU B CA 1
ATOM 3154 C C . LEU B 1 43 ? 7.137 31.188 10.562 1 93.94 43 LEU B C 1
ATOM 3156 O O . LEU B 1 43 ? 6.539 32.219 10.289 1 93.94 43 LEU B O 1
ATOM 3160 N N . PRO B 1 44 ? 8.32 31.203 11.172 1 96 44 PRO B N 1
ATOM 3161 C CA . PRO B 1 44 ? 9.055 32.438 11.461 1 96 44 PRO B CA 1
ATOM 3162 C C . PRO B 1 44 ? 9.727 33.031 10.227 1 96 44 PRO B C 1
ATOM 3164 O O . PRO B 1 44 ? 10.227 32.281 9.375 1 96 44 PRO B O 1
ATOM 3167 N N . PHE B 1 45 ? 9.68 34.281 10.203 1 95.12 45 PHE B N 1
ATOM 3168 C CA . PHE B 1 45 ? 10.367 35.062 9.18 1 95.12 45 PHE B CA 1
ATOM 3169 C C . PHE B 1 45 ? 11.289 36.094 9.82 1 95.12 45 PHE B C 1
ATOM 3171 O O . PHE B 1 45 ? 10.859 36.906 10.648 1 95.12 45 PHE B O 1
ATOM 3178 N N . LEU B 1 46 ? 12.562 36 9.469 1 95.69 46 LEU B N 1
ATOM 3179 C CA . LEU B 1 46 ? 13.523 37 9.93 1 95.69 46 LEU B CA 1
ATOM 3180 C C . LEU B 1 46 ? 13.555 38.188 8.992 1 95.69 46 LEU B C 1
ATOM 3182 O O . LEU B 1 46 ? 13.75 38.031 7.789 1 95.69 46 LEU B O 1
ATOM 3186 N N . VAL B 1 47 ? 13.312 39.406 9.547 1 94.81 47 VAL B N 1
ATOM 3187 C CA . VAL B 1 47 ? 13.297 40.594 8.719 1 94.81 47 VAL B CA 1
ATOM 3188 C C . VAL B 1 47 ? 14.242 41.625 9.305 1 94.81 47 VAL B C 1
ATOM 3190 O O . VAL B 1 47 ? 14.43 41.688 10.523 1 94.81 47 VAL B O 1
ATOM 3193 N N . GLU B 1 48 ? 14.812 42.438 8.391 1 94.25 48 GLU B N 1
ATOM 3194 C CA . GLU B 1 48 ? 15.625 43.562 8.852 1 94.25 48 GLU B CA 1
ATOM 3195 C C . GLU B 1 48 ? 14.766 44.625 9.562 1 94.25 48 GLU B C 1
ATOM 3197 O O . GLU B 1 48 ? 13.711 45 9.062 1 94.25 48 GLU B O 1
ATOM 3202 N N . ALA B 1 49 ? 15.156 44.938 10.711 1 95.69 49 ALA B N 1
ATOM 3203 C CA . ALA B 1 49 ? 14.461 45.906 11.539 1 95.69 49 ALA B CA 1
ATOM 3204 C C . ALA B 1 49 ? 15.438 46.719 12.398 1 95.69 49 ALA B C 1
ATOM 3206 O O . ALA B 1 49 ? 15.734 46.344 13.531 1 95.69 49 ALA B O 1
ATOM 3207 N N . PRO B 1 50 ? 15.805 47.875 11.836 1 95.69 50 PRO B N 1
ATOM 3208 C CA . PRO B 1 50 ? 16.734 48.688 12.617 1 95.69 50 PRO B CA 1
ATOM 3209 C C . PRO B 1 50 ? 16.234 49 14.023 1 95.69 50 PRO B C 1
ATOM 3211 O O . PRO B 1 50 ? 15.062 49.344 14.203 1 95.69 50 PRO B O 1
ATOM 3214 N N . GLY B 1 51 ? 17.062 48.844 14.969 1 96.25 51 GLY B N 1
ATOM 3215 C CA . GLY B 1 51 ? 16.734 49.156 16.359 1 96.25 51 GLY B CA 1
ATOM 3216 C C . GLY B 1 51 ? 16.109 48 17.094 1 96.25 51 GLY B C 1
ATOM 3217 O O . GLY B 1 51 ? 15.93 48.031 18.312 1 96.25 51 GLY B O 1
ATOM 3218 N N . GLU B 1 52 ? 15.719 46.938 16.375 1 97.12 52 GLU B N 1
ATOM 3219 C CA . GLU B 1 52 ? 15.148 45.75 16.984 1 97.12 52 GLU B CA 1
ATOM 3220 C C . GLU B 1 52 ? 16.203 44.656 17.141 1 97.12 52 GLU B C 1
ATOM 3222 O O . GLU B 1 52 ? 17.328 44.781 16.656 1 97.12 52 GLU B O 1
ATOM 3227 N N . ILE B 1 53 ? 15.859 43.625 17.969 1 97.44 53 ILE B N 1
ATOM 3228 C CA . ILE B 1 53 ? 16.781 42.531 18.25 1 97.44 53 ILE B CA 1
ATOM 3229 C C . ILE B 1 53 ? 16.031 41.188 18.156 1 97.44 53 ILE B C 1
ATOM 3231 O O . ILE B 1 53 ? 14.984 41 18.766 1 97.44 53 ILE B O 1
ATOM 3235 N N . ALA B 1 54 ? 16.531 40.312 17.359 1 97.94 54 ALA B N 1
ATOM 3236 C CA . ALA B 1 54 ? 15.977 38.969 17.266 1 97.94 54 ALA B CA 1
ATOM 3237 C C . ALA B 1 54 ? 16.688 38.031 18.219 1 97.94 54 ALA B C 1
ATOM 3239 O O . ALA B 1 54 ? 17.922 38.031 18.297 1 97.94 54 ALA B O 1
ATOM 3240 N N . ALA B 1 55 ? 15.914 37.25 18.969 1 97.31 55 ALA B N 1
ATOM 3241 C CA . ALA B 1 55 ? 16.484 36.219 19.828 1 97.31 55 ALA B CA 1
ATOM 3242 C C . ALA B 1 55 ? 16.797 34.938 19.016 1 97.31 55 ALA B C 1
ATOM 3244 O O . ALA B 1 55 ? 16.094 34.625 18.062 1 97.31 55 ALA B O 1
ATOM 3245 N N . GLY B 1 56 ? 17.859 34.25 19.422 1 98.38 56 GLY B N 1
ATOM 3246 C CA . GLY B 1 56 ? 18.219 33 18.766 1 98.38 56 GLY B CA 1
ATOM 3247 C C . GLY B 1 56 ? 19.312 32.219 19.484 1 98.38 56 GLY B C 1
ATOM 3248 O O . GLY B 1 56 ? 19.438 32.312 20.719 1 98.38 56 GLY B O 1
ATOM 3249 N N . LEU B 1 57 ? 19.875 31.312 18.734 1 98.56 57 LEU B N 1
ATOM 3250 C CA . LEU B 1 57 ? 20.969 30.484 19.203 1 98.56 57 LEU B CA 1
ATOM 3251 C C . LEU B 1 57 ? 22.188 30.594 18.281 1 98.56 57 LEU B C 1
ATOM 3253 O O . LEU B 1 57 ? 22.031 30.859 17.078 1 98.56 57 LEU B O 1
ATOM 3257 N N . LEU B 1 58 ? 23.344 30.484 18.828 1 98.69 58 LEU B N 1
ATOM 3258 C CA . LEU B 1 58 ? 24.578 30.406 18.047 1 98.69 58 LEU B CA 1
ATOM 3259 C C . LEU B 1 58 ? 25.203 29.031 18.141 1 98.69 58 LEU B C 1
ATOM 3261 O O . LEU B 1 58 ? 25.344 28.484 19.234 1 98.69 58 LEU B O 1
ATOM 3265 N N . ILE B 1 59 ? 25.406 28.328 17.047 1 98.5 59 ILE B N 1
ATOM 3266 C CA . ILE B 1 59 ? 26.219 27.141 16.953 1 98.5 59 ILE B CA 1
ATOM 3267 C C . ILE B 1 59 ? 27.641 27.516 16.547 1 98.5 59 ILE B C 1
ATOM 3269 O O . ILE B 1 59 ? 27.859 28.062 15.453 1 98.5 59 ILE B O 1
ATOM 3273 N N . ALA B 1 60 ? 28.578 27.203 17.375 1 97.62 60 ALA B N 1
ATOM 3274 C CA . ALA B 1 60 ? 29.969 27.531 17.062 1 97.62 60 ALA B CA 1
ATOM 3275 C C . ALA B 1 60 ? 30.578 26.5 16.125 1 97.62 60 ALA B C 1
ATOM 3277 O O . ALA B 1 60 ? 30.641 25.312 16.453 1 97.62 60 ALA B O 1
ATOM 3278 N N . ASP B 1 61 ? 31.016 26.938 14.961 1 96.31 61 ASP B N 1
ATOM 3279 C CA . ASP B 1 61 ? 31.75 26.156 13.969 1 96.31 61 ASP B CA 1
ATOM 3280 C C . ASP B 1 61 ? 31.203 24.734 13.875 1 96.31 61 ASP B C 1
ATOM 3282 O O . ASP B 1 61 ? 31.922 23.766 14.125 1 96.31 61 ASP B O 1
ATOM 3286 N N . PRO B 1 62 ? 29.938 24.594 13.484 1 97.12 62 PRO B N 1
ATOM 3287 C CA . PRO B 1 62 ? 29.375 23.25 13.359 1 97.12 62 PRO B CA 1
ATOM 3288 C C . PRO B 1 62 ? 30.219 22.344 12.453 1 97.12 62 PRO B C 1
ATOM 3290 O O . PRO B 1 62 ? 30.812 22.828 11.484 1 97.12 62 PRO B O 1
ATOM 3293 N N . SER B 1 63 ? 30.25 21 12.773 1 96.81 63 SER B N 1
ATOM 3294 C CA . SER B 1 63 ? 30.922 20.047 11.906 1 96.81 63 SER B CA 1
ATOM 3295 C C . SER B 1 63 ? 30.328 20.062 10.5 1 96.81 63 SER B C 1
ATOM 3297 O O . SER B 1 63 ? 29.188 20.469 10.312 1 96.81 63 SER B O 1
ATOM 3299 N N . PRO B 1 64 ? 31.094 19.578 9.547 1 96.81 64 PRO B N 1
ATOM 3300 C CA . PRO B 1 64 ? 30.578 19.516 8.172 1 96.81 64 PRO B CA 1
ATOM 3301 C C . PRO B 1 64 ? 29.281 18.719 8.062 1 96.81 64 PRO B C 1
ATOM 3303 O O . PRO B 1 64 ? 28.391 19.062 7.281 1 96.81 64 PRO B O 1
ATOM 3306 N N . ALA B 1 65 ? 29.172 17.641 8.797 1 96.38 65 ALA B N 1
ATOM 3307 C CA . ALA B 1 65 ? 27.984 16.797 8.766 1 96.38 65 ALA B CA 1
ATOM 3308 C C . ALA B 1 65 ? 26.766 17.562 9.273 1 96.38 65 ALA B C 1
ATOM 3310 O O . ALA B 1 65 ? 25.688 17.531 8.656 1 96.38 65 ALA B O 1
ATOM 3311 N N . VAL B 1 66 ? 26.922 18.234 10.398 1 97.44 66 VAL B N 1
ATOM 3312 C CA . VAL B 1 66 ? 25.828 19.031 10.977 1 97.44 66 VAL B CA 1
ATOM 3313 C C . VAL B 1 66 ? 25.453 20.156 10.016 1 97.44 66 VAL B C 1
ATOM 3315 O O . VAL B 1 66 ? 24.266 20.375 9.758 1 97.44 66 VAL B O 1
ATOM 3318 N N . ARG B 1 67 ? 26.422 20.812 9.469 1 97.44 67 ARG B N 1
ATOM 3319 C CA . ARG B 1 67 ? 26.188 21.906 8.523 1 97.44 67 ARG B CA 1
ATOM 3320 C C . ARG B 1 67 ? 25.422 21.406 7.301 1 97.44 67 ARG B C 1
ATOM 3322 O O . ARG B 1 67 ? 24.484 22.062 6.848 1 97.44 67 ARG B O 1
ATOM 3329 N N . ALA B 1 68 ? 25.812 20.297 6.793 1 97.19 68 ALA B N 1
ATOM 3330 C CA . ALA B 1 68 ? 25.156 19.734 5.613 1 97.19 68 ALA B CA 1
ATOM 3331 C C . ALA B 1 68 ? 23.688 19.438 5.887 1 97.19 68 ALA B C 1
ATOM 3333 O O . ALA B 1 68 ? 22.828 19.672 5.031 1 97.19 68 ALA B O 1
ATOM 3334 N N . ARG B 1 69 ? 23.359 18.922 7.012 1 97.88 69 ARG B N 1
ATOM 3335 C CA . ARG B 1 69 ? 21.984 18.578 7.371 1 97.88 69 ARG B CA 1
ATOM 3336 C C . ARG B 1 69 ? 21.141 19.828 7.578 1 97.88 69 ARG B C 1
ATOM 3338 O O . ARG B 1 69 ? 19.984 19.875 7.16 1 97.88 69 ARG B O 1
ATOM 3345 N N . LEU B 1 70 ? 21.719 20.844 8.219 1 98 70 LEU B N 1
ATOM 3346 C CA . LEU B 1 70 ? 21 22.094 8.383 1 98 70 LEU B CA 1
ATOM 3347 C C . LEU B 1 70 ? 20.734 22.75 7.031 1 98 70 LEU B C 1
ATOM 3349 O O . LEU B 1 70 ? 19.625 23.25 6.793 1 98 70 LEU B O 1
ATOM 3353 N N . ASP B 1 71 ? 21.734 22.734 6.133 1 97.81 71 ASP B N 1
ATOM 3354 C CA . ASP B 1 71 ? 21.562 23.219 4.77 1 97.81 71 ASP B CA 1
ATOM 3355 C C . ASP B 1 71 ? 20.453 22.469 4.043 1 97.81 71 ASP B C 1
ATOM 3357 O O . ASP B 1 71 ? 19.641 23.062 3.348 1 97.81 71 ASP B O 1
ATOM 3361 N N . ALA B 1 72 ? 20.453 21.141 4.258 1 97.88 72 ALA B N 1
ATOM 3362 C CA . ALA B 1 72 ? 19.469 20.281 3.604 1 97.88 72 ALA B CA 1
ATOM 3363 C C . ALA B 1 72 ? 18.062 20.594 4.074 1 97.88 72 ALA B C 1
ATOM 3365 O O . ALA B 1 72 ? 17.094 20.438 3.32 1 97.88 72 ALA B O 1
ATOM 3366 N N . TYR B 1 73 ? 17.938 21.062 5.297 1 97.25 73 TYR B N 1
ATOM 3367 C CA . TYR B 1 73 ? 16.641 21.344 5.887 1 97.25 73 TYR B CA 1
ATOM 3368 C C . TYR B 1 73 ? 16.141 22.734 5.512 1 97.25 73 TYR B C 1
ATOM 3370 O O . TYR B 1 73 ? 14.945 22.984 5.5 1 97.25 73 TYR B O 1
ATOM 3378 N N . GLU B 1 74 ? 17.047 23.688 5.121 1 96.31 74 GLU B N 1
ATOM 3379 C CA . GLU B 1 74 ? 16.672 25.078 4.941 1 96.31 74 GLU B CA 1
ATOM 3380 C C . GLU B 1 74 ? 16.766 25.5 3.475 1 96.31 74 GLU B C 1
ATOM 3382 O O . GLU B 1 74 ? 15.82 26.094 2.934 1 96.31 74 GLU B O 1
ATOM 3387 N N . LEU B 1 75 ? 17.734 25.109 2.771 1 95.5 75 LEU B N 1
ATOM 3388 C CA . LEU B 1 75 ? 18.094 25.703 1.487 1 95.5 75 LEU B CA 1
ATOM 3389 C C . LEU B 1 75 ? 17.109 25.281 0.399 1 95.5 75 LEU B C 1
ATOM 3391 O O . LEU B 1 75 ? 16.703 26.109 -0.431 1 95.5 75 LEU B O 1
ATOM 3395 N N . PRO B 1 76 ? 16.703 24.016 0.405 1 94.5 76 PRO B N 1
ATOM 3396 C CA . PRO B 1 76 ? 15.82 23.625 -0.689 1 94.5 76 PRO B CA 1
ATOM 3397 C C . PRO B 1 76 ? 14.477 24.344 -0.646 1 94.5 76 PRO B C 1
ATOM 3399 O O . PRO B 1 76 ? 13.703 24.266 -1.607 1 94.5 76 PRO B O 1
ATOM 3402 N N . PHE B 1 77 ? 14.156 25.047 0.446 1 91.75 77 PHE B N 1
ATOM 3403 C CA . PHE B 1 77 ? 12.883 25.734 0.594 1 91.75 77 PHE B CA 1
ATOM 3404 C C . PHE B 1 77 ? 13.031 27.219 0.258 1 91.75 77 PHE B C 1
ATOM 3406 O O . PHE B 1 77 ? 12.18 28.031 0.629 1 91.75 77 PHE B O 1
ATOM 3413 N N . GLY B 1 78 ? 14.141 27.547 -0.334 1 90.56 78 GLY B N 1
ATOM 3414 C CA . GLY B 1 78 ? 14.336 28.891 -0.849 1 90.56 78 GLY B CA 1
ATOM 3415 C C . GLY B 1 78 ? 15.133 29.781 0.091 1 90.56 78 GLY B C 1
ATOM 3416 O O . GLY B 1 78 ? 15.328 30.969 -0.188 1 90.56 78 GLY B O 1
ATOM 3417 N N . TYR B 1 79 ? 15.523 29.312 1.233 1 93.62 79 TYR B N 1
ATOM 3418 C CA . TYR B 1 79 ? 16.359 30.094 2.137 1 93.62 79 TYR B CA 1
ATOM 3419 C C . TYR B 1 79 ? 17.766 30.25 1.575 1 93.62 79 TYR B C 1
ATOM 3421 O O . TYR B 1 79 ? 18.203 29.438 0.747 1 93.62 79 TYR B O 1
ATOM 3429 N N . ARG B 1 80 ? 18.422 31.328 1.995 1 94.69 80 ARG B N 1
ATOM 3430 C CA . ARG B 1 80 ? 19.812 31.547 1.634 1 94.69 80 ARG B CA 1
ATOM 3431 C C . ARG B 1 80 ? 20.656 31.844 2.869 1 94.69 80 ARG B C 1
ATOM 3433 O O . ARG B 1 80 ? 20.203 32.5 3.811 1 94.69 80 ARG B O 1
ATOM 3440 N N . LEU B 1 81 ? 21.828 31.391 2.807 1 95.88 81 LEU B N 1
ATOM 3441 C CA . LEU B 1 81 ? 22.781 31.688 3.883 1 95.88 81 LEU B CA 1
ATOM 3442 C C . LEU B 1 81 ? 23.422 33.062 3.672 1 95.88 81 LEU B C 1
ATOM 3444 O O . LEU B 1 81 ? 23.969 33.344 2.598 1 95.88 81 LEU B O 1
ATOM 3448 N N . ALA B 1 82 ? 23.312 33.938 4.68 1 96.31 82 ALA B N 1
ATOM 3449 C CA . ALA B 1 82 ? 23.875 35.281 4.609 1 96.31 82 ALA B CA 1
ATOM 3450 C C . ALA B 1 82 ? 24.781 35.562 5.805 1 96.31 82 ALA B C 1
ATOM 3452 O O . ALA B 1 82 ? 24.516 35.094 6.918 1 96.31 82 ALA B O 1
ATOM 3453 N N . PRO B 1 83 ? 25.797 36.312 5.578 1 97.38 83 PRO B N 1
ATOM 3454 C CA . PRO B 1 83 ? 26.656 36.688 6.707 1 97.38 83 PRO B CA 1
ATOM 3455 C C . PRO B 1 83 ? 26 37.75 7.613 1 97.38 83 PRO B C 1
ATOM 3457 O O . PRO B 1 83 ? 25.359 38.656 7.125 1 97.38 83 PRO B O 1
ATOM 3460 N N . VAL B 1 84 ? 26.109 37.531 8.898 1 97.75 84 VAL B N 1
ATOM 3461 C CA . VAL B 1 84 ? 25.625 38.469 9.891 1 97.75 84 VAL B CA 1
ATOM 3462 C C . VAL B 1 84 ? 26.609 38.562 11.055 1 97.75 84 VAL B C 1
ATOM 3464 O O . VAL B 1 84 ? 27.594 37.812 11.102 1 97.75 84 VAL B O 1
ATOM 3467 N N . THR B 1 85 ? 26.375 39.531 11.883 1 98.19 85 THR B N 1
ATOM 3468 C CA . THR B 1 85 ? 27.078 39.594 13.156 1 98.19 85 THR B CA 1
ATOM 3469 C C . THR B 1 85 ? 26.125 39.375 14.32 1 98.19 85 THR B C 1
ATOM 3471 O O . THR B 1 85 ? 25.344 40.281 14.664 1 98.19 85 THR B O 1
ATOM 3474 N N . ALA B 1 86 ? 26.141 38.25 14.906 1 98.5 86 ALA B N 1
ATOM 3475 C CA . ALA B 1 86 ? 25.328 37.906 16.078 1 98.5 86 ALA B CA 1
ATOM 3476 C C . ALA B 1 86 ? 26.047 38.344 17.359 1 98.5 86 ALA B C 1
ATOM 3478 O O . ALA B 1 86 ? 27.25 38.656 17.344 1 98.5 86 ALA B O 1
ATOM 3479 N N . GLU B 1 87 ? 25.312 38.375 18.453 1 98.44 87 GLU B N 1
ATOM 3480 C CA . GLU B 1 87 ? 25.922 38.719 19.734 1 98.44 87 GLU B CA 1
ATOM 3481 C C . GLU B 1 87 ? 25.672 37.656 20.781 1 98.44 87 GLU B C 1
ATOM 3483 O O . GLU B 1 87 ? 24.547 37.125 20.891 1 98.44 87 GLU B O 1
ATOM 3488 N N . VAL B 1 88 ? 26.703 37.219 21.422 1 97.94 88 VAL B N 1
ATOM 3489 C CA . VAL B 1 88 ? 26.625 36.375 22.609 1 97.94 88 VAL B CA 1
ATOM 3490 C C . VAL B 1 88 ? 27.094 37.125 23.828 1 97.94 88 VAL B C 1
ATOM 3492 O O . VAL B 1 88 ? 28.266 37.531 23.922 1 97.94 88 VAL B O 1
ATOM 3495 N N . ASP B 1 89 ? 26.203 37.312 24.75 1 95.44 89 ASP B N 1
ATOM 3496 C CA . ASP B 1 89 ? 26.516 38.125 25.938 1 95.44 89 ASP B CA 1
ATOM 3497 C C . ASP B 1 89 ? 27.078 39.5 25.547 1 95.44 89 ASP B C 1
ATOM 3499 O O . ASP B 1 89 ? 28.078 39.938 26.094 1 95.44 89 ASP B O 1
ATOM 3503 N N . GLY B 1 90 ? 26.469 39.969 24.547 1 93.81 90 GLY B N 1
ATOM 3504 C CA . GLY B 1 90 ? 26.828 41.312 24.109 1 93.81 90 GLY B CA 1
ATOM 3505 C C . GLY B 1 90 ? 28.078 41.344 23.25 1 93.81 90 GLY B C 1
ATOM 3506 O O . GLY B 1 90 ? 28.484 42.375 22.766 1 93.81 90 GLY B O 1
ATOM 3507 N N . VAL B 1 91 ? 28.781 40.281 23.094 1 97.38 91 VAL B N 1
ATOM 3508 C CA . VAL B 1 91 ? 30 40.188 22.312 1 97.38 91 VAL B CA 1
ATOM 3509 C C . VAL B 1 91 ? 29.672 39.812 20.875 1 97.38 91 VAL B C 1
ATOM 3511 O O . VAL B 1 91 ? 29.031 38.781 20.625 1 97.38 91 VAL B O 1
ATOM 3514 N N . PRO B 1 92 ? 30.141 40.625 19.906 1 97.69 92 PRO B N 1
ATOM 3515 C CA . PRO B 1 92 ? 29.859 40.312 18.5 1 97.69 92 PRO B CA 1
ATOM 3516 C C . PRO B 1 92 ? 30.562 39.062 17.984 1 97.69 92 PRO B C 1
ATOM 3518 O O . PRO B 1 92 ? 31.703 38.812 18.344 1 97.69 92 PRO B O 1
ATOM 3521 N N . HIS B 1 93 ? 29.859 38.281 17.219 1 97.75 93 HIS B N 1
ATOM 3522 C CA . HIS B 1 93 ? 30.359 37.094 16.562 1 97.75 93 HIS B CA 1
ATOM 3523 C C . HIS B 1 93 ? 29.938 37.031 15.102 1 97.75 93 HIS B C 1
ATOM 3525 O O . HIS B 1 93 ? 28.75 37 14.797 1 97.75 93 HIS B O 1
ATOM 3531 N N . PRO B 1 94 ? 30.938 37 14.188 1 98.19 94 PRO B N 1
ATOM 3532 C CA . PRO B 1 94 ? 30.562 36.75 12.797 1 98.19 94 PRO B CA 1
ATOM 3533 C C . PRO B 1 94 ? 29.906 35.375 12.633 1 98.19 94 PRO B C 1
ATOM 3535 O O . PRO B 1 94 ? 30.375 34.375 13.18 1 98.19 94 PRO B O 1
ATOM 3538 N N . ALA B 1 95 ? 28.781 35.312 11.945 1 98.5 95 ALA B N 1
ATOM 3539 C CA . ALA B 1 95 ? 28.016 34.094 11.766 1 98.5 95 ALA B CA 1
ATOM 3540 C C . ALA B 1 95 ? 27.234 34.125 10.453 1 98.5 95 ALA B C 1
ATOM 3542 O O . ALA B 1 95 ? 27.156 35.156 9.789 1 98.5 95 ALA B O 1
ATOM 3543 N N . GLY B 1 96 ? 26.859 32.969 10.023 1 98.06 96 GLY B N 1
ATOM 3544 C CA . GLY B 1 96 ? 25.828 32.875 8.992 1 98.06 96 GLY B CA 1
ATOM 3545 C C . GLY B 1 96 ? 24.438 32.719 9.547 1 98.06 96 GLY B C 1
ATOM 3546 O O . GLY B 1 96 ? 24.25 32.188 10.648 1 98.06 96 GLY B O 1
ATOM 3547 N N . VAL B 1 97 ? 23.406 33.188 8.805 1 98.31 97 VAL B N 1
ATOM 3548 C CA . VAL B 1 97 ? 22.016 32.969 9.156 1 98.31 97 VAL B CA 1
ATOM 3549 C C . VAL B 1 97 ? 21.219 32.625 7.91 1 98.31 97 VAL B C 1
ATOM 3551 O O . VAL B 1 97 ? 21.531 33.062 6.809 1 98.31 97 VAL B O 1
ATOM 3554 N N . TYR B 1 98 ? 20.281 31.703 8.031 1 97.25 98 TYR B N 1
ATOM 3555 C CA . TYR B 1 98 ? 19.375 31.375 6.93 1 97.25 98 TYR B CA 1
ATOM 3556 C C . TYR B 1 98 ? 18.297 32.438 6.789 1 97.25 98 TYR B C 1
ATOM 3558 O O . TYR B 1 98 ? 17.438 32.562 7.664 1 97.25 98 TYR B O 1
ATOM 3566 N N . LEU B 1 99 ? 18.266 33.125 5.711 1 94.94 99 LEU B N 1
ATOM 3567 C CA . LEU B 1 99 ? 17.266 34.125 5.434 1 94.94 99 LEU B CA 1
ATOM 3568 C C . LEU B 1 99 ? 16.266 33.656 4.398 1 94.94 99 LEU B C 1
ATOM 3570 O O . LEU B 1 99 ? 16.641 32.969 3.441 1 94.94 99 LEU B O 1
ATOM 3574 N N . PRO B 1 100 ? 14.977 34 4.668 1 90 100 PRO B N 1
ATOM 3575 C CA . PRO B 1 100 ? 13.977 33.625 3.662 1 90 100 PRO B CA 1
ATOM 3576 C C . PRO B 1 100 ? 14.258 34.219 2.293 1 90 100 PRO B C 1
ATOM 3578 O O . PRO B 1 100 ? 14.797 35.344 2.209 1 90 100 PRO B O 1
ATOM 3581 N N . GLY B 1 101 ? 13.883 33.438 1.315 1 81.5 101 GLY B N 1
ATOM 3582 C CA . GLY B 1 101 ? 14.062 33.938 -0.039 1 81.5 101 GLY B CA 1
ATOM 3583 C C . GLY B 1 101 ? 13.047 35 -0.42 1 81.5 101 GLY B C 1
ATOM 3584 O O . GLY B 1 101 ? 12.18 35.344 0.38 1 81.5 101 GLY B O 1
ATOM 3585 N N . PRO B 1 102 ? 13.266 35.469 -1.616 1 78.38 102 PRO B N 1
ATOM 3586 C CA . PRO B 1 102 ? 12.43 36.562 -2.076 1 78.38 102 PRO B CA 1
ATOM 3587 C C . PRO B 1 102 ? 10.961 36.188 -2.209 1 78.38 102 PRO B C 1
ATOM 3589 O O . PRO B 1 102 ? 10.094 37.062 -2.213 1 78.38 102 PRO B O 1
ATOM 3592 N N . GLU B 1 103 ? 10.68 34.938 -2.295 1 79.75 103 GLU B N 1
ATOM 3593 C CA . GLU B 1 103 ? 9.305 34.5 -2.504 1 79.75 103 GLU B CA 1
ATOM 3594 C C . GLU B 1 103 ? 8.539 34.438 -1.188 1 79.75 103 GLU B C 1
ATOM 3596 O O . GLU B 1 103 ? 7.305 34.375 -1.182 1 79.75 103 GLU B O 1
ATOM 3601 N N . GLY B 1 104 ? 9.266 34.469 -0.152 1 81.81 104 GLY B N 1
ATOM 3602 C CA . GLY B 1 104 ? 8.602 34.469 1.14 1 81.81 104 GLY B CA 1
ATOM 3603 C C . GLY B 1 104 ? 7.941 35.781 1.486 1 81.81 104 GLY B C 1
ATOM 3604 O O . GLY B 1 104 ? 8.414 36.844 1.069 1 81.81 104 GLY B O 1
ATOM 3605 N N . GLN B 1 105 ? 6.746 35.656 2.158 1 88.62 105 GLN B N 1
ATOM 3606 C CA . GLN B 1 105 ? 6.039 36.875 2.564 1 88.62 105 GLN B CA 1
ATOM 3607 C C . GLN B 1 105 ? 5.906 36.938 4.082 1 88.62 105 GLN B C 1
ATOM 3609 O O . GLN B 1 105 ? 5.41 36 4.715 1 88.62 105 GLN B O 1
ATOM 3614 N N . ALA B 1 106 ? 6.371 38.031 4.598 1 92.56 106 ALA B N 1
ATOM 3615 C CA . ALA B 1 106 ? 6.273 38.312 6.031 1 92.56 106 ALA B CA 1
ATOM 3616 C C . ALA B 1 106 ? 4.949 38.969 6.375 1 92.56 106 ALA B C 1
ATOM 3618 O O . ALA B 1 106 ? 4.328 39.625 5.523 1 92.56 106 ALA B O 1
ATOM 3619 N N . SER B 1 107 ? 4.508 38.719 7.578 1 93.81 107 SER B N 1
ATOM 3620 C CA . SER B 1 107 ? 3.402 39.5 8.133 1 93.81 107 SER B CA 1
ATOM 3621 C C . SER B 1 107 ? 3.896 40.5 9.164 1 93.81 107 SER B C 1
ATOM 3623 O O . SER B 1 107 ? 5.102 40.594 9.406 1 93.81 107 SER B O 1
ATOM 3625 N N . ASP B 1 108 ? 2.916 41.25 9.688 1 91.88 108 ASP B N 1
ATOM 3626 C CA . ASP B 1 108 ? 3.27 42.25 10.695 1 91.88 108 ASP B CA 1
ATOM 3627 C C . ASP B 1 108 ? 3.119 41.688 12.109 1 91.88 108 ASP B C 1
ATOM 3629 O O . ASP B 1 108 ? 3.4 42.375 13.094 1 91.88 108 ASP B O 1
ATOM 3633 N N . ARG B 1 109 ? 2.855 40.469 12.109 1 95.31 109 ARG B N 1
ATOM 3634 C CA . ARG B 1 109 ? 2.631 39.844 13.422 1 95.31 109 ARG B CA 1
ATOM 3635 C C . ARG B 1 109 ? 3.926 39.281 13.984 1 95.31 109 ARG B C 1
ATOM 3637 O O . ARG B 1 109 ? 4.652 38.562 13.281 1 95.31 109 ARG B O 1
ATOM 3644 N N . PRO B 1 110 ? 4.156 39.594 15.25 1 96.12 110 PRO B N 1
ATOM 3645 C CA . PRO B 1 110 ? 5.324 38.969 15.859 1 96.12 110 PRO B CA 1
ATOM 3646 C C . PRO B 1 110 ? 5.195 37.438 15.938 1 96.12 110 PRO B C 1
ATOM 3648 O O . PRO B 1 110 ? 4.082 36.906 16.062 1 96.12 110 PRO B O 1
ATOM 3651 N N . TRP B 1 111 ? 6.262 36.781 15.828 1 97.19 111 TRP B N 1
ATOM 3652 C CA . TRP B 1 111 ? 6.312 35.312 15.945 1 97.19 111 TRP B CA 1
ATOM 3653 C C . TRP B 1 111 ? 6.914 34.906 17.281 1 97.19 111 TRP B C 1
ATOM 3655 O O . TRP B 1 111 ? 7.914 35.469 17.734 1 97.19 111 TRP B O 1
ATOM 3665 N N . ARG B 1 112 ? 6.316 33.969 17.938 1 96.94 112 ARG B N 1
ATOM 3666 C CA . ARG B 1 112 ? 6.805 33.469 19.219 1 96.94 112 ARG B CA 1
ATOM 3667 C C . ARG B 1 112 ? 6.926 31.938 19.188 1 96.94 112 ARG B C 1
ATOM 3669 O O . ARG B 1 112 ? 6.02 31.25 18.703 1 96.94 112 ARG B O 1
ATOM 3676 N N . LEU B 1 113 ? 7.996 31.453 19.672 1 97.62 113 LEU B N 1
ATOM 3677 C CA . LEU B 1 113 ? 8.289 30.016 19.641 1 97.62 113 LEU B CA 1
ATOM 3678 C C . LEU B 1 113 ? 7.254 29.234 20.438 1 97.62 113 LEU B C 1
ATOM 3680 O O . LEU B 1 113 ? 6.797 28.188 19.984 1 97.62 113 LEU B O 1
ATOM 3684 N N . ASP B 1 114 ? 6.898 29.703 21.609 1 97.12 114 ASP B N 1
ATOM 3685 C CA . ASP B 1 114 ? 5.969 28.969 22.469 1 97.12 114 ASP B CA 1
ATOM 3686 C C . ASP B 1 114 ? 4.594 28.859 21.812 1 97.12 114 ASP B C 1
ATOM 3688 O O . ASP B 1 114 ? 3.943 27.812 21.906 1 97.12 114 ASP B O 1
ATOM 3692 N N . GLU B 1 115 ? 4.145 29.922 21.172 1 96.56 115 GLU B N 1
ATOM 3693 C CA . GLU B 1 115 ? 2.873 29.891 20.469 1 96.56 115 GLU B CA 1
ATOM 3694 C C . GLU B 1 115 ? 2.924 28.906 19.297 1 96.56 115 GLU B C 1
ATOM 3696 O O . GLU B 1 115 ? 1.985 28.141 19.078 1 96.56 115 GLU B O 1
ATOM 3701 N N . TRP B 1 116 ? 3.971 28.969 18.562 1 97.25 116 TRP B N 1
ATOM 3702 C CA . TRP B 1 116 ? 4.148 28.062 17.422 1 97.25 116 TRP B CA 1
ATOM 3703 C C . TRP B 1 116 ? 4.184 26.609 17.859 1 97.25 116 TRP B C 1
ATOM 3705 O O . TRP B 1 116 ? 3.609 25.734 17.203 1 97.25 116 TRP B O 1
ATOM 3715 N N . GLU B 1 117 ? 4.895 26.328 18.969 1 97.5 117 GLU B N 1
ATOM 3716 C CA . GLU B 1 117 ? 5.008 24.969 19.469 1 97.5 117 GLU B CA 1
ATOM 3717 C C . GLU B 1 117 ? 3.635 24.359 19.734 1 97.5 117 GLU B C 1
ATOM 3719 O O . GLU B 1 117 ? 3.395 23.188 19.438 1 97.5 117 GLU B O 1
ATOM 3724 N N . VAL B 1 118 ? 2.76 25.156 20.281 1 96.19 118 VAL B N 1
ATOM 3725 C CA . VAL B 1 118 ? 1.401 24.703 20.562 1 96.19 118 VAL B CA 1
ATOM 3726 C C . VAL B 1 118 ? 0.647 24.469 19.25 1 96.19 118 VAL B C 1
ATOM 3728 O O . VAL B 1 118 ? -0.103 23.5 19.125 1 96.19 118 VAL B O 1
ATOM 3731 N N . GLU B 1 119 ? 0.898 25.281 18.312 1 94.81 119 GLU B N 1
ATOM 3732 C CA . GLU B 1 119 ? 0.13 25.297 17.062 1 94.81 119 GLU B CA 1
ATOM 3733 C C . GLU B 1 119 ? 0.636 24.234 16.094 1 94.81 119 GLU B C 1
ATOM 3735 O O . GLU B 1 119 ? -0.158 23.547 15.445 1 94.81 119 GLU B O 1
ATOM 3740 N N . ASP B 1 120 ? 1.962 24.062 16.016 1 96.06 120 ASP B N 1
ATOM 3741 C CA . ASP B 1 120 ? 2.498 23.297 14.891 1 96.06 120 ASP B CA 1
ATOM 3742 C C . ASP B 1 120 ? 3.693 22.453 15.328 1 96.06 120 ASP B C 1
ATOM 3744 O O . ASP B 1 120 ? 4.289 21.734 14.516 1 96.06 120 ASP B O 1
ATOM 3748 N N . GLY B 1 121 ? 4.059 22.484 16.609 1 97.25 121 GLY B N 1
ATOM 3749 C CA . GLY B 1 121 ? 5.266 21.844 17.094 1 97.25 121 GLY B CA 1
ATOM 3750 C C . GLY B 1 121 ? 5.254 20.328 16.922 1 97.25 121 GLY B C 1
ATOM 3751 O O . GLY B 1 121 ? 6.203 19.766 16.375 1 97.25 121 GLY B O 1
ATOM 3752 N N . ALA B 1 122 ? 4.117 19.734 17.328 1 96.75 122 ALA B N 1
ATOM 3753 C CA . ALA B 1 122 ? 4.016 18.281 17.281 1 96.75 122 ALA B CA 1
ATOM 3754 C C . ALA B 1 122 ? 4.098 17.766 15.844 1 96.75 122 ALA B C 1
ATOM 3756 O O . ALA B 1 122 ? 4.824 16.812 15.562 1 96.75 122 ALA B O 1
ATOM 3757 N N . LEU B 1 123 ? 3.395 18.406 14.969 1 97 123 LEU B N 1
ATOM 3758 C CA . LEU B 1 123 ? 3.406 18.031 13.555 1 97 123 LEU B CA 1
ATOM 3759 C C . LEU B 1 123 ? 4.805 18.188 12.961 1 97 123 LEU B C 1
ATOM 3761 O O . LEU B 1 123 ? 5.289 17.297 12.266 1 97 123 LEU B O 1
ATOM 3765 N N . THR B 1 124 ? 5.438 19.25 13.258 1 97.62 124 THR B N 1
ATOM 3766 C CA . THR B 1 124 ? 6.758 19.547 12.711 1 97.62 124 THR B CA 1
ATOM 3767 C C . THR B 1 124 ? 7.793 18.547 13.211 1 97.62 124 THR B C 1
ATOM 3769 O O . THR B 1 124 ? 8.68 18.141 12.469 1 97.62 124 THR B O 1
ATOM 3772 N N . LEU B 1 125 ? 7.707 18.188 14.445 1 97.81 125 LEU B N 1
ATOM 3773 C CA . LEU B 1 125 ? 8.641 17.219 15.008 1 97.81 125 LEU B CA 1
ATOM 3774 C C . LEU B 1 125 ? 8.508 15.867 14.312 1 97.81 125 LEU B C 1
ATOM 3776 O O . LEU B 1 125 ? 9.508 15.203 14.031 1 97.81 125 LEU B O 1
ATOM 3780 N N . LEU B 1 126 ? 7.273 15.461 14.008 1 96.81 126 LEU B N 1
ATOM 3781 C CA . LEU B 1 126 ? 7.055 14.211 13.281 1 96.81 126 LEU B CA 1
ATOM 3782 C C . LEU B 1 126 ? 7.586 14.312 11.852 1 96.81 126 LEU B C 1
ATOM 3784 O O . LEU B 1 126 ? 8.18 13.359 11.344 1 96.81 126 LEU B O 1
ATOM 3788 N N . ALA B 1 127 ? 7.352 15.422 11.219 1 97.69 127 ALA B N 1
ATOM 3789 C CA . ALA B 1 127 ? 7.898 15.648 9.883 1 97.69 127 ALA B CA 1
ATOM 3790 C C . ALA B 1 127 ? 9.422 15.617 9.898 1 97.69 127 ALA B C 1
ATOM 3792 O O . ALA B 1 127 ? 10.055 15.039 9.008 1 97.69 127 ALA B O 1
ATOM 3793 N N . ALA B 1 128 ? 10.016 16.188 10.945 1 97.94 128 ALA B N 1
ATOM 3794 C CA . ALA B 1 128 ? 11.469 16.219 11.07 1 97.94 128 ALA B CA 1
ATOM 3795 C C . ALA B 1 128 ? 12.031 14.812 11.305 1 97.94 128 ALA B C 1
ATOM 3797 O O . ALA B 1 128 ? 13.156 14.516 10.906 1 97.94 128 ALA B O 1
ATOM 3798 N N . GLU B 1 129 ? 11.273 14 11.977 1 96.75 129 GLU B N 1
ATOM 3799 C CA . GLU B 1 129 ? 11.68 12.609 12.125 1 96.75 129 GLU B CA 1
ATOM 3800 C C . GLU B 1 129 ? 11.844 11.938 10.766 1 96.75 129 GLU B C 1
ATOM 3802 O O . GLU B 1 129 ? 12.828 11.234 10.523 1 96.75 129 GLU B O 1
ATOM 3807 N N . GLU B 1 130 ? 10.883 12.109 9.891 1 96.75 130 GLU B N 1
ATOM 3808 C CA . GLU B 1 130 ? 11.008 11.539 8.555 1 96.75 130 GLU B CA 1
ATOM 3809 C C . GLU B 1 130 ? 12.188 12.148 7.801 1 96.75 130 GLU B C 1
ATOM 3811 O O . GLU B 1 130 ? 12.898 11.453 7.074 1 96.75 130 GLU B O 1
ATOM 3816 N N . PHE B 1 131 ? 12.367 13.492 7.906 1 97.75 131 PHE B N 1
ATOM 3817 C CA . PHE B 1 131 ? 13.562 14.125 7.344 1 97.75 131 PHE B CA 1
ATOM 3818 C C . PHE B 1 131 ? 14.82 13.398 7.797 1 97.75 131 PHE B C 1
ATOM 3820 O O . PHE B 1 131 ? 15.664 13.031 6.973 1 97.75 131 PHE B O 1
ATOM 3827 N N . ASP B 1 132 ? 14.906 13.164 9.094 1 97.31 132 ASP B N 1
ATOM 3828 C CA . ASP B 1 132 ? 16.062 12.531 9.711 1 97.31 132 ASP B CA 1
ATOM 3829 C C . ASP B 1 132 ? 16.328 11.148 9.102 1 97.31 132 ASP B C 1
ATOM 3831 O O . ASP B 1 132 ? 17.469 10.805 8.789 1 97.31 132 ASP B O 1
ATOM 3835 N N . LEU B 1 133 ? 15.281 10.445 8.828 1 95.81 133 LEU B N 1
ATOM 3836 C CA . LEU B 1 133 ? 15.383 9.047 8.414 1 95.81 133 LEU B CA 1
ATOM 3837 C C . LEU B 1 133 ? 15.617 8.938 6.914 1 95.81 133 LEU B C 1
ATOM 3839 O O . LEU B 1 133 ? 16.031 7.887 6.422 1 95.81 133 LEU B O 1
ATOM 3843 N N . THR B 1 134 ? 15.414 10.055 6.133 1 95.81 134 THR B N 1
ATOM 3844 C CA . THR B 1 134 ? 15.328 9.812 4.699 1 95.81 134 THR B CA 1
ATOM 3845 C C . THR B 1 134 ? 16.281 10.727 3.938 1 95.81 134 THR B C 1
ATOM 3847 O O . THR B 1 134 ? 16.609 10.469 2.775 1 95.81 134 THR B O 1
ATOM 3850 N N . VAL B 1 135 ? 16.719 11.812 4.508 1 95.56 135 VAL B N 1
ATOM 3851 C CA . VAL B 1 135 ? 17.406 12.859 3.766 1 95.56 135 VAL B CA 1
ATOM 3852 C C . VAL B 1 135 ? 18.672 12.305 3.133 1 95.56 135 VAL B C 1
ATOM 3854 O O . VAL B 1 135 ? 19.016 12.656 2.002 1 95.56 135 VAL B O 1
ATOM 3857 N N . ASP B 1 136 ? 19.391 11.398 3.791 1 91.38 136 ASP B N 1
ATOM 3858 C CA . ASP B 1 136 ? 20.625 10.844 3.264 1 91.38 136 ASP B CA 1
ATOM 3859 C C . ASP B 1 136 ? 20.359 9.875 2.117 1 91.38 136 ASP B C 1
ATOM 3861 O O . ASP B 1 136 ? 21.203 9.688 1.239 1 91.38 136 ASP B O 1
ATOM 3865 N N . GLU B 1 137 ? 19.203 9.352 2.096 1 88.75 137 GLU B N 1
ATOM 3866 C CA . GLU B 1 137 ? 18.844 8.352 1.096 1 88.75 137 GLU B CA 1
ATOM 3867 C C . GLU B 1 137 ? 18.297 9 -0.173 1 88.75 137 GLU B C 1
ATOM 3869 O O . GLU B 1 137 ? 18.703 8.633 -1.282 1 88.75 137 GLU B O 1
ATOM 3874 N N . ILE B 1 138 ? 17.5 9.961 -0.051 1 91.25 138 ILE B N 1
ATOM 3875 C CA . ILE B 1 138 ? 16.781 10.422 -1.229 1 91.25 138 ILE B CA 1
ATOM 3876 C C . ILE B 1 138 ? 17.281 11.797 -1.644 1 91.25 138 ILE B C 1
ATOM 3878 O O . ILE B 1 138 ? 16.984 12.273 -2.742 1 91.25 138 ILE B O 1
ATOM 3882 N N . GLY B 1 139 ? 18.062 12.523 -0.754 1 94.06 139 GLY B N 1
ATOM 3883 C CA . GLY B 1 139 ? 18.609 13.836 -1.046 1 94.06 139 GLY B CA 1
ATOM 3884 C C . GLY B 1 139 ? 17.672 14.977 -0.684 1 94.06 139 GLY B C 1
ATOM 3885 O O . GLY B 1 139 ? 16.453 14.789 -0.644 1 94.06 139 GLY B O 1
ATOM 3886 N N . PRO B 1 140 ? 18.234 16.125 -0.47 1 95.94 140 PRO B N 1
ATOM 3887 C CA . PRO B 1 140 ? 17.453 17.266 0.025 1 95.94 140 PRO B CA 1
ATOM 3888 C C . PRO B 1 140 ? 16.438 17.781 -1.001 1 95.94 140 PRO B C 1
ATOM 3890 O O . PRO B 1 140 ? 15.328 18.156 -0.639 1 95.94 140 PRO B O 1
ATOM 3893 N N . GLU B 1 141 ? 16.797 17.797 -2.287 1 95.31 141 GLU B N 1
ATOM 3894 C CA . GLU B 1 141 ? 15.922 18.328 -3.318 1 95.31 141 GLU B CA 1
ATOM 3895 C C . GLU B 1 141 ? 14.672 17.469 -3.492 1 95.31 141 GLU B C 1
ATOM 3897 O O . GLU B 1 141 ? 13.562 17.984 -3.562 1 95.31 141 GLU B O 1
ATOM 3902 N N . ALA B 1 142 ? 14.898 16.141 -3.553 1 93.44 142 ALA B N 1
ATOM 3903 C CA . ALA B 1 142 ? 13.773 15.211 -3.682 1 93.44 142 ALA B CA 1
ATOM 3904 C C . ALA B 1 142 ? 12.859 15.289 -2.463 1 93.44 142 ALA B C 1
ATOM 3906 O O . ALA B 1 142 ? 11.633 15.25 -2.594 1 93.44 142 ALA B O 1
ATOM 3907 N N . LEU B 1 143 ? 13.461 15.398 -1.329 1 95.12 143 LEU B N 1
ATOM 3908 C CA . LEU B 1 143 ? 12.688 15.508 -0.099 1 95.12 143 LEU B CA 1
ATOM 3909 C C . LEU B 1 143 ? 11.859 16.781 -0.089 1 95.12 143 LEU B C 1
ATOM 3911 O O . LEU B 1 143 ? 10.672 16.766 0.252 1 95.12 143 LEU B O 1
ATOM 3915 N N . ALA B 1 144 ? 12.453 17.906 -0.483 1 95.44 144 ALA B N 1
ATOM 3916 C CA . ALA B 1 144 ? 11.75 19.188 -0.504 1 95.44 144 ALA B CA 1
ATOM 3917 C C . ALA B 1 144 ? 10.57 19.156 -1.475 1 95.44 144 ALA B C 1
ATOM 3919 O O . ALA B 1 144 ? 9.508 19.703 -1.186 1 95.44 144 ALA B O 1
ATOM 3920 N N . ARG B 1 145 ? 10.742 18.469 -2.586 1 94.44 145 ARG B N 1
ATOM 3921 C CA . ARG B 1 145 ? 9.695 18.344 -3.596 1 94.44 145 ARG B CA 1
ATOM 3922 C C . ARG B 1 145 ? 8.477 17.625 -3.041 1 94.44 145 ARG B C 1
ATOM 3924 O O . ARG B 1 145 ? 7.348 17.859 -3.477 1 94.44 145 ARG B O 1
ATOM 3931 N N . ASN B 1 146 ? 8.703 16.719 -2.086 1 95.5 146 ASN B N 1
ATOM 3932 C CA . ASN B 1 146 ? 7.617 15.93 -1.533 1 95.5 146 ASN B CA 1
ATOM 3933 C C . ASN B 1 146 ? 7.328 16.297 -0.083 1 95.5 146 ASN B C 1
ATOM 3935 O O . ASN B 1 146 ? 6.73 15.516 0.658 1 95.5 146 ASN B O 1
ATOM 3939 N N . TRP B 1 147 ? 7.762 17.5 0.353 1 96.19 147 TRP B N 1
ATOM 3940 C CA . TRP B 1 147 ? 7.652 17.891 1.755 1 96.19 147 TRP B CA 1
ATOM 3941 C C . TRP B 1 147 ? 6.191 17.969 2.184 1 96.19 147 TRP B C 1
ATOM 3943 O O . TRP B 1 147 ? 5.855 17.656 3.328 1 96.19 147 TRP B O 1
ATOM 3953 N N . HIS B 1 148 ? 5.301 18.391 1.261 1 95.62 148 HIS B N 1
ATOM 3954 C CA . HIS B 1 148 ? 3.881 18.438 1.589 1 95.62 148 HIS B CA 1
ATOM 3955 C C . HIS B 1 148 ? 3.367 17.062 2.012 1 95.62 148 HIS B C 1
ATOM 3957 O O . HIS B 1 148 ? 2.596 16.953 2.967 1 95.62 148 HIS B O 1
ATOM 3963 N N . MET B 1 149 ? 3.785 16 1.335 1 96.75 149 MET B N 1
ATOM 3964 C CA . MET B 1 149 ? 3.35 14.648 1.671 1 96.75 149 MET B CA 1
ATOM 3965 C C . MET B 1 149 ? 3.926 14.203 3.012 1 96.75 149 MET B C 1
ATOM 3967 O O . MET B 1 149 ? 3.26 13.508 3.779 1 96.75 149 MET B O 1
ATOM 3971 N N . VAL B 1 150 ? 5.18 14.594 3.287 1 97.44 150 VAL B N 1
ATOM 3972 C CA . VAL B 1 150 ? 5.777 14.328 4.59 1 97.44 150 VAL B CA 1
ATOM 3973 C C . VAL B 1 150 ? 4.895 14.914 5.691 1 97.44 150 VAL B C 1
ATOM 3975 O O . VAL B 1 150 ? 4.617 14.242 6.691 1 97.44 150 VAL B O 1
ATOM 3978 N N . ARG B 1 151 ? 4.457 16.109 5.461 1 97.56 151 ARG B N 1
ATOM 3979 C CA . ARG B 1 151 ? 3.611 16.781 6.449 1 97.56 151 ARG B CA 1
ATOM 3980 C C . ARG B 1 151 ? 2.246 16.109 6.547 1 97.56 151 ARG B C 1
ATOM 3982 O O . ARG B 1 151 ? 1.674 16 7.633 1 97.56 151 ARG B O 1
ATOM 3989 N N . HIS B 1 152 ? 1.694 15.68 5.387 1 97.75 152 HIS B N 1
ATOM 3990 C CA . HIS B 1 152 ? 0.431 14.953 5.41 1 97.75 152 HIS B CA 1
ATOM 3991 C C . HIS B 1 152 ? 0.542 13.688 6.246 1 97.75 152 HIS B C 1
ATOM 3993 O O . HIS B 1 152 ? -0.338 13.391 7.059 1 97.75 152 HIS B O 1
ATOM 3999 N N . ARG B 1 153 ? 1.627 12.938 6.102 1 97.25 153 ARG B N 1
ATOM 4000 C CA . ARG B 1 153 ? 1.846 11.703 6.855 1 97.25 153 ARG B CA 1
ATOM 4001 C C . ARG B 1 153 ? 2.006 11.992 8.344 1 97.25 153 ARG B C 1
ATOM 4003 O O . ARG B 1 153 ? 1.485 11.258 9.18 1 97.25 153 ARG B O 1
ATOM 4010 N N . ALA B 1 154 ? 2.721 13.078 8.648 1 97.38 154 ALA B N 1
ATOM 4011 C CA . ALA B 1 154 ? 2.877 13.484 10.039 1 97.38 154 ALA B CA 1
ATOM 4012 C C . ALA B 1 154 ? 1.526 13.797 10.68 1 97.38 154 ALA B C 1
ATOM 4014 O O . ALA B 1 154 ? 1.25 13.391 11.805 1 97.38 154 ALA B O 1
ATOM 4015 N N . SER B 1 155 ? 0.741 14.531 9.945 1 97.12 155 SER B N 1
ATOM 4016 C CA . SER B 1 155 ? -0.589 14.883 10.422 1 97.12 155 SER B CA 1
ATOM 4017 C C . SER B 1 155 ? -1.445 13.641 10.648 1 97.12 155 SER B C 1
ATOM 4019 O O . SER B 1 155 ? -2.203 13.57 11.617 1 97.12 155 SER B O 1
ATOM 4021 N N . ALA B 1 156 ? -1.364 12.688 9.766 1 96.81 156 ALA B N 1
ATOM 4022 C CA . ALA B 1 156 ? -2.092 11.43 9.906 1 96.81 156 ALA B CA 1
ATOM 4023 C C . ALA B 1 156 ? -1.683 10.703 11.18 1 96.81 156 ALA B C 1
ATOM 4025 O O . ALA B 1 156 ? -2.531 10.164 11.891 1 96.81 156 ALA B O 1
ATOM 4026 N N . ARG B 1 157 ? -0.412 10.664 11.477 1 95.81 157 ARG B N 1
ATOM 4027 C CA . ARG B 1 157 ? 0.086 10.023 12.695 1 95.81 157 ARG B CA 1
ATOM 4028 C C . ARG B 1 157 ? -0.445 10.719 13.938 1 95.81 157 ARG B C 1
ATOM 4030 O O . ARG B 1 157 ? -0.797 10.062 14.922 1 95.81 157 ARG B O 1
ATOM 4037 N N . LEU B 1 158 ? -0.47 12.047 13.906 1 95.31 158 LEU B N 1
ATOM 4038 C CA . LEU B 1 158 ? -1.014 12.805 15.031 1 95.31 158 LEU B CA 1
ATOM 4039 C C . LEU B 1 158 ? -2.484 12.461 15.25 1 95.31 158 LEU B C 1
ATOM 4041 O O . LEU B 1 158 ? -2.918 12.281 16.391 1 95.31 158 LEU B O 1
ATOM 4045 N N . ARG B 1 159 ? -3.213 12.359 14.164 1 94.88 159 ARG B N 1
ATOM 4046 C CA . ARG B 1 159 ? -4.625 12.008 14.266 1 94.88 159 ARG B CA 1
ATOM 4047 C C . ARG B 1 159 ? -4.801 10.625 14.883 1 94.88 159 ARG B C 1
ATOM 4049 O O . ARG B 1 159 ? -5.664 10.43 15.742 1 94.88 159 ARG B O 1
ATOM 4056 N N . ALA B 1 160 ? -4 9.703 14.453 1 93.75 160 ALA B N 1
ATOM 4057 C CA . ALA B 1 160 ? -4.078 8.336 14.961 1 93.75 160 ALA B CA 1
ATOM 4058 C C . ALA B 1 160 ? -3.82 8.297 16.469 1 93.75 160 ALA B C 1
ATOM 4060 O O . ALA B 1 160 ? -4.508 7.582 17.203 1 93.75 160 ALA B O 1
ATOM 4061 N N . ALA B 1 161 ? -2.848 9.008 16.906 1 88.56 161 ALA B N 1
ATOM 4062 C CA . ALA B 1 161 ? -2.471 9.023 18.328 1 88.56 161 ALA B CA 1
ATOM 4063 C C . ALA B 1 161 ? -3.6 9.578 19.188 1 88.56 161 ALA B C 1
ATOM 4065 O O . ALA B 1 161 ? -3.729 9.219 20.359 1 88.56 161 ALA B O 1
ATOM 4066 N N . GLY B 1 162 ? -4.375 10.391 18.594 1 86.38 162 GLY B N 1
ATOM 4067 C CA . GLY B 1 162 ? -5.449 11.023 19.344 1 86.38 162 GLY B CA 1
ATOM 4068 C C . GLY B 1 162 ? -6.75 10.242 19.281 1 86.38 162 GLY B C 1
ATOM 4069 O O . GLY B 1 162 ? -7.691 10.555 20.016 1 86.38 162 GLY B O 1
ATOM 4070 N N . GLU B 1 163 ? -6.777 9.258 18.469 1 83.81 163 GLU B N 1
ATOM 4071 C CA . GLU B 1 163 ? -8.008 8.5 18.281 1 83.81 163 GLU B CA 1
ATOM 4072 C C . GLU B 1 163 ? -8.133 7.375 19.297 1 83.81 163 GLU B C 1
ATOM 4074 O O . GLU B 1 163 ? -7.141 6.711 19.625 1 83.81 163 GLU B O 1
ATOM 4079 N N . THR B 1 164 ? -9.266 7.383 19.969 1 80.94 164 THR B N 1
ATOM 4080 C CA . THR B 1 164 ? -9.578 6.266 20.844 1 80.94 164 THR B CA 1
ATOM 4081 C C . THR B 1 164 ? -10.672 5.391 20.234 1 80.94 164 THR B C 1
ATOM 4083 O O . THR B 1 164 ? -11.789 5.852 20 1 80.94 164 THR B O 1
ATOM 4086 N N . GLN B 1 165 ? -10.297 4.254 19.766 1 86.88 165 GLN B N 1
ATOM 4087 C CA . GLN B 1 165 ? -11.289 3.309 19.266 1 86.88 165 GLN B CA 1
ATOM 4088 C C . GLN B 1 165 ? -11.727 2.33 20.344 1 86.88 165 GLN B C 1
ATOM 4090 O O . GLN B 1 165 ? -10.914 1.906 21.172 1 86.88 165 GLN B O 1
ATOM 4095 N N . PRO B 1 166 ? -13.039 2.035 20.359 1 94.31 166 PRO B N 1
ATOM 4096 C CA . PRO B 1 166 ? -13.5 1.065 21.359 1 94.31 166 PRO B CA 1
ATOM 4097 C C . PRO B 1 166 ? -12.883 -0.318 21.156 1 94.31 166 PRO B C 1
ATOM 4099 O O . PRO B 1 166 ? -12.453 -0.662 20.062 1 94.31 166 PRO B O 1
ATOM 4102 N N . ALA B 1 167 ? -12.797 -1.014 22.219 1 96.44 167 ALA B N 1
ATOM 4103 C CA . ALA B 1 167 ? -12.312 -2.393 22.234 1 96.44 167 ALA B CA 1
ATOM 4104 C C . ALA B 1 167 ? -13.172 -3.256 23.172 1 96.44 167 ALA B C 1
ATOM 4106 O O . ALA B 1 167 ? -12.672 -3.816 24.141 1 96.44 167 ALA B O 1
ATOM 4107 N N . THR B 1 168 ? -14.438 -3.35 22.828 1 96.62 168 THR B N 1
ATOM 4108 C CA . THR B 1 168 ? -15.383 -4.109 23.641 1 96.62 168 THR B CA 1
ATOM 4109 C C . THR B 1 168 ? -15.258 -5.602 23.359 1 96.62 168 THR B C 1
ATOM 4111 O O . THR B 1 168 ? -15.539 -6.43 24.234 1 96.62 168 THR B O 1
ATOM 4114 N N . LEU B 1 169 ? -14.875 -5.977 22.203 1 95.94 169 LEU B N 1
ATOM 4115 C CA . LEU B 1 169 ? -14.68 -7.367 21.797 1 95.94 169 LEU B CA 1
ATOM 4116 C C . LEU B 1 169 ? -13.195 -7.68 21.625 1 95.94 169 LEU B C 1
ATOM 4118 O O . LEU B 1 169 ? -12.703 -8.664 22.188 1 95.94 169 LEU B O 1
ATOM 4122 N N . ARG B 1 170 ? -12.508 -6.871 20.891 1 95.44 170 ARG B N 1
ATOM 4123 C CA . ARG B 1 170 ? -11.102 -7.141 20.609 1 95.44 170 ARG B CA 1
ATOM 4124 C C . ARG B 1 170 ? -10.227 -6.77 21.797 1 95.44 170 ARG B C 1
ATOM 4126 O O . ARG B 1 170 ? -10.672 -6.082 22.719 1 95.44 170 ARG B O 1
ATOM 4133 N N . HIS B 1 171 ? -9.031 -7.199 21.766 1 95.38 171 HIS B N 1
ATOM 4134 C CA . HIS B 1 171 ? -8.047 -6.926 22.812 1 95.38 171 HIS B CA 1
ATOM 4135 C C . HIS B 1 171 ? -7.828 -5.426 22.984 1 95.38 171 HIS B C 1
ATOM 4137 O O . HIS B 1 171 ? -7.625 -4.707 22.016 1 95.38 171 HIS B O 1
ATOM 4143 N N . ALA B 1 172 ? -7.977 -4.93 24.188 1 95.44 172 ALA B N 1
ATOM 4144 C CA . ALA B 1 172 ? -7.664 -3.543 24.531 1 95.44 172 ALA B CA 1
ATOM 4145 C C . ALA B 1 172 ? -6.176 -3.369 24.812 1 95.44 172 ALA B C 1
ATOM 4147 O O . ALA B 1 172 ? -5.734 -3.566 25.953 1 95.44 172 ALA B O 1
ATOM 4148 N N . ALA B 1 173 ? -5.496 -2.939 23.844 1 94.5 173 ALA B N 1
ATOM 4149 C CA . ALA B 1 173 ? -4.039 -2.869 23.938 1 94.5 173 ALA B CA 1
ATOM 4150 C C . ALA B 1 173 ? -3.596 -1.92 25.047 1 94.5 173 ALA B C 1
ATOM 4152 O O . ALA B 1 173 ? -4.172 -0.844 25.219 1 94.5 173 ALA B O 1
ATOM 4153 N N . ARG B 1 174 ? -2.543 -2.262 25.828 1 93.75 174 ARG B N 1
ATOM 4154 C CA . ARG B 1 174 ? -1.875 -1.422 26.812 1 93.75 174 ARG B CA 1
ATOM 4155 C C . ARG B 1 174 ? -0.523 -0.939 26.297 1 93.75 174 ARG B C 1
ATOM 4157 O O . ARG B 1 174 ? 0.092 -1.588 25.453 1 93.75 174 ARG B O 1
ATOM 4164 N N . PRO B 1 175 ? -0.151 0.235 26.844 1 91.06 175 PRO B N 1
ATOM 4165 C CA . PRO B 1 175 ? 1.181 0.7 26.438 1 91.06 175 PRO B CA 1
ATOM 4166 C C . PRO B 1 175 ? 2.266 -0.351 26.672 1 91.06 175 PRO B C 1
ATOM 4168 O O . PRO B 1 175 ? 2.25 -1.044 27.688 1 91.06 175 PRO B O 1
ATOM 4171 N N . GLY B 1 176 ? 3.113 -0.542 25.688 1 92.94 176 GLY B N 1
ATOM 4172 C CA . GLY B 1 176 ? 4.246 -1.44 25.844 1 92.94 176 GLY B CA 1
ATOM 4173 C C . GLY B 1 176 ? 3.986 -2.832 25.297 1 92.94 176 GLY B C 1
ATOM 4174 O O . GLY B 1 176 ? 4.906 -3.643 25.188 1 92.94 176 GLY B O 1
ATOM 4175 N N . GLU B 1 177 ? 2.736 -3.148 24.906 1 96.75 177 GLU B N 1
ATOM 4176 C CA . GLU B 1 177 ? 2.41 -4.492 24.438 1 96.75 177 GLU B CA 1
ATOM 4177 C C . GLU B 1 177 ? 2.889 -4.711 23.016 1 96.75 177 GLU B C 1
ATOM 4179 O O . GLU B 1 177 ? 2.924 -5.844 22.531 1 96.75 177 GLU B O 1
ATOM 4184 N N . VAL B 1 178 ? 3.221 -3.662 22.312 1 96.81 178 VAL B N 1
ATOM 4185 C CA . VAL B 1 178 ? 3.898 -3.691 21.016 1 96.81 178 VAL B CA 1
ATOM 4186 C C . VAL B 1 178 ? 5.184 -2.867 21.094 1 96.81 178 VAL B C 1
ATOM 4188 O O . VAL B 1 178 ? 5.18 -1.745 21.594 1 96.81 178 VAL B O 1
ATOM 4191 N N . GLU B 1 179 ? 6.219 -3.436 20.625 1 96.06 179 GLU B N 1
ATOM 4192 C CA . GLU B 1 179 ? 7.512 -2.756 20.641 1 96.06 179 GLU B CA 1
ATOM 4193 C C . GLU B 1 179 ? 8.156 -2.76 19.25 1 96.06 179 GLU B C 1
ATOM 4195 O O . GLU B 1 179 ? 8.32 -3.818 18.641 1 96.06 179 GLU B O 1
ATOM 4200 N N . ARG B 1 180 ? 8.484 -1.683 18.781 1 95.19 180 ARG B N 1
ATOM 4201 C CA . ARG B 1 180 ? 9.352 -1.575 17.609 1 95.19 180 ARG B CA 1
ATOM 4202 C C . ARG B 1 180 ? 10.82 -1.583 18 1 95.19 180 ARG B C 1
ATOM 4204 O O . ARG B 1 180 ? 11.227 -0.867 18.922 1 95.19 180 ARG B O 1
ATOM 4211 N N . ILE B 1 181 ? 11.555 -2.367 17.312 1 96.5 181 ILE B N 1
ATOM 4212 C CA . ILE B 1 181 ? 12.969 -2.539 17.609 1 96.5 181 ILE B CA 1
ATOM 4213 C C . ILE B 1 181 ? 13.805 -1.684 16.672 1 96.5 181 ILE B C 1
ATOM 4215 O O . ILE B 1 181 ? 14.023 -2.055 15.508 1 96.5 181 ILE B O 1
ATOM 4219 N N . GLY B 1 182 ? 14.305 -0.447 17.156 1 93.44 182 GLY B N 1
ATOM 4220 C CA . GLY B 1 182 ? 15.094 0.458 16.328 1 93.44 182 GLY B CA 1
ATOM 4221 C C . GLY B 1 182 ? 14.25 1.26 15.352 1 93.44 182 GLY B C 1
ATOM 4222 O O . GLY B 1 182 ? 13.031 1.083 15.289 1 93.44 182 GLY B O 1
ATOM 4223 N N . PRO B 1 183 ? 14.906 2.162 14.602 1 93.56 183 PRO B N 1
ATOM 4224 C CA . PRO B 1 183 ? 14.203 2.965 13.602 1 93.56 183 PRO B CA 1
ATOM 4225 C C . PRO B 1 183 ? 13.898 2.184 12.32 1 93.56 183 PRO B C 1
ATOM 4227 O O . PRO B 1 183 ? 14.664 1.296 11.945 1 93.56 183 PRO B O 1
ATOM 4230 N N . PRO B 1 184 ? 12.805 2.492 11.742 1 95.5 184 PRO B N 1
ATOM 4231 C CA . PRO B 1 184 ? 12.547 1.869 10.438 1 95.5 184 PRO B CA 1
ATOM 4232 C C . PRO B 1 184 ? 13.484 2.381 9.344 1 95.5 184 PRO B C 1
ATOM 4234 O O . PRO B 1 184 ? 14.008 3.496 9.445 1 95.5 184 PRO B O 1
ATOM 4237 N N . ARG B 1 185 ? 13.711 1.563 8.359 1 94.06 185 ARG B N 1
ATOM 4238 C CA . ARG B 1 185 ? 14.344 2.002 7.121 1 94.06 185 ARG B CA 1
ATOM 4239 C C . ARG B 1 185 ? 13.297 2.467 6.109 1 94.06 185 ARG B C 1
ATOM 4241 O O . ARG B 1 185 ? 12.383 1.718 5.766 1 94.06 185 ARG B O 1
ATOM 4248 N N . LEU B 1 186 ? 13.477 3.703 5.672 1 95.12 186 LEU B N 1
ATOM 4249 C CA . LEU B 1 186 ? 12.5 4.277 4.758 1 95.12 186 LEU B CA 1
ATOM 4250 C C . LEU B 1 186 ? 13.102 4.465 3.367 1 95.12 186 LEU B C 1
ATOM 4252 O O . LEU B 1 186 ? 14.281 4.785 3.234 1 95.12 186 LEU B O 1
ATOM 4256 N N . SER B 1 187 ? 12.273 4.215 2.35 1 91.5 187 SER B N 1
ATOM 4257 C CA . SER B 1 187 ? 12.609 4.496 0.956 1 91.5 187 SER B CA 1
ATOM 4258 C C . SER B 1 187 ? 11.398 5.023 0.192 1 91.5 187 SER B C 1
ATOM 4260 O O . SER B 1 187 ? 10.289 5.043 0.719 1 91.5 187 SER B O 1
ATOM 4262 N N . GLY B 1 188 ? 11.68 5.516 -1.058 1 91.94 188 GLY B N 1
ATOM 4263 C CA . GLY B 1 188 ? 10.609 6.109 -1.841 1 91.94 188 GLY B CA 1
ATOM 4264 C C . GLY B 1 188 ? 10.555 7.621 -1.733 1 91.94 188 GLY B C 1
ATOM 4265 O O . GLY B 1 188 ? 11.344 8.227 -1.009 1 91.94 188 GLY B O 1
ATOM 4266 N N . ARG B 1 189 ? 9.609 8.273 -2.502 1 92.25 189 ARG B N 1
ATOM 4267 C CA . ARG B 1 189 ? 9.531 9.734 -2.559 1 92.25 189 ARG B CA 1
ATOM 4268 C C . ARG B 1 189 ? 8.141 10.227 -2.18 1 92.25 189 ARG B C 1
ATOM 4270 O O . ARG B 1 189 ? 7.918 10.664 -1.05 1 92.25 189 ARG B O 1
ATOM 4277 N N . PHE B 1 190 ? 7.172 9.938 -3.062 1 91.69 190 PHE B N 1
ATOM 4278 C CA . PHE B 1 190 ? 5.805 10.352 -2.787 1 91.69 190 PHE B CA 1
ATOM 4279 C C . PHE B 1 190 ? 5.195 9.508 -1.672 1 91.69 190 PHE B C 1
ATOM 4281 O O . PHE B 1 190 ? 4.762 10.039 -0.649 1 91.69 190 PHE B O 1
ATOM 4288 N N . PHE B 1 191 ? 5.188 8.18 -1.834 1 93.06 191 PHE B N 1
ATOM 4289 C CA . PHE B 1 191 ? 4.945 7.219 -0.762 1 93.06 191 PHE B CA 1
ATOM 4290 C C . PHE B 1 191 ? 6.262 6.75 -0.15 1 93.06 191 PHE B C 1
ATOM 4292 O O . PHE B 1 191 ? 7.32 6.879 -0.768 1 93.06 191 PHE B O 1
ATOM 4299 N N . ARG B 1 192 ? 6.172 6.293 1.111 1 95.12 192 ARG B N 1
ATOM 4300 C CA . ARG B 1 192 ? 7.344 5.656 1.708 1 95.12 192 ARG B CA 1
ATOM 4301 C C . ARG B 1 192 ? 7.109 4.16 1.908 1 95.12 192 ARG B C 1
ATOM 4303 O O . ARG B 1 192 ? 5.98 3.73 2.15 1 95.12 192 ARG B O 1
ATOM 4310 N N . HIS B 1 193 ? 8.125 3.438 1.672 1 95.69 193 HIS B N 1
ATOM 4311 C CA . HIS B 1 193 ? 8.203 2.041 2.082 1 95.69 193 HIS B CA 1
ATOM 4312 C C . HIS B 1 193 ? 9.023 1.886 3.361 1 95.69 193 HIS B C 1
ATOM 4314 O O . HIS B 1 193 ? 10.148 2.385 3.447 1 95.69 193 HIS B O 1
ATOM 4320 N N . ALA B 1 194 ? 8.461 1.243 4.352 1 96.56 194 ALA B N 1
ATOM 4321 C CA . ALA B 1 194 ? 9.133 1.08 5.641 1 96.56 194 ALA B CA 1
ATOM 4322 C C . ALA B 1 194 ? 9.438 -0.389 5.914 1 96.56 194 ALA B C 1
ATOM 4324 O O . ALA B 1 194 ? 8.57 -1.25 5.773 1 96.56 194 ALA B O 1
ATOM 4325 N N . ALA B 1 195 ? 10.68 -0.703 6.219 1 95.88 195 ALA B N 1
ATOM 4326 C CA . ALA B 1 195 ? 11.109 -1.981 6.781 1 95.88 195 ALA B CA 1
ATOM 4327 C C . ALA B 1 195 ? 11.523 -1.828 8.242 1 95.88 195 ALA B C 1
ATOM 4329 O O . ALA B 1 195 ? 12.281 -0.917 8.586 1 95.88 195 ALA B O 1
ATOM 4330 N N . PHE B 1 196 ? 11 -2.686 9.141 1 96.06 196 PHE B N 1
ATOM 4331 C CA . PHE B 1 196 ? 11.297 -2.543 10.562 1 96.06 196 PHE B CA 1
ATOM 4332 C C . PHE B 1 196 ? 11.156 -3.877 11.289 1 96.06 196 PHE B C 1
ATOM 4334 O O . PHE B 1 196 ? 10.664 -4.852 10.711 1 96.06 196 PHE B O 1
ATOM 4341 N N . ARG B 1 197 ? 11.641 -3.959 12.484 1 96.88 197 ARG B N 1
ATOM 4342 C CA . ARG B 1 197 ? 11.531 -5.121 13.367 1 96.88 197 ARG B CA 1
ATOM 4343 C C . ARG B 1 197 ? 10.641 -4.812 14.562 1 96.88 197 ARG B C 1
ATOM 4345 O O . ARG B 1 197 ? 10.648 -3.695 15.086 1 96.88 197 ARG B O 1
ATOM 4352 N N . MET B 1 198 ? 9.875 -5.77 15 1 96.81 198 MET B N 1
ATOM 4353 C CA . MET B 1 198 ? 8.953 -5.543 16.109 1 96.81 198 MET B CA 1
ATOM 4354 C C . MET B 1 198 ? 8.711 -6.832 16.891 1 96.81 198 MET B C 1
ATOM 4356 O O . MET B 1 198 ? 9.109 -7.914 16.453 1 96.81 198 MET B O 1
ATOM 4360 N N . ARG B 1 199 ? 8.211 -6.699 18.016 1 97.69 199 ARG B N 1
ATOM 4361 C CA . ARG B 1 199 ? 7.648 -7.789 18.812 1 97.69 199 ARG B CA 1
ATOM 4362 C C . ARG B 1 199 ? 6.383 -7.344 19.531 1 97.69 199 ARG B C 1
ATOM 4364 O O . ARG B 1 199 ? 6.133 -6.145 19.672 1 97.69 199 ARG B O 1
ATOM 4371 N N . HIS B 1 200 ? 5.562 -8.234 19.922 1 97.06 200 HIS B N 1
ATOM 4372 C CA . HIS B 1 200 ? 4.297 -7.898 20.562 1 97.06 200 HIS B CA 1
ATOM 4373 C C . HIS B 1 200 ? 3.877 -8.984 21.547 1 97.06 200 HIS B C 1
ATOM 4375 O O . HIS B 1 200 ? 4.336 -10.125 21.453 1 97.06 200 HIS B O 1
ATOM 4381 N N . ARG B 1 201 ? 3.025 -8.633 22.438 1 96.19 201 ARG B N 1
ATOM 4382 C CA . ARG B 1 201 ? 2.389 -9.594 23.328 1 96.19 201 ARG B CA 1
ATOM 4383 C C . ARG B 1 201 ? 1.539 -10.586 22.547 1 96.19 201 ARG B C 1
ATOM 4385 O O . ARG B 1 201 ? 0.848 -10.211 21.609 1 96.19 201 ARG B O 1
ATOM 4392 N N . THR B 1 202 ? 1.58 -11.836 22.938 1 95.19 202 THR B N 1
ATOM 4393 C CA . THR B 1 202 ? 0.772 -12.852 22.266 1 95.19 202 THR B CA 1
ATOM 4394 C C . THR B 1 202 ? -0.49 -13.148 23.078 1 95.19 202 THR B C 1
ATOM 4396 O O . THR B 1 202 ? -0.562 -12.828 24.266 1 95.19 202 THR B O 1
ATOM 4399 N N . PHE B 1 203 ? -1.491 -13.742 22.469 1 93.31 203 PHE B N 1
ATOM 4400 C CA . PHE B 1 203 ? -2.742 -14.078 23.141 1 93.31 203 PHE B CA 1
ATOM 4401 C C . PHE B 1 203 ? -2.52 -15.141 24.203 1 93.31 203 PHE B C 1
ATOM 4403 O O . PHE B 1 203 ? -3.248 -15.195 25.203 1 93.31 203 PHE B O 1
ATOM 4410 N N . SER B 1 204 ? -1.607 -16.031 24.031 1 90.19 204 SER B N 1
ATOM 4411 C CA . SER B 1 204 ? -1.299 -17.094 24.984 1 90.19 204 SER B CA 1
ATOM 4412 C C . SER B 1 204 ? -0.49 -16.562 26.156 1 90.19 204 SER B C 1
ATOM 4414 O O . SER B 1 204 ? -0.184 -17.312 27.094 1 90.19 204 SER B O 1
ATOM 4416 N N . GLY B 1 205 ? -0.173 -15.469 26.062 1 88.19 205 GLY B N 1
ATOM 4417 C CA . GLY B 1 205 ? 0.692 -14.914 27.094 1 88.19 205 GLY B CA 1
ATOM 4418 C C . GLY B 1 205 ? 2.152 -14.867 26.688 1 88.19 205 GLY B C 1
ATOM 4419 O O . GLY B 1 205 ? 2.592 -15.656 25.844 1 88.19 205 GLY B O 1
ATOM 4420 N N . GLY B 1 206 ? 2.861 -13.906 26.984 1 93 206 GLY B N 1
ATOM 4421 C CA . GLY B 1 206 ? 4.262 -13.742 26.625 1 93 206 GLY B CA 1
ATOM 4422 C C . GLY B 1 206 ? 4.477 -12.758 25.5 1 93 206 GLY B C 1
ATOM 4423 O O . GLY B 1 206 ? 3.646 -11.875 25.266 1 93 206 GLY B O 1
ATOM 4424 N N . THR B 1 207 ? 5.73 -13.008 24.812 1 95 207 THR B N 1
ATOM 4425 C CA . THR B 1 207 ? 6.125 -12.094 23.75 1 95 207 THR B CA 1
ATOM 4426 C C . THR B 1 207 ? 6.484 -12.867 22.484 1 95 207 THR B C 1
ATOM 4428 O O . THR B 1 207 ? 7.113 -13.922 22.547 1 95 207 THR B O 1
ATOM 4431 N N . SER B 1 208 ? 6.027 -12.375 21.344 1 95.19 208 SER B N 1
ATOM 4432 C CA . SER B 1 208 ? 6.395 -12.977 20.062 1 95.19 208 SER B CA 1
ATOM 4433 C C . SER B 1 208 ? 7.902 -12.93 19.828 1 95.19 208 SER B C 1
ATOM 4435 O O . SER B 1 208 ? 8.609 -12.188 20.516 1 95.19 208 SER B O 1
ATOM 4437 N N . PRO B 1 209 ? 8.461 -13.773 18.953 1 94.69 209 PRO B N 1
ATOM 4438 C CA . PRO B 1 209 ? 9.82 -13.469 18.484 1 94.69 209 PRO B CA 1
ATOM 4439 C C . PRO B 1 209 ? 9.922 -12.109 17.797 1 94.69 209 PRO B C 1
ATOM 4441 O O . PRO B 1 209 ? 8.906 -11.445 17.594 1 94.69 209 PRO B O 1
ATOM 4444 N N . ASP B 1 210 ? 11.203 -11.734 17.562 1 96.12 210 ASP B N 1
ATOM 4445 C CA . ASP B 1 210 ? 11.375 -10.562 16.719 1 96.12 210 ASP B CA 1
ATOM 4446 C C . ASP B 1 210 ? 10.883 -10.828 15.289 1 96.12 210 ASP B C 1
ATOM 4448 O O . ASP B 1 210 ? 11.219 -11.852 14.695 1 96.12 210 ASP B O 1
ATOM 4452 N N . LEU B 1 211 ? 10.047 -9.945 14.859 1 95.81 211 LEU B N 1
ATOM 4453 C CA . LEU B 1 211 ? 9.438 -10.102 13.547 1 95.81 211 LEU B CA 1
ATOM 4454 C C . LEU B 1 211 ? 9.914 -9.008 12.594 1 95.81 211 LEU B C 1
ATOM 4456 O O . LEU B 1 211 ? 9.898 -7.824 12.938 1 95.81 211 LEU B O 1
ATOM 4460 N N . ASP B 1 212 ? 10.422 -9.406 11.406 1 94.5 212 ASP B N 1
ATOM 4461 C CA . ASP B 1 212 ? 10.688 -8.461 10.32 1 94.5 212 ASP B CA 1
ATOM 4462 C C . ASP B 1 212 ? 9.414 -8.148 9.539 1 94.5 212 ASP B C 1
ATOM 4464 O O . ASP B 1 212 ? 8.758 -9.055 9.023 1 94.5 212 ASP B O 1
ATOM 4468 N N . ARG B 1 213 ? 9.102 -6.816 9.477 1 95.94 213 ARG B N 1
ATOM 4469 C CA . ARG B 1 213 ? 7.867 -6.402 8.812 1 95.94 213 ARG B CA 1
ATOM 4470 C C . ARG B 1 213 ? 8.125 -5.254 7.844 1 95.94 213 ARG B C 1
ATOM 4472 O O . ARG B 1 213 ? 9.117 -4.539 7.969 1 95.94 213 ARG B O 1
ATOM 4479 N N . GLU B 1 214 ? 7.316 -5.16 6.82 1 95.94 214 GLU B N 1
ATOM 4480 C CA . GLU B 1 214 ? 7.316 -4.078 5.84 1 95.94 214 GLU B CA 1
ATOM 4481 C C . GLU B 1 214 ? 5.906 -3.549 5.602 1 95.94 214 GLU B C 1
ATOM 4483 O O . GLU B 1 214 ? 4.93 -4.289 5.73 1 95.94 214 GLU B O 1
ATOM 4488 N N . ALA B 1 215 ? 5.828 -2.271 5.285 1 96.25 215 ALA B N 1
ATOM 4489 C CA . ALA B 1 215 ? 4.547 -1.673 4.922 1 96.25 215 ALA B CA 1
ATOM 4490 C C . ALA B 1 215 ? 4.746 -0.382 4.133 1 96.25 215 ALA B C 1
ATOM 4492 O O . ALA B 1 215 ? 5.828 0.21 4.164 1 96.25 215 ALA B O 1
ATOM 4493 N N . LEU B 1 216 ? 3.734 -0.051 3.389 1 96.56 216 LEU B N 1
ATOM 4494 C CA . LEU B 1 216 ? 3.67 1.258 2.748 1 96.56 216 LEU B CA 1
ATOM 4495 C C . LEU B 1 216 ? 3.219 2.326 3.738 1 96.56 216 LEU B C 1
ATOM 4497 O O . LEU B 1 216 ? 2.252 2.127 4.477 1 96.56 216 LEU B O 1
ATOM 4501 N N . LEU B 1 217 ? 3.984 3.42 3.826 1 95.31 217 LEU B N 1
ATOM 4502 C CA . LEU B 1 217 ? 3.533 4.602 4.555 1 95.31 217 LEU B CA 1
ATOM 4503 C C . LEU B 1 217 ? 2.773 5.551 3.633 1 95.31 217 LEU B C 1
ATOM 4505 O O . LEU B 1 217 ? 3.371 6.203 2.775 1 95.31 217 LEU B O 1
ATOM 4509 N N . GLY B 1 218 ? 1.475 5.527 3.814 1 92.75 218 GLY B N 1
ATOM 4510 C CA . GLY B 1 218 ? 0.626 6.473 3.105 1 92.75 218 GLY B CA 1
ATOM 4511 C C . GLY B 1 218 ? 0.082 7.574 3.996 1 92.75 218 GLY B C 1
ATOM 4512 O O . GLY B 1 218 ? 0.747 7.996 4.945 1 92.75 218 GLY B O 1
ATOM 4513 N N . ALA B 1 219 ? -0.955 8.258 3.572 1 93.31 219 ALA B N 1
ATOM 4514 C CA . ALA B 1 219 ? -1.632 9.312 4.328 1 93.31 219 ALA B CA 1
ATOM 4515 C C . ALA B 1 219 ? -3.125 9.023 4.453 1 93.31 219 ALA B C 1
ATOM 4517 O O . ALA B 1 219 ? -3.619 8.031 3.912 1 93.31 219 ALA B O 1
ATOM 4518 N N . ASP B 1 220 ? -3.775 9.789 5.281 1 97.31 220 ASP B N 1
ATOM 4519 C CA . ASP B 1 220 ? -5.23 9.695 5.367 1 97.31 220 ASP B CA 1
ATOM 4520 C C . ASP B 1 220 ? -5.891 10.266 4.113 1 97.31 220 ASP B C 1
ATOM 4522 O O . ASP B 1 220 ? -5.387 11.211 3.512 1 97.31 220 ASP B O 1
ATOM 4526 N N . ALA B 1 221 ? -6.895 9.609 3.758 1 98.31 221 ALA B N 1
ATOM 4527 C CA . ALA B 1 221 ? -7.719 10.125 2.666 1 98.31 221 ALA B CA 1
ATOM 4528 C C . ALA B 1 221 ? -9.172 10.289 3.102 1 98.31 221 ALA B C 1
ATOM 4530 O O . ALA B 1 221 ? -9.664 9.516 3.93 1 98.31 221 ALA B O 1
ATOM 4531 N N . ALA B 1 222 ? -9.773 11.289 2.619 1 98.62 222 ALA B N 1
ATOM 4532 C CA . ALA B 1 222 ? -11.211 11.484 2.771 1 98.62 222 ALA B CA 1
ATOM 4533 C C . ALA B 1 222 ? -11.961 11.055 1.513 1 98.62 222 ALA B C 1
ATOM 4535 O O . ALA B 1 222 ? -11.578 11.422 0.4 1 98.62 222 ALA B O 1
ATOM 4536 N N . LEU B 1 223 ? -12.922 10.219 1.665 1 98.75 223 LEU B N 1
ATOM 4537 C CA . LEU B 1 223 ? -13.781 9.758 0.576 1 98.75 223 LEU B CA 1
ATOM 4538 C C . LEU B 1 223 ? -15.227 10.195 0.795 1 98.75 223 LEU B C 1
ATOM 4540 O O . LEU B 1 223 ? -15.727 10.141 1.919 1 98.75 223 LEU B O 1
ATOM 4544 N N . VAL B 1 224 ? -15.844 10.625 -0.234 1 98.69 224 VAL B N 1
ATOM 4545 C CA . VAL B 1 224 ? -17.234 11.07 -0.146 1 98.69 224 VAL B CA 1
ATOM 4546 C C . VAL B 1 224 ? -18.062 10.406 -1.246 1 98.69 224 VAL B C 1
ATOM 4548 O O . VAL B 1 224 ? -17.672 10.438 -2.42 1 98.69 224 VAL B O 1
ATOM 4551 N N . LEU B 1 225 ? -19.094 9.789 -0.883 1 98.75 225 LEU B N 1
ATOM 4552 C CA . LEU B 1 225 ? -20.078 9.32 -1.861 1 98.75 225 LEU B CA 1
ATOM 4553 C C . LEU B 1 225 ? -21.266 10.273 -1.941 1 98.75 225 LEU B C 1
ATOM 4555 O O . LEU B 1 225 ? -22.172 10.227 -1.1 1 98.75 225 LEU B O 1
ATOM 4559 N N . PRO B 1 226 ? -21.219 11.156 -2.916 1 98.19 226 PRO B N 1
ATOM 4560 C CA . PRO B 1 226 ? -22.406 12.016 -3.072 1 98.19 226 PRO B CA 1
ATOM 4561 C C . PRO B 1 226 ? -23.672 11.219 -3.359 1 98.19 226 PRO B C 1
ATOM 4563 O O . PRO B 1 226 ? -23.672 10.328 -4.215 1 98.19 226 PRO B O 1
ATOM 4566 N N . TYR B 1 227 ? -24.734 11.492 -2.605 1 98 227 TYR B N 1
ATOM 4567 C CA . TYR B 1 227 ? -26.016 10.773 -2.65 1 98 227 TYR B CA 1
ATOM 4568 C C . TYR B 1 227 ? -27.188 11.742 -2.592 1 98 227 TYR B C 1
ATOM 4570 O O . TYR B 1 227 ? -27.25 12.602 -1.714 1 98 227 TYR B O 1
ATOM 4578 N N . ASP B 1 228 ? -28.031 11.664 -3.59 1 96.62 228 ASP B N 1
ATOM 4579 C CA . ASP B 1 228 ? -29.281 12.422 -3.602 1 96.62 228 ASP B CA 1
ATOM 4580 C C . ASP B 1 228 ? -30.438 11.578 -3.066 1 96.62 228 ASP B C 1
ATOM 4582 O O . ASP B 1 228 ? -30.984 10.742 -3.787 1 96.62 228 ASP B O 1
ATOM 4586 N N . ALA B 1 229 ? -30.797 11.875 -1.855 1 95.25 229 ALA B N 1
ATOM 4587 C CA . ALA B 1 229 ? -31.797 11.062 -1.18 1 95.25 229 ALA B CA 1
ATOM 4588 C C . ALA B 1 229 ? -33.156 11.203 -1.851 1 95.25 229 ALA B C 1
ATOM 4590 O O . ALA B 1 229 ? -34 10.312 -1.75 1 95.25 229 ALA B O 1
ATOM 4591 N N . ALA B 1 230 ? -33.438 12.297 -2.461 1 94.19 230 ALA B N 1
ATOM 4592 C CA . ALA B 1 230 ? -34.719 12.523 -3.125 1 94.19 230 ALA B CA 1
ATOM 4593 C C . ALA B 1 230 ? -34.875 11.648 -4.363 1 94.19 230 ALA B C 1
ATOM 4595 O O . ALA B 1 230 ? -35.969 11.117 -4.633 1 94.19 230 ALA B O 1
ATOM 4596 N N . THR B 1 231 ? -33.812 11.453 -5.113 1 94.44 231 THR B N 1
ATOM 4597 C CA . THR B 1 231 ? -33.875 10.719 -6.371 1 94.44 231 THR B CA 1
ATOM 4598 C C . THR B 1 231 ? -33.344 9.305 -6.199 1 94.44 231 THR B C 1
ATOM 4600 O O . THR B 1 231 ? -33.562 8.438 -7.043 1 94.44 231 THR B O 1
ATOM 4603 N N . GLY B 1 232 ? -32.562 9.094 -5.176 1 95.94 232 GLY B N 1
ATOM 4604 C CA . GLY B 1 232 ? -31.891 7.812 -4.973 1 95.94 232 GLY B CA 1
ATOM 4605 C C . GLY B 1 232 ? -30.672 7.621 -5.859 1 95.94 232 GLY B C 1
ATOM 4606 O O . GLY B 1 232 ? -30.312 6.492 -6.195 1 95.94 232 GLY B O 1
ATOM 4607 N N . GLU B 1 233 ? -30.078 8.719 -6.316 1 97.06 233 GLU B N 1
ATOM 4608 C CA . GLU B 1 233 ? -28.953 8.648 -7.227 1 97.06 233 GLU B CA 1
ATOM 4609 C C . GLU B 1 233 ? -27.641 8.914 -6.492 1 97.06 233 GLU B C 1
ATOM 4611 O O . GLU B 1 233 ? -27.625 9.602 -5.469 1 97.06 233 GLU B O 1
ATOM 4616 N N . VAL B 1 234 ? -26.547 8.328 -7.039 1 98 234 VAL B N 1
ATOM 4617 C CA . VAL B 1 234 ? -25.188 8.57 -6.539 1 98 234 VAL B CA 1
ATOM 4618 C C . VAL B 1 234 ? -24.328 9.172 -7.648 1 98 234 VAL B C 1
ATOM 4620 O O . VAL B 1 234 ? -24.641 9.023 -8.836 1 98 234 VAL B O 1
ATOM 4623 N N . LEU B 1 235 ? -23.312 9.875 -7.262 1 97.69 235 LEU B N 1
ATOM 4624 C CA . LEU B 1 235 ? -22.312 10.391 -8.188 1 97.69 235 LEU B CA 1
ATOM 4625 C C . LEU B 1 235 ? -20.984 9.688 -7.992 1 97.69 235 LEU B C 1
ATOM 4627 O O . LEU B 1 235 ? -20.469 9.617 -6.867 1 97.69 235 LEU B O 1
ATOM 4631 N N . LEU B 1 236 ? -20.453 9.102 -9.055 1 98.06 236 LEU B N 1
ATOM 4632 C CA . LEU B 1 236 ? -19.141 8.461 -9.086 1 98.06 236 LEU B CA 1
ATOM 4633 C C . LEU B 1 236 ? -18.172 9.242 -9.984 1 98.06 236 LEU B C 1
ATOM 4635 O O . LEU B 1 236 ? -18.609 10.016 -10.844 1 98.06 236 LEU B O 1
ATOM 4639 N N . ILE B 1 237 ? -16.953 9.07 -9.742 1 97.12 237 ILE B N 1
ATOM 4640 C CA . ILE B 1 237 ? -15.953 9.562 -10.68 1 97.12 237 ILE B CA 1
ATOM 4641 C C . ILE B 1 237 ? -15.219 8.383 -11.312 1 97.12 237 ILE B C 1
ATOM 4643 O O . ILE B 1 237 ? -15.266 7.262 -10.797 1 97.12 237 ILE B O 1
ATOM 4647 N N . GLU B 1 238 ? -14.633 8.609 -12.438 1 97.44 238 GLU B N 1
ATOM 4648 C CA . GLU B 1 238 ? -13.828 7.641 -13.18 1 97.44 238 GLU B CA 1
ATOM 4649 C C . GLU B 1 238 ? -12.438 8.195 -13.484 1 97.44 238 GLU B C 1
ATOM 4651 O O . GLU B 1 238 ? -12.305 9.328 -13.945 1 97.44 238 GLU B O 1
ATOM 4656 N N . GLN B 1 239 ? -11.43 7.504 -13.211 1 97.06 239 GLN B N 1
ATOM 4657 C CA . GLN B 1 239 ? -10.07 7.918 -13.539 1 97.06 239 GLN B CA 1
ATOM 4658 C C . GLN B 1 239 ? -9.141 6.711 -13.648 1 97.06 239 GLN B C 1
ATOM 4660 O O . GLN B 1 239 ? -9.492 5.609 -13.219 1 97.06 239 GLN B O 1
ATOM 4665 N N . VAL B 1 240 ? -7.953 6.91 -14.258 1 96.62 240 VAL B N 1
ATOM 4666 C CA . VAL B 1 240 ? -6.914 5.887 -14.383 1 96.62 240 VAL B CA 1
ATOM 4667 C C . VAL B 1 240 ? -6.176 5.742 -13.055 1 96.62 240 VAL B C 1
ATOM 4669 O O . VAL B 1 240 ? -5.871 6.738 -12.391 1 96.62 240 VAL B O 1
ATOM 4672 N N . ARG B 1 241 ? -5.883 4.473 -12.672 1 96.94 241 ARG B N 1
ATOM 4673 C CA . ARG B 1 241 ? -5.18 4.289 -11.406 1 96.94 241 ARG B CA 1
ATOM 4674 C C . ARG B 1 241 ? -3.918 3.453 -11.602 1 96.94 241 ARG B C 1
ATOM 4676 O O . ARG B 1 241 ? -3.9 2.521 -12.406 1 96.94 241 ARG B O 1
ATOM 4683 N N . THR B 1 242 ? -2.975 3.666 -10.727 1 96.12 242 THR B N 1
ATOM 4684 C CA . THR B 1 242 ? -1.611 3.152 -10.805 1 96.12 242 THR B CA 1
ATOM 4685 C C . THR B 1 242 ? -1.572 1.666 -10.469 1 96.12 242 THR B C 1
ATOM 4687 O O . THR B 1 242 ? -0.843 0.898 -11.102 1 96.12 242 THR B O 1
ATOM 4690 N N . GLY B 1 243 ? -2.273 1.244 -9.461 1 96.5 243 GLY B N 1
ATOM 4691 C CA . GLY B 1 243 ? -2.273 -0.147 -9.031 1 96.5 243 GLY B CA 1
ATOM 4692 C C . GLY B 1 243 ? -2.607 -1.113 -10.156 1 96.5 243 GLY B C 1
ATOM 4693 O O . GLY B 1 243 ? -1.792 -1.966 -10.508 1 96.5 243 GLY B O 1
ATOM 4694 N N . PRO B 1 244 ? -3.742 -0.906 -10.773 1 96.38 244 PRO B N 1
ATOM 4695 C CA . PRO B 1 244 ? -4.129 -1.756 -11.906 1 96.38 244 PRO B CA 1
ATOM 4696 C C . PRO B 1 244 ? -3.109 -1.724 -13.039 1 96.38 244 PRO B C 1
ATOM 4698 O O . PRO B 1 244 ? -2.857 -2.75 -13.68 1 96.38 244 PRO B O 1
ATOM 4701 N N . ILE B 1 245 ? -2.494 -0.575 -13.305 1 96.06 245 ILE B N 1
ATOM 4702 C CA . ILE B 1 245 ? -1.496 -0.463 -14.367 1 96.06 245 ILE B CA 1
ATOM 4703 C C . ILE B 1 245 ? -0.31 -1.373 -14.055 1 96.06 245 ILE B C 1
ATOM 4705 O O . ILE B 1 245 ? 0.11 -2.168 -14.898 1 96.06 245 ILE B O 1
ATOM 4709 N N . LEU B 1 246 ? 0.195 -1.296 -12.859 1 95.5 246 LEU B N 1
ATOM 4710 C CA . LEU B 1 246 ? 1.367 -2.072 -12.469 1 95.5 246 LEU B CA 1
ATOM 4711 C C . LEU B 1 246 ? 1.042 -3.562 -12.422 1 95.5 246 LEU B C 1
ATOM 4713 O O . LEU B 1 246 ? 1.902 -4.398 -12.703 1 95.5 246 LEU B O 1
ATOM 4717 N N . ARG B 1 247 ? -0.156 -3.867 -12.023 1 94.69 247 ARG B N 1
ATOM 4718 C CA . ARG B 1 247 ? -0.591 -5.258 -11.953 1 94.69 247 ARG B CA 1
ATOM 4719 C C . ARG B 1 247 ? -0.766 -5.852 -13.352 1 94.69 247 ARG B C 1
ATOM 4721 O O . ARG B 1 247 ? -0.812 -7.07 -13.508 1 94.69 247 ARG B O 1
ATOM 4728 N N . GLY B 1 248 ? -0.933 -5.047 -14.359 1 92.5 248 GLY B N 1
ATOM 4729 C CA . GLY B 1 248 ? -1.148 -5.508 -15.727 1 92.5 248 GLY B CA 1
ATOM 4730 C C . GLY B 1 248 ? -2.611 -5.734 -16.047 1 92.5 248 GLY B C 1
ATOM 4731 O O . GLY B 1 248 ? -2.943 -6.598 -16.875 1 92.5 248 GLY B O 1
ATOM 4732 N N . ALA B 1 249 ? -3.463 -5.02 -15.352 1 94.19 249 ALA B N 1
ATOM 4733 C CA . ALA B 1 249 ? -4.887 -5.133 -15.648 1 94.19 249 ALA B CA 1
ATOM 4734 C C . ALA B 1 249 ? -5.199 -4.637 -17.062 1 94.19 249 ALA B C 1
ATOM 4736 O O . ALA B 1 249 ? -4.59 -3.672 -17.531 1 94.19 249 ALA B O 1
ATOM 4737 N N . ALA B 1 250 ? -6.184 -5.281 -17.656 1 92.81 250 ALA B N 1
ATOM 4738 C CA . ALA B 1 250 ? -6.57 -4.91 -19.016 1 92.81 250 ALA B CA 1
ATOM 4739 C C . ALA B 1 250 ? -7.195 -3.518 -19.047 1 92.81 250 ALA B C 1
ATOM 4741 O O . ALA B 1 250 ? -7.043 -2.783 -20.031 1 92.81 250 ALA B O 1
ATOM 4742 N N . ASN B 1 251 ? -7.922 -3.166 -18.031 1 95.62 251 ASN B N 1
ATOM 4743 C CA . ASN B 1 251 ? -8.578 -1.865 -17.938 1 95.62 251 ASN B CA 1
ATOM 4744 C C . ASN B 1 251 ? -8.25 -1.161 -16.625 1 95.62 251 ASN B C 1
ATOM 4746 O O . ASN B 1 251 ? -8.773 -1.531 -15.578 1 95.62 251 ASN B O 1
ATOM 4750 N N . PRO B 1 252 ? -7.406 -0.114 -16.703 1 96.06 252 PRO B N 1
ATOM 4751 C CA . PRO B 1 252 ? -7.016 0.575 -15.469 1 96.06 252 PRO B CA 1
ATOM 4752 C C . PRO B 1 252 ? -7.891 1.789 -15.172 1 96.06 252 PRO B C 1
ATOM 4754 O O . PRO B 1 252 ? -7.621 2.531 -14.227 1 96.06 252 PRO B O 1
ATOM 4757 N N . TRP B 1 253 ? -8.914 2.111 -16.031 1 96.88 253 TRP B N 1
ATOM 4758 C CA . TRP B 1 253 ? -9.938 3.09 -15.648 1 96.88 253 TRP B CA 1
ATOM 4759 C C . TRP B 1 253 ? -10.883 2.516 -14.602 1 96.88 253 TRP B C 1
ATOM 4761 O O . TRP B 1 253 ? -11.469 1.447 -14.805 1 96.88 253 TRP B O 1
ATOM 4771 N N . MET B 1 254 ? -11.047 3.225 -13.531 1 97.75 254 MET B N 1
ATOM 4772 C CA . MET B 1 254 ? -11.805 2.693 -12.406 1 97.75 254 MET B CA 1
ATOM 4773 C C . MET B 1 254 ? -12.93 3.643 -12.008 1 97.75 254 MET B C 1
ATOM 4775 O O . MET B 1 254 ? -12.766 4.863 -12.055 1 97.75 254 MET B O 1
ATOM 4779 N N . LEU B 1 255 ? -14.078 3.082 -11.609 1 98.25 255 LEU B N 1
ATOM 4780 C CA . LEU B 1 255 ? -15.141 3.844 -10.961 1 98.25 255 LEU B CA 1
ATOM 4781 C C . LEU B 1 255 ? -14.875 3.977 -9.461 1 98.25 255 LEU B C 1
ATOM 4783 O O . LEU B 1 255 ? -14.609 2.982 -8.789 1 98.25 255 LEU B O 1
ATOM 4787 N N . GLU B 1 256 ? -14.922 5.223 -8.953 1 98.5 256 GLU B N 1
ATOM 4788 C CA . GLU B 1 256 ? -14.539 5.531 -7.574 1 98.5 256 GLU B CA 1
ATOM 4789 C C . GLU B 1 256 ? -15.43 6.621 -6.988 1 98.5 256 GLU B C 1
ATOM 4791 O O . GLU B 1 256 ? -16.109 7.344 -7.727 1 98.5 256 GLU B O 1
ATOM 4796 N N . PRO B 1 257 ? -15.523 6.672 -5.621 1 98.5 257 PRO B N 1
ATOM 4797 C CA . PRO B 1 257 ? -16.047 7.914 -5.043 1 98.5 257 PRO B CA 1
ATOM 4798 C C . PRO B 1 257 ? -15.039 9.062 -5.121 1 98.5 257 PRO B C 1
ATOM 4800 O O . PRO B 1 257 ? -13.828 8.828 -5.176 1 98.5 257 PRO B O 1
ATOM 4803 N N . PRO B 1 258 ? -15.539 10.297 -5.207 1 97.25 258 PRO B N 1
ATOM 4804 C CA . PRO B 1 258 ? -14.594 11.398 -4.996 1 97.25 258 PRO B CA 1
ATOM 4805 C C . PRO B 1 258 ? -13.766 11.227 -3.729 1 97.25 258 PRO B C 1
ATOM 4807 O O . PRO B 1 258 ? -14.281 10.773 -2.701 1 97.25 258 PRO B O 1
ATOM 4810 N N . ALA B 1 259 ? -12.508 11.484 -3.863 1 97.56 259 ALA B N 1
ATOM 4811 C CA . ALA B 1 259 ? -11.602 11.25 -2.74 1 97.56 259 ALA B CA 1
ATOM 4812 C C . ALA B 1 259 ? -10.328 12.078 -2.879 1 97.56 259 ALA B C 1
ATOM 4814 O O . ALA B 1 259 ? -9.992 12.531 -3.977 1 97.56 259 ALA B O 1
ATOM 4815 N N . GLY B 1 260 ? -9.617 12.227 -1.78 1 96.75 260 GLY B N 1
ATOM 4816 C CA . GLY B 1 260 ? -8.312 12.867 -1.789 1 96.75 260 GLY B CA 1
ATOM 4817 C C . GLY B 1 260 ? -7.605 12.805 -0.447 1 96.75 260 GLY B C 1
ATOM 4818 O O . GLY B 1 260 ? -8.234 12.523 0.576 1 96.75 260 GLY B O 1
ATOM 4819 N N . ILE B 1 261 ? -6.383 13.07 -0.466 1 97.25 261 ILE B N 1
ATOM 4820 C CA . ILE B 1 261 ? -5.539 13.047 0.723 1 97.25 261 ILE B CA 1
ATOM 4821 C C . ILE B 1 261 ? -5.953 14.172 1.669 1 97.25 261 ILE B C 1
ATOM 4823 O O . ILE B 1 261 ? -6.254 15.289 1.227 1 97.25 261 ILE B O 1
ATOM 4827 N N . VAL B 1 262 ? -5.961 13.883 2.953 1 98.25 262 VAL B N 1
ATOM 4828 C CA . VAL B 1 262 ? -6.176 14.906 3.971 1 98.25 262 VAL B CA 1
ATOM 4829 C C . VAL B 1 262 ? -4.891 15.711 4.172 1 98.25 262 VAL B C 1
ATOM 4831 O O . VAL B 1 262 ? -3.893 15.188 4.668 1 98.25 262 VAL B O 1
ATOM 4834 N N . ASP B 1 263 ? -4.922 16.969 3.814 1 97.06 263 ASP B N 1
ATOM 4835 C CA . ASP B 1 263 ? -3.734 17.812 3.939 1 97.06 263 ASP B CA 1
ATOM 4836 C C . ASP B 1 263 ? -3.365 18.016 5.406 1 97.06 263 ASP B C 1
ATOM 4838 O O . ASP B 1 263 ? -4.223 17.938 6.289 1 97.06 263 ASP B O 1
ATOM 4842 N N . ALA B 1 264 ? -2.119 18.297 5.609 1 96.38 264 ALA B N 1
ATOM 4843 C CA . ALA B 1 264 ? -1.686 18.625 6.965 1 96.38 264 ALA B CA 1
ATOM 4844 C C . ALA B 1 264 ? -2.482 19.812 7.52 1 96.38 264 ALA B C 1
ATOM 4846 O O . ALA B 1 264 ? -2.652 20.828 6.844 1 96.38 264 ALA B O 1
ATOM 4847 N N . GLY B 1 265 ? -3.006 19.609 8.766 1 90.56 265 GLY B N 1
ATOM 4848 C CA . GLY B 1 265 ? -3.732 20.688 9.422 1 90.56 265 GLY B CA 1
ATOM 4849 C C . GLY B 1 265 ? -5.211 20.703 9.078 1 90.56 265 GLY B C 1
ATOM 4850 O O . GLY B 1 265 ? -5.988 21.422 9.695 1 90.56 265 GLY B O 1
ATOM 4851 N N . GLU B 1 266 ? -5.547 19.906 8.141 1 94.5 266 GLU B N 1
ATOM 4852 C CA . GLU B 1 266 ? -6.941 19.781 7.723 1 94.5 266 GLU B CA 1
ATOM 4853 C C . GLU B 1 266 ? -7.641 18.641 8.469 1 94.5 266 GLU B C 1
ATOM 4855 O O . GLU B 1 266 ? -7.012 17.641 8.82 1 94.5 266 GLU B O 1
ATOM 4860 N N . THR B 1 267 ? -8.953 18.891 8.812 1 96.44 267 THR B N 1
ATOM 4861 C CA . THR B 1 267 ? -9.75 17.766 9.273 1 96.44 267 THR B CA 1
ATOM 4862 C C . THR B 1 267 ? -10.211 16.906 8.102 1 96.44 267 THR B C 1
ATOM 4864 O O . THR B 1 267 ? -10.234 17.375 6.961 1 96.44 267 THR B O 1
ATOM 4867 N N . PRO B 1 268 ? -10.547 15.656 8.359 1 98 268 PRO B N 1
ATOM 4868 C CA . PRO B 1 268 ? -11.086 14.812 7.285 1 98 268 PRO B CA 1
ATOM 4869 C C . PRO B 1 268 ? -12.328 15.414 6.637 1 98 268 PRO B C 1
ATOM 4871 O O . PRO B 1 268 ? -12.508 15.297 5.422 1 98 268 PRO B O 1
ATOM 4874 N N . GLU B 1 269 ? -13.18 16.078 7.406 1 98.31 269 GLU B N 1
ATOM 4875 C CA . GLU B 1 269 ? -14.383 16.703 6.871 1 98.31 269 GLU B CA 1
ATOM 4876 C C . GLU B 1 269 ? -14.039 17.844 5.922 1 98.31 269 GLU B C 1
ATOM 4878 O O . GLU B 1 269 ? -14.656 17.984 4.863 1 98.31 269 GLU B O 1
ATOM 4883 N N . GLU B 1 270 ? -13.07 18.641 6.344 1 97.81 270 GLU B N 1
ATOM 4884 C CA . GLU B 1 270 ? -12.617 19.719 5.477 1 97.81 270 GLU B CA 1
ATOM 4885 C C . GLU B 1 270 ? -12.062 19.172 4.156 1 97.81 270 GLU B C 1
ATOM 4887 O O . GLU B 1 270 ? -12.375 19.703 3.088 1 97.81 270 GLU B O 1
ATOM 4892 N N . ALA B 1 271 ? -11.234 18.156 4.262 1 98.06 271 ALA B N 1
ATOM 4893 C CA . ALA B 1 271 ? -10.68 17.516 3.064 1 98.06 271 ALA B CA 1
ATOM 4894 C C . ALA B 1 271 ? -11.789 16.953 2.184 1 98.06 271 ALA B C 1
ATOM 4896 O O . ALA B 1 271 ? -11.742 17.078 0.957 1 98.06 271 ALA B O 1
ATOM 4897 N N . ALA B 1 272 ? -12.797 16.312 2.814 1 98.25 272 ALA B N 1
ATOM 4898 C CA . ALA B 1 272 ? -13.922 15.734 2.09 1 98.25 272 ALA B CA 1
ATOM 4899 C C . ALA B 1 272 ? -14.641 16.797 1.251 1 98.25 272 ALA B C 1
ATOM 4901 O O . ALA B 1 272 ? -14.891 16.578 0.062 1 98.25 272 ALA B O 1
ATOM 4902 N 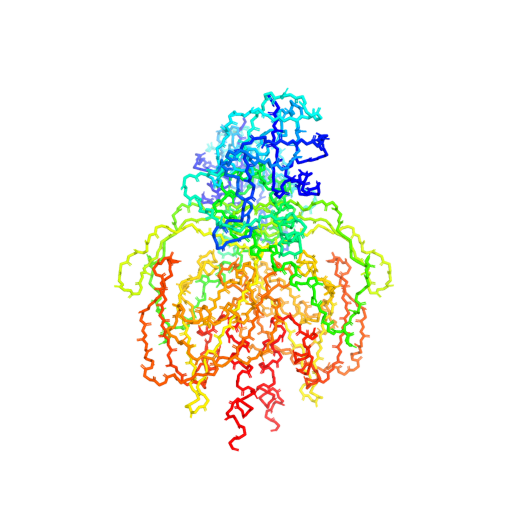N . ARG B 1 273 ? -14.938 17.906 1.85 1 97.5 273 ARG B N 1
ATOM 4903 C CA . ARG B 1 273 ? -15.633 18.984 1.143 1 97.5 273 ARG B CA 1
ATOM 4904 C C . ARG B 1 273 ? -14.758 19.547 0.032 1 97.5 273 ARG B C 1
ATOM 4906 O O . ARG B 1 273 ? -15.234 19.781 -1.082 1 97.5 273 ARG B O 1
ATOM 4913 N N . ARG B 1 274 ? -13.484 19.797 0.352 1 96.38 274 ARG B N 1
ATOM 4914 C CA . ARG B 1 274 ? -12.547 20.328 -0.627 1 96.38 274 ARG B CA 1
ATOM 4915 C C . ARG B 1 274 ? -12.438 19.422 -1.844 1 96.38 274 ARG B C 1
ATOM 4917 O O . ARG B 1 274 ? -12.617 19.875 -2.979 1 96.38 274 ARG B O 1
ATOM 4924 N N . GLU B 1 275 ? -12.172 18.141 -1.61 1 95.81 275 GLU B N 1
ATOM 4925 C CA . GLU B 1 275 ? -11.969 17.188 -2.693 1 95.81 275 GLU B CA 1
ATOM 4926 C C . GLU B 1 275 ? -13.242 17.016 -3.52 1 95.81 275 GLU B C 1
ATOM 4928 O O . GLU B 1 275 ? -13.172 16.812 -4.734 1 95.81 275 GLU B O 1
ATOM 4933 N N . THR B 1 276 ? -14.43 17 -2.861 1 96 276 THR B N 1
ATOM 4934 C CA . THR B 1 276 ? -15.695 16.875 -3.576 1 96 276 THR B CA 1
ATOM 4935 C C . THR B 1 276 ? -15.891 18.047 -4.535 1 96 276 THR B C 1
ATOM 4937 O O . THR B 1 276 ? -16.266 17.859 -5.695 1 96 276 THR B O 1
ATOM 4940 N N . TRP B 1 277 ? -15.609 19.219 -4.039 1 95 277 TRP B N 1
ATOM 4941 C CA . TRP B 1 277 ? -15.727 20.406 -4.875 1 95 277 TRP B CA 1
ATOM 4942 C C . TRP B 1 277 ? -14.766 20.344 -6.055 1 95 277 TRP B C 1
ATOM 4944 O O . TRP B 1 277 ? -15.156 20.578 -7.199 1 95 277 TRP B O 1
ATOM 4954 N N . GLU B 1 278 ? -13.508 20.031 -5.82 1 93.81 278 GLU B N 1
ATOM 4955 C CA . GLU B 1 278 ? -12.477 20 -6.848 1 93.81 278 GLU B CA 1
ATOM 4956 C C . GLU B 1 278 ? -12.797 18.984 -7.934 1 93.81 278 GLU B C 1
ATOM 4958 O O . GLU B 1 278 ? -12.578 19.234 -9.117 1 93.81 278 GLU B O 1
ATOM 4963 N N . GLU B 1 279 ? -13.352 17.812 -7.52 1 93.62 279 GLU B N 1
ATOM 4964 C CA . GLU B 1 279 ? -13.492 16.703 -8.453 1 93.62 279 GLU B CA 1
ATOM 4965 C C . GLU B 1 279 ? -14.867 16.703 -9.102 1 93.62 279 GLU B C 1
ATOM 4967 O O . GLU B 1 279 ? -15.047 16.141 -10.188 1 93.62 279 GLU B O 1
ATOM 4972 N N . THR B 1 280 ? -15.938 17.312 -8.5 1 93 280 THR B N 1
ATOM 4973 C CA . THR B 1 280 ? -17.297 17.141 -8.992 1 93 280 THR B CA 1
ATOM 4974 C C . THR B 1 280 ? -17.984 18.5 -9.188 1 93 280 THR B C 1
ATOM 4976 O O . THR B 1 280 ? -19.016 18.578 -9.844 1 93 280 THR B O 1
ATOM 4979 N N . GLY B 1 281 ? -17.469 19.578 -8.594 1 91.25 281 GLY B N 1
ATOM 4980 C CA . GLY B 1 281 ? -18.078 20.891 -8.641 1 91.25 281 GLY B CA 1
ATOM 4981 C C . GLY B 1 281 ? -19.188 21.078 -7.625 1 91.25 281 GLY B C 1
ATOM 4982 O O . GLY B 1 281 ? -19.766 22.156 -7.508 1 91.25 281 GLY B O 1
ATOM 4983 N N . LEU B 1 282 ? -19.453 20.031 -6.828 1 92.25 282 LEU B N 1
ATOM 4984 C CA . LEU B 1 282 ? -20.5 20.141 -5.816 1 92.25 282 LEU B CA 1
ATOM 4985 C C . LEU B 1 282 ? -20.031 20.969 -4.629 1 92.25 282 LEU B C 1
ATOM 4987 O O . LEU B 1 282 ? -19.062 20.594 -3.953 1 92.25 282 LEU B O 1
ATOM 4991 N N . ALA B 1 283 ? -20.672 22.062 -4.328 1 87.81 283 ALA B N 1
ATOM 4992 C CA . ALA B 1 283 ? -20.25 22.984 -3.275 1 87.81 283 ALA B CA 1
ATOM 4993 C C . ALA B 1 283 ? -21.062 22.781 -2.002 1 87.81 283 ALA B C 1
ATOM 4995 O O . ALA B 1 283 ? -20.594 23.062 -0.9 1 87.81 283 ALA B O 1
ATOM 4996 N N . GLU B 1 284 ? -22.344 22.391 -2.064 1 85.25 284 GLU B N 1
ATOM 4997 C CA . GLU B 1 284 ? -23.234 22.25 -0.915 1 85.25 284 GLU B CA 1
ATOM 4998 C C . GLU B 1 284 ? -23.5 20.781 -0.591 1 85.25 284 GLU B C 1
ATOM 5000 O O . GLU B 1 284 ? -24.531 20.234 -0.992 1 85.25 284 GLU B O 1
ATOM 5005 N N . VAL B 1 285 ? -22.562 20.25 0.106 1 93.62 285 VAL B N 1
ATOM 5006 C CA . VAL B 1 285 ? -22.703 18.844 0.453 1 93.62 285 VAL B CA 1
ATOM 5007 C C . VAL B 1 285 ? -22.812 18.688 1.969 1 93.62 285 VAL B C 1
ATOM 5009 O O . VAL B 1 285 ? -22 19.25 2.711 1 93.62 285 VAL B O 1
ATOM 5012 N N . GLU B 1 286 ? -23.875 18.109 2.482 1 97.19 286 GLU B N 1
ATOM 5013 C CA . GLU B 1 286 ? -24 17.719 3.889 1 97.19 286 GLU B CA 1
ATOM 5014 C C . GLU B 1 286 ? -23.328 16.375 4.148 1 97.19 286 GLU B C 1
ATOM 5016 O O . GLU B 1 286 ? -23.734 15.359 3.598 1 97.19 286 GLU B O 1
ATOM 5021 N N . LEU B 1 287 ? -22.359 16.375 5.023 1 98.12 287 LEU B N 1
ATOM 5022 C CA . LEU B 1 287 ? -21.578 15.156 5.27 1 98.12 287 LEU B CA 1
ATOM 5023 C C . LEU B 1 287 ? -22.219 14.328 6.383 1 98.12 287 LEU B C 1
ATOM 5025 O O . LEU B 1 287 ? -22.594 14.867 7.426 1 98.12 287 LEU B O 1
ATOM 5029 N N . ARG B 1 288 ? -22.422 13.086 6.105 1 98 288 ARG B N 1
ATOM 5030 C CA . ARG B 1 288 ? -22.75 12.07 7.102 1 98 288 ARG B CA 1
ATOM 5031 C C . ARG B 1 288 ? -21.625 11.047 7.234 1 98 288 ARG B C 1
ATOM 5033 O O . ARG B 1 288 ? -21.234 10.406 6.25 1 98 288 ARG B O 1
ATOM 5040 N N . ARG B 1 289 ? -21.156 10.922 8.438 1 97.5 289 ARG B N 1
ATOM 5041 C CA . ARG B 1 289 ? -20.047 10 8.656 1 97.5 289 ARG B CA 1
ATOM 5042 C C . ARG B 1 289 ? -20.484 8.555 8.461 1 97.5 289 ARG B C 1
ATOM 5044 O O . ARG B 1 289 ? -21.516 8.141 8.984 1 97.5 289 ARG B O 1
ATOM 5051 N N . MET B 1 290 ? -19.781 7.789 7.691 1 98.19 290 MET B N 1
ATOM 5052 C CA . MET B 1 290 ? -20 6.352 7.555 1 98.19 290 MET B CA 1
ATOM 5053 C C . MET B 1 290 ? -19.094 5.574 8.516 1 98.19 290 MET B C 1
ATOM 5055 O O . MET B 1 290 ? -19.547 5.16 9.586 1 98.19 290 MET B O 1
ATOM 5059 N N . PHE B 1 291 ? -17.859 5.371 8.219 1 97.44 291 PHE B N 1
ATOM 5060 C CA . PHE B 1 291 ? -16.844 4.695 9 1 97.44 291 PHE B CA 1
ATOM 5061 C C . PHE B 1 291 ? -15.445 5.188 8.617 1 97.44 291 PHE B C 1
ATOM 5063 O O . PHE B 1 291 ? -15.289 5.883 7.609 1 97.44 291 PHE B O 1
ATOM 5070 N N . THR B 1 292 ? -14.516 5.035 9.445 1 97.5 292 THR B N 1
ATOM 5071 C CA . THR B 1 292 ? -13.078 5.195 9.234 1 97.5 292 THR B CA 1
ATOM 5072 C C . THR B 1 292 ? -12.375 3.842 9.273 1 97.5 292 THR B C 1
ATOM 5074 O O . THR B 1 292 ? -12.469 3.113 10.258 1 97.5 292 THR B O 1
ATOM 5077 N N . VAL B 1 293 ? -11.656 3.529 8.156 1 98.06 293 VAL B N 1
ATOM 5078 C CA . VAL B 1 293 ? -11.141 2.168 8.078 1 98.06 293 VAL B CA 1
ATOM 5079 C C . VAL B 1 293 ? -9.711 2.191 7.543 1 98.06 293 VAL B C 1
ATOM 5081 O O . VAL B 1 293 ? -9.328 3.107 6.812 1 98.06 293 VAL B O 1
ATOM 5084 N N . TYR B 1 294 ? -8.922 1.199 7.98 1 97.69 294 TYR B N 1
ATOM 5085 C CA . TYR B 1 294 ? -7.684 0.87 7.285 1 97.69 294 TYR B CA 1
ATOM 5086 C C . TYR B 1 294 ? -7.969 0.13 5.984 1 97.69 294 TYR B C 1
ATOM 5088 O O . TYR B 1 294 ? -8.75 -0.821 5.961 1 97.69 294 TYR B O 1
ATOM 5096 N N . ALA B 1 295 ? -7.379 0.554 4.891 1 96.94 295 ALA B N 1
ATOM 5097 C CA . ALA B 1 295 ? -7.605 -0.053 3.58 1 96.94 295 ALA B CA 1
ATOM 5098 C C . ALA B 1 295 ? -7.059 -1.477 3.533 1 96.94 295 ALA B C 1
ATOM 5100 O O . ALA B 1 295 ? -7.719 -2.385 3.02 1 96.94 295 ALA B O 1
ATOM 5101 N N . SER B 1 296 ? -5.875 -1.687 3.957 1 96.69 296 SER B N 1
ATOM 5102 C CA . SER B 1 296 ? -5.133 -2.941 4.031 1 96.69 296 SER B CA 1
ATOM 5103 C C . SER B 1 296 ? -4.168 -2.943 5.211 1 96.69 296 SER B C 1
ATOM 5105 O O . SER B 1 296 ? -2.959 -2.783 5.027 1 96.69 296 SER B O 1
ATOM 5107 N N . PRO B 1 297 ? -4.664 -3.203 6.418 1 96.81 297 PRO B N 1
ATOM 5108 C CA . PRO B 1 297 ? -3.877 -2.98 7.633 1 96.81 297 PRO B CA 1
ATOM 5109 C C . PRO B 1 297 ? -2.615 -3.84 7.688 1 96.81 297 PRO B C 1
ATOM 5111 O O . PRO B 1 297 ? -1.7 -3.553 8.461 1 96.81 297 PRO B O 1
ATOM 5114 N N . GLY B 1 298 ? -2.52 -4.895 6.938 1 95.88 298 GLY B N 1
ATOM 5115 C CA . GLY B 1 298 ? -1.347 -5.754 6.938 1 95.88 298 GLY B CA 1
ATOM 5116 C C . GLY B 1 298 ? -0.205 -5.203 6.105 1 95.88 298 GLY B C 1
ATOM 5117 O O . GLY B 1 298 ? 0.932 -5.664 6.219 1 95.88 298 GLY B O 1
ATOM 5118 N N . SER B 1 299 ? -0.539 -4.16 5.234 1 96.25 299 SER B N 1
ATOM 5119 C CA . SER B 1 299 ? 0.502 -3.799 4.277 1 96.25 299 SER B CA 1
ATOM 5120 C C . SER B 1 299 ? 0.624 -2.287 4.137 1 96.25 299 SER B C 1
ATOM 5122 O O . SER B 1 299 ? 1.515 -1.792 3.441 1 96.25 299 SER B O 1
ATOM 5124 N N . THR B 1 300 ? -0.204 -1.492 4.711 1 97 300 THR B N 1
ATOM 5125 C CA . THR B 1 300 ? -0.148 -0.047 4.527 1 97 300 THR B CA 1
ATOM 5126 C C . THR B 1 300 ? -0.705 0.677 5.75 1 97 300 THR B C 1
ATOM 5128 O O . THR B 1 300 ? -1.495 0.11 6.508 1 97 300 THR B O 1
ATOM 5131 N N . THR B 1 301 ? -0.333 1.936 5.891 1 96.88 301 THR B N 1
ATOM 5132 C CA . THR B 1 301 ? -0.854 2.777 6.961 1 96.88 301 THR B CA 1
ATOM 5133 C C . THR B 1 301 ? -2.072 3.564 6.488 1 96.88 301 THR B C 1
ATOM 5135 O O . THR B 1 301 ? -2.668 4.32 7.258 1 96.88 301 THR B O 1
ATOM 5138 N N . ASP B 1 302 ? -2.561 3.355 5.246 1 96.31 302 ASP B N 1
ATOM 5139 C CA . ASP B 1 302 ? -3.646 4.129 4.652 1 96.31 302 ASP B CA 1
ATOM 5140 C C . ASP B 1 302 ? -4.93 3.988 5.465 1 96.31 302 ASP B C 1
ATOM 5142 O O . ASP B 1 302 ? -5.359 2.873 5.773 1 96.31 302 ASP B O 1
ATOM 5146 N N . VAL B 1 303 ? -5.484 5.129 5.781 1 97.69 303 VAL B N 1
ATOM 5147 C CA . VAL B 1 303 ? -6.793 5.188 6.426 1 97.69 303 VAL B CA 1
ATOM 5148 C C . VAL B 1 303 ? -7.758 6 5.566 1 97.69 303 VAL B C 1
ATOM 5150 O O . VAL B 1 303 ? -7.398 7.062 5.051 1 97.69 303 VAL B O 1
ATOM 5153 N N . PHE B 1 304 ? -8.922 5.504 5.367 1 98.56 304 PHE B N 1
ATOM 5154 C CA . PHE B 1 304 ? -9.984 6.18 4.633 1 98.56 304 PHE B CA 1
ATOM 5155 C C . PHE B 1 304 ? -11.055 6.699 5.582 1 98.56 304 PHE B C 1
ATOM 5157 O O . PHE B 1 304 ? -11.664 5.922 6.328 1 98.56 304 PHE B O 1
ATOM 5164 N N . HIS B 1 305 ? -11.219 7.953 5.645 1 98.56 305 HIS B N 1
ATOM 5165 C CA . HIS B 1 305 ? -12.383 8.57 6.266 1 98.56 305 HIS B CA 1
ATOM 5166 C C . HIS B 1 305 ? -13.539 8.68 5.277 1 98.56 305 HIS B C 1
ATOM 5168 O O . HIS B 1 305 ? -13.492 9.492 4.348 1 98.56 305 HIS B O 1
ATOM 5174 N N . CYS B 1 306 ? -14.594 7.895 5.523 1 98.88 306 CYS B N 1
ATOM 5175 C CA . CYS B 1 306 ? -15.656 7.754 4.531 1 98.88 306 CYS B CA 1
ATOM 5176 C C . CYS B 1 306 ? -16.906 8.508 4.961 1 98.88 306 CYS B C 1
ATOM 5178 O O . CYS B 1 306 ? -17.375 8.359 6.094 1 98.88 306 CYS B O 1
ATOM 5180 N N . PHE B 1 307 ? -17.469 9.242 4.016 1 98.81 307 PHE B N 1
ATOM 5181 C CA . PHE B 1 307 ? -18.656 10.047 4.27 1 98.81 307 PHE B CA 1
ATOM 5182 C C . PHE B 1 307 ? -19.688 9.836 3.178 1 98.81 307 PHE B C 1
ATOM 5184 O O . PHE B 1 307 ? -19.344 9.68 2.006 1 98.81 307 PHE B O 1
ATOM 5191 N N . ALA B 1 308 ? -20.969 9.852 3.543 1 98.62 308 ALA B N 1
ATOM 5192 C CA . ALA B 1 308 ? -22.031 10.148 2.586 1 98.62 308 ALA B CA 1
ATOM 5193 C C . ALA B 1 308 ? -22.188 11.648 2.4 1 98.62 308 ALA B C 1
ATOM 5195 O O . ALA B 1 308 ? -22.219 12.406 3.377 1 98.62 308 ALA B O 1
ATOM 5196 N N . GLY B 1 309 ? -22.141 12.062 1.202 1 98.12 309 GLY B N 1
ATOM 5197 C CA . GLY B 1 309 ? -22.391 13.469 0.903 1 98.12 309 GLY B CA 1
ATOM 5198 C C . GLY B 1 309 ? -23.781 13.734 0.359 1 98.12 309 GLY B C 1
ATOM 5199 O O . GLY B 1 309 ? -24 13.641 -0.849 1 98.12 309 GLY B O 1
ATOM 5200 N N . LEU B 1 310 ? -24.719 14.148 1.247 1 97.69 310 LEU B N 1
ATOM 5201 C CA . LEU B 1 310 ? -26.078 14.453 0.807 1 97.69 310 LEU B CA 1
ATOM 5202 C C . LEU B 1 310 ? -26.109 15.742 -0.017 1 97.69 310 LEU B C 1
ATOM 5204 O O . LEU B 1 310 ? -25.672 16.797 0.45 1 97.69 310 LEU B O 1
ATOM 5208 N N . ALA B 1 311 ? -26.516 15.555 -1.22 1 95.5 311 ALA B N 1
ATOM 5209 C CA . ALA B 1 311 ? -26.484 16.672 -2.156 1 95.5 311 ALA B CA 1
ATOM 5210 C C . ALA B 1 311 ? -27.562 16.516 -3.225 1 95.5 311 ALA B C 1
ATOM 5212 O O . ALA B 1 311 ? -28.062 15.414 -3.457 1 95.5 311 ALA B O 1
ATOM 5213 N N . ASP B 1 312 ? -28.016 17.688 -3.801 1 94.25 312 ASP B N 1
ATOM 5214 C CA . ASP B 1 312 ? -28.844 17.688 -5.004 1 94.25 312 ASP B CA 1
ATOM 5215 C C . ASP B 1 312 ? -28 17.375 -6.242 1 94.25 312 ASP B C 1
ATOM 5217 O O . ASP B 1 312 ? -27.109 18.156 -6.602 1 94.25 312 ASP B O 1
ATOM 5221 N N . LEU B 1 313 ? -28.234 16.234 -6.805 1 94.75 313 LEU B N 1
ATOM 5222 C CA . LEU B 1 313 ? -27.438 15.82 -7.953 1 94.75 313 LEU B CA 1
ATOM 5223 C C . LEU B 1 313 ? -28.156 16.125 -9.258 1 94.75 313 LEU B C 1
ATOM 5225 O O . LEU B 1 313 ? -27.719 15.727 -10.336 1 94.75 313 LEU B O 1
ATOM 5229 N N . SER B 1 314 ? -29.25 16.844 -9.102 1 88.12 314 SER B N 1
ATOM 5230 C CA . SER B 1 314 ? -30.031 17.172 -10.281 1 88.12 314 SER B CA 1
ATOM 5231 C C . SER B 1 314 ? -29.203 17.953 -11.297 1 88.12 314 SER B C 1
ATOM 5233 O O . SER B 1 314 ? -28.469 18.875 -10.938 1 88.12 314 SER B O 1
ATOM 5235 N N . GLY B 1 315 ? -29.25 17.578 -12.523 1 80.06 315 GLY B N 1
ATOM 5236 C CA . GLY B 1 315 ? -28.594 18.297 -13.602 1 80.06 315 GLY B CA 1
ATOM 5237 C C . GLY B 1 315 ? -27.141 17.938 -13.766 1 80.06 315 GLY B C 1
ATOM 5238 O O . GLY B 1 315 ? -26.453 18.453 -14.664 1 80.06 315 GLY B O 1
ATOM 5239 N N . ILE B 1 316 ? -26.656 17.156 -12.789 1 80.69 316 ILE B N 1
ATOM 5240 C CA . ILE B 1 316 ? -25.266 16.75 -12.93 1 80.69 316 ILE B CA 1
ATOM 5241 C C . ILE B 1 316 ? -25.172 15.57 -13.898 1 80.69 316 ILE B C 1
ATOM 5243 O O . ILE B 1 316 ? -25.906 14.586 -13.766 1 80.69 316 ILE B O 1
ATOM 5247 N N . GLY B 1 317 ? -24.969 15.656 -15.125 1 70.19 317 GLY B N 1
ATOM 5248 C CA . GLY B 1 317 ? -24.75 14.578 -16.078 1 70.19 317 GLY B CA 1
ATOM 5249 C C . GLY B 1 317 ? -23.344 14.023 -16.031 1 70.19 317 GLY B C 1
ATOM 5250 O O . GLY B 1 317 ? -22.672 14.078 -14.992 1 70.19 317 GLY B O 1
ATOM 5251 N N . THR B 1 318 ? -23.109 13.125 -16.984 1 71.88 318 THR B N 1
ATOM 5252 C CA . THR B 1 318 ? -21.75 12.672 -17.203 1 71.88 318 THR B CA 1
ATOM 5253 C C . THR B 1 318 ? -20.875 13.805 -17.734 1 71.88 318 THR B C 1
ATOM 5255 O O . THR B 1 318 ? -21.203 14.422 -18.75 1 71.88 318 THR B O 1
ATOM 5258 N N . ARG B 1 319 ? -19.953 14.188 -16.938 1 74.19 319 ARG B N 1
ATOM 5259 C CA . ARG B 1 319 ? -19.062 15.258 -17.359 1 74.19 319 ARG B CA 1
ATOM 5260 C C . ARG B 1 319 ? -17.609 14.883 -17.125 1 74.19 319 ARG B C 1
ATOM 5262 O O . ARG B 1 319 ? -17.281 14.172 -16.172 1 74.19 319 ARG B O 1
ATOM 5269 N N . ALA B 1 320 ? -16.875 15.211 -18.234 1 70.19 320 ALA B N 1
ATOM 5270 C CA . ALA B 1 320 ? -15.422 15.086 -18.062 1 70.19 320 ALA B CA 1
ATOM 5271 C C . ALA B 1 320 ? -14.836 16.344 -17.438 1 70.19 320 ALA B C 1
ATOM 5273 O O . ALA B 1 320 ? -15.258 17.469 -17.75 1 70.19 320 ALA B O 1
ATOM 5274 N N . GLY B 1 321 ? -14.156 16.172 -16.297 1 64.69 321 GLY B N 1
ATOM 5275 C CA . GLY B 1 321 ? -13.508 17.297 -15.648 1 64.69 321 GLY B CA 1
ATOM 5276 C C . GLY B 1 321 ? -12.398 16.891 -14.703 1 64.69 321 GLY B C 1
ATOM 5277 O O . GLY B 1 321 ? -11.812 15.812 -14.852 1 64.69 321 GLY B O 1
ATOM 5278 N N . GLY B 1 322 ? -11.758 17.719 -13.875 1 59.91 322 GLY B N 1
ATOM 5279 C CA . GLY B 1 322 ? -10.695 17.578 -12.891 1 59.91 322 GLY B CA 1
ATOM 5280 C C . GLY B 1 322 ? -9.734 18.766 -12.883 1 59.91 322 GLY B C 1
ATOM 5281 O O . GLY B 1 322 ? -9.789 19.609 -13.766 1 59.91 322 GLY B O 1
ATOM 5282 N N . LEU B 1 323 ? -9.141 18.953 -11.719 1 60.5 323 LEU B N 1
ATOM 5283 C CA . LEU B 1 323 ? -8.219 20.078 -11.586 1 60.5 323 LEU B CA 1
ATOM 5284 C C . LEU B 1 323 ? -6.961 19.844 -12.422 1 60.5 323 LEU B C 1
ATOM 5286 O O . LEU B 1 323 ? -6.281 18.828 -12.25 1 60.5 323 LEU B O 1
ATOM 5290 N N . ALA B 1 324 ? -6.82 20.719 -13.391 1 53.91 324 ALA B N 1
ATOM 5291 C CA . ALA B 1 324 ? -5.648 20.656 -14.258 1 53.91 324 ALA B CA 1
ATOM 5292 C C . ALA B 1 324 ? -4.359 20.641 -13.445 1 53.91 324 ALA B C 1
ATOM 5294 O O . ALA B 1 324 ? -3.418 19.906 -13.773 1 53.91 324 ALA B O 1
ATOM 5295 N N . VAL B 1 325 ? -4.402 21.344 -12.336 1 46.78 325 VAL B N 1
ATOM 5296 C CA . VAL B 1 325 ? -3.188 21.547 -11.547 1 46.78 325 VAL B CA 1
ATOM 5297 C C . VAL B 1 325 ? -2.768 20.234 -10.906 1 46.78 325 VAL B C 1
ATOM 5299 O O . VAL B 1 325 ? -1.585 20.016 -10.633 1 46.78 325 VAL B O 1
ATOM 5302 N N . GLU B 1 326 ? -3.682 19.375 -10.75 1 62.31 326 GLU B N 1
ATOM 5303 C CA . GLU B 1 326 ? -3.322 18.141 -10.047 1 62.31 326 GLU B CA 1
ATOM 5304 C C . GLU B 1 326 ? -3.191 16.969 -11.008 1 62.31 326 GLU B C 1
ATOM 5306 O O . GLU B 1 326 ? -2.955 15.836 -10.594 1 62.31 326 GLU B O 1
ATOM 5311 N N . ASN B 1 327 ? -3.1 17.391 -12.359 1 65.25 327 ASN B N 1
ATOM 5312 C CA . ASN B 1 327 ? -2.957 16.359 -13.375 1 65.25 327 ASN B CA 1
ATOM 5313 C C . ASN B 1 327 ? -3.996 15.25 -13.203 1 65.25 327 ASN B C 1
ATOM 5315 O O . ASN B 1 327 ? -3.664 14.062 -13.258 1 65.25 327 ASN B O 1
ATOM 5319 N N . GLU B 1 328 ? -5.121 15.766 -12.82 1 82.38 328 GLU B N 1
ATOM 5320 C CA . GLU B 1 328 ? -6.188 14.781 -12.664 1 82.38 328 GLU B CA 1
ATOM 5321 C C . GLU B 1 328 ? -7.102 14.758 -13.883 1 82.38 328 GLU B C 1
ATOM 5323 O O . GLU B 1 328 ? -7.617 15.797 -14.305 1 82.38 328 GLU B O 1
ATOM 5328 N N . ASP B 1 329 ? -7.176 13.672 -14.578 1 90.81 329 ASP B N 1
ATOM 5329 C CA . ASP B 1 329 ? -8.117 13.391 -15.664 1 90.81 329 ASP B CA 1
ATOM 5330 C C . ASP B 1 329 ? -9.242 12.469 -15.188 1 90.81 329 ASP B C 1
ATOM 5332 O O . ASP B 1 329 ? -9.039 11.266 -15.023 1 90.81 329 ASP B O 1
ATOM 5336 N N . LEU B 1 330 ? -10.453 13.164 -14.93 1 93.5 330 LEU B N 1
ATOM 5337 C CA . LEU B 1 330 ? -11.531 12.344 -14.383 1 93.5 330 LEU B CA 1
ATOM 5338 C C . LEU B 1 330 ? -12.844 12.617 -15.117 1 93.5 330 LEU B C 1
ATOM 5340 O O . LEU B 1 330 ? -12.992 13.656 -15.758 1 93.5 330 LEU B O 1
ATOM 5344 N N . ARG B 1 331 ? -13.742 11.703 -15.094 1 94.62 331 ARG B N 1
ATOM 5345 C CA . ARG B 1 331 ? -15.109 11.75 -15.609 1 94.62 331 ARG B CA 1
ATOM 5346 C C . ARG B 1 331 ? -16.125 11.422 -14.523 1 94.62 331 ARG B C 1
ATOM 5348 O O . ARG B 1 331 ? -15.891 10.531 -13.703 1 94.62 331 ARG B O 1
ATOM 5355 N N . THR B 1 332 ? -17.234 12.203 -14.508 1 95.31 332 THR B N 1
ATOM 5356 C CA . THR B 1 332 ? -18.25 11.945 -13.5 1 95.31 332 THR B CA 1
ATOM 5357 C C . THR B 1 332 ? -19.391 11.109 -14.086 1 95.31 332 THR B C 1
ATOM 5359 O O . THR B 1 332 ? -19.656 11.18 -15.289 1 95.31 332 THR B O 1
ATOM 5362 N N . HIS B 1 333 ? -20.031 10.305 -13.281 1 96.44 333 HIS B N 1
ATOM 5363 C CA . HIS B 1 333 ? -21.219 9.508 -13.586 1 96.44 333 HIS B CA 1
ATOM 5364 C C . HIS B 1 333 ? -22.281 9.672 -12.508 1 96.44 333 HIS B C 1
ATOM 5366 O O . HIS B 1 333 ? -22 9.516 -11.32 1 96.44 333 HIS B O 1
ATOM 5372 N N . VAL B 1 334 ? -23.484 10.07 -12.93 1 96.94 334 VAL B N 1
ATOM 5373 C CA . VAL B 1 334 ? -24.625 10.031 -12.039 1 96.94 334 VAL B CA 1
ATOM 5374 C C . VAL B 1 334 ? -25.547 8.875 -12.438 1 96.94 334 VAL B C 1
ATOM 5376 O O . VAL B 1 334 ? -25.922 8.75 -13.602 1 96.94 334 VAL B O 1
ATOM 5379 N N . LEU B 1 335 ? -25.875 8.016 -11.484 1 96.5 335 LEU B N 1
ATOM 5380 C CA . LEU B 1 335 ? -26.703 6.855 -11.773 1 96.5 335 LEU B CA 1
ATOM 5381 C C . LEU B 1 335 ? -27.453 6.406 -10.523 1 96.5 335 LEU B C 1
ATOM 5383 O O . LEU B 1 335 ? -27.062 6.746 -9.406 1 96.5 335 LEU B O 1
ATOM 5387 N N . PRO B 1 336 ? -28.625 5.645 -10.703 1 97.31 336 PRO B N 1
ATOM 5388 C CA . PRO B 1 336 ? -29.344 5.129 -9.531 1 97.31 336 PRO B CA 1
ATOM 5389 C C . PRO B 1 336 ? -28.469 4.234 -8.648 1 97.31 336 PRO B C 1
ATOM 5391 O O . PRO B 1 336 ? -27.656 3.459 -9.164 1 97.31 336 PRO B O 1
ATOM 5394 N N . LEU B 1 337 ? -28.656 4.352 -7.297 1 98.25 337 LEU B N 1
ATOM 5395 C CA . LEU B 1 337 ? -27.922 3.518 -6.352 1 98.25 337 LEU B CA 1
ATOM 5396 C C . LEU B 1 337 ? -28.047 2.043 -6.715 1 98.25 337 LEU B C 1
ATOM 5398 O O . LEU B 1 337 ? -27.062 1.308 -6.691 1 98.25 337 LEU B O 1
ATOM 5402 N N . ASP B 1 338 ? -29.234 1.632 -7.102 1 98.38 338 ASP B N 1
ATOM 5403 C CA . ASP B 1 338 ? -29.453 0.228 -7.438 1 98.38 338 ASP B CA 1
ATOM 5404 C C . ASP B 1 338 ? -28.625 -0.188 -8.648 1 98.38 338 ASP B C 1
ATOM 5406 O O . ASP B 1 338 ? -28.156 -1.321 -8.719 1 98.38 338 ASP B O 1
ATOM 5410 N N . ALA B 1 339 ? -28.484 0.688 -9.633 1 98.38 339 ALA B N 1
ATOM 5411 C CA . ALA B 1 339 ? -27.641 0.412 -10.789 1 98.38 339 ALA B CA 1
ATOM 5412 C C . ALA B 1 339 ? -26.172 0.284 -10.375 1 98.38 339 ALA B C 1
ATOM 5414 O O . ALA B 1 339 ? -25.453 -0.578 -10.883 1 98.38 339 ALA B O 1
ATOM 5415 N N . ALA B 1 340 ? -25.719 1.124 -9.477 1 98.62 340 ALA B N 1
ATOM 5416 C CA . ALA B 1 340 ? -24.344 1.041 -8.977 1 98.62 340 ALA B CA 1
ATOM 5417 C C . ALA B 1 340 ? -24.109 -0.284 -8.258 1 98.62 340 ALA B C 1
ATOM 5419 O O . ALA B 1 340 ? -23.047 -0.907 -8.43 1 98.62 340 ALA B O 1
ATOM 5420 N N . LEU B 1 341 ? -25.078 -0.672 -7.441 1 98.62 341 LEU B N 1
ATOM 5421 C CA . LEU B 1 341 ? -24.969 -1.942 -6.73 1 98.62 341 LEU B CA 1
ATOM 5422 C C . LEU B 1 341 ? -24.891 -3.107 -7.711 1 98.62 341 LEU B C 1
ATOM 5424 O O . LEU B 1 341 ? -24.141 -4.059 -7.484 1 98.62 341 LEU B O 1
ATOM 5428 N N . ALA B 1 342 ? -25.609 -3.055 -8.82 1 98.25 342 ALA B N 1
ATOM 5429 C CA . ALA B 1 342 ? -25.578 -4.094 -9.844 1 98.25 342 ALA B CA 1
ATOM 5430 C C . ALA B 1 342 ? -24.188 -4.176 -10.484 1 98.25 342 ALA B C 1
ATOM 5432 O O . ALA B 1 342 ? -23.75 -5.254 -10.891 1 98.25 342 ALA B O 1
ATOM 5433 N N . LEU B 1 343 ? -23.484 -3.076 -10.586 1 98.44 343 LEU B N 1
ATOM 5434 C CA . LEU B 1 343 ? -22.156 -3.051 -11.164 1 98.44 343 LEU B CA 1
ATOM 5435 C C . LEU B 1 343 ? -21.156 -3.748 -10.242 1 98.44 343 LEU B C 1
ATOM 5437 O O . LEU B 1 343 ? -20.109 -4.215 -10.703 1 98.44 343 LEU B O 1
ATOM 5441 N N . ILE B 1 344 ? -21.391 -3.771 -8.891 1 98.25 344 ILE B N 1
ATOM 5442 C CA . ILE B 1 344 ? -20.578 -4.582 -7.992 1 98.25 344 ILE B CA 1
ATOM 5443 C C . ILE B 1 344 ? -20.719 -6.055 -8.367 1 98.25 344 ILE B C 1
ATOM 5445 O O . ILE B 1 344 ? -19.719 -6.773 -8.445 1 98.25 344 ILE B O 1
ATOM 5449 N N . ASP B 1 345 ? -21.938 -6.48 -8.672 1 96.31 345 ASP B N 1
ATOM 5450 C CA . ASP B 1 345 ? -22.234 -7.879 -8.953 1 96.31 345 ASP B CA 1
ATOM 5451 C C . ASP B 1 345 ? -21.562 -8.328 -10.25 1 96.31 345 ASP B C 1
ATOM 5453 O O . ASP B 1 345 ? -21.094 -9.461 -10.352 1 96.31 345 ASP B O 1
ATOM 5457 N N . THR B 1 346 ? -21.484 -7.469 -11.219 1 96 346 THR B N 1
ATOM 5458 C CA . THR B 1 346 ? -20.875 -7.82 -12.5 1 96 346 THR B CA 1
ATOM 5459 C C . THR B 1 346 ? -19.359 -7.758 -12.414 1 96 346 THR B C 1
ATOM 5461 O O . THR B 1 346 ? -18.656 -8.289 -13.273 1 96 346 THR B O 1
ATOM 5464 N N . GLY B 1 347 ? -18.859 -7.066 -11.414 1 96.5 347 GLY B N 1
ATOM 5465 C CA . GLY B 1 347 ? -17.422 -6.902 -11.258 1 96.5 347 GLY B CA 1
ATOM 5466 C C . GLY B 1 347 ? -16.906 -5.641 -11.914 1 96.5 347 GLY B C 1
ATOM 5467 O O . GLY B 1 347 ? -15.695 -5.391 -11.906 1 96.5 347 GLY B O 1
ATOM 5468 N N . GLU B 1 348 ? -17.797 -4.832 -12.531 1 98 348 GLU B N 1
ATOM 5469 C CA . GLU B 1 348 ? -17.344 -3.59 -13.148 1 98 348 GLU B CA 1
ATOM 5470 C C . GLU B 1 348 ? -16.859 -2.596 -12.086 1 98 348 GLU B C 1
ATOM 5472 O O . GLU B 1 348 ? -15.867 -1.894 -12.297 1 98 348 GLU B O 1
ATOM 5477 N N . ILE B 1 349 ? -17.625 -2.518 -11.008 1 98.44 349 ILE B N 1
ATOM 5478 C CA . ILE B 1 349 ? -17.062 -1.834 -9.836 1 98.44 349 ILE B CA 1
ATOM 5479 C C . ILE B 1 349 ? -16.188 -2.795 -9.047 1 98.44 349 ILE B C 1
ATOM 5481 O O . ILE B 1 349 ? -16.672 -3.787 -8.5 1 98.44 349 ILE B O 1
ATOM 5485 N N . ASN B 1 350 ? -14.938 -2.541 -9.062 1 97.94 350 ASN B N 1
ATOM 5486 C CA . ASN B 1 350 ? -13.977 -3.402 -8.383 1 97.94 350 ASN B CA 1
ATOM 5487 C C . ASN B 1 350 ? -13.016 -2.596 -7.516 1 97.94 350 ASN B C 1
ATOM 5489 O O . ASN B 1 350 ? -11.828 -2.912 -7.438 1 97.94 350 ASN B O 1
ATOM 5493 N N . VAL B 1 351 ? -13.477 -1.503 -6.977 1 98.44 351 VAL B N 1
ATOM 5494 C CA . VAL B 1 351 ? -12.789 -0.655 -6.008 1 98.44 351 VAL B CA 1
ATOM 5495 C C . VAL B 1 351 ? -13.367 -0.883 -4.617 1 98.44 351 VAL B C 1
ATOM 5497 O O . VAL B 1 351 ? -14.531 -0.543 -4.359 1 98.44 351 VAL B O 1
ATOM 5500 N N . GLY B 1 352 ? -12.523 -1.401 -3.721 1 98.5 352 GLY B N 1
ATOM 5501 C CA . GLY B 1 352 ? -12.961 -1.774 -2.387 1 98.5 352 GLY B CA 1
ATOM 5502 C C . GLY B 1 352 ? -13.688 -0.655 -1.665 1 98.5 352 GLY B C 1
ATOM 5503 O O . GLY B 1 352 ? -14.82 -0.833 -1.207 1 98.5 352 GLY B O 1
ATOM 5504 N N . PRO B 1 353 ? -13.078 0.508 -1.572 1 98.31 353 PRO B N 1
ATOM 5505 C CA . PRO B 1 353 ? -13.719 1.629 -0.882 1 98.31 353 PRO B CA 1
ATOM 5506 C C . PRO B 1 353 ? -15.094 1.974 -1.466 1 98.31 353 PRO B C 1
ATOM 5508 O O . PRO B 1 353 ? -16.031 2.234 -0.719 1 98.31 353 PRO B O 1
ATOM 5511 N N . LEU B 1 354 ? -15.211 1.969 -2.748 1 98.88 354 LEU B N 1
ATOM 5512 C CA . LEU B 1 354 ? -16.516 2.264 -3.346 1 98.88 354 LEU B CA 1
ATOM 5513 C C . LEU B 1 354 ? -17.531 1.188 -2.99 1 98.88 354 LEU B C 1
ATOM 5515 O O . LEU B 1 354 ? -18.672 1.496 -2.666 1 98.88 354 LEU B O 1
ATOM 5519 N N . VAL B 1 355 ? -17.109 -0.092 -3.053 1 98.88 355 VAL B N 1
ATOM 5520 C CA . VAL B 1 355 ? -18 -1.209 -2.74 1 98.88 355 VAL B CA 1
ATOM 5521 C C . VAL B 1 355 ? -18.562 -1.042 -1.33 1 98.88 355 VAL B C 1
ATOM 5523 O O . VAL B 1 355 ? -19.781 -1.109 -1.129 1 98.88 355 VAL B O 1
ATOM 5526 N N . MET B 1 356 ? -17.719 -0.784 -0.345 1 98.75 356 MET B N 1
ATOM 5527 C CA . MET B 1 356 ? -18.188 -0.691 1.035 1 98.75 356 MET B CA 1
ATOM 5528 C C . MET B 1 356 ? -19.094 0.515 1.221 1 98.75 356 MET B C 1
ATOM 5530 O O . MET B 1 356 ? -20.094 0.442 1.948 1 98.75 356 MET B O 1
ATOM 5534 N N . MET B 1 357 ? -18.781 1.637 0.565 1 98.94 357 MET B N 1
ATOM 5535 C CA . MET B 1 357 ? -19.578 2.85 0.729 1 98.94 357 MET B CA 1
ATOM 5536 C C . MET B 1 357 ? -20.953 2.688 0.091 1 98.94 357 MET B C 1
ATOM 5538 O O . MET B 1 357 ? -21.953 3.143 0.644 1 98.94 357 MET B O 1
ATOM 5542 N N . LEU B 1 358 ? -21.016 2.033 -1.096 1 98.94 358 LEU B N 1
ATOM 5543 C CA . LEU B 1 358 ? -22.297 1.773 -1.745 1 98.94 358 LEU B CA 1
ATOM 5544 C C . LEU B 1 358 ? -23.156 0.845 -0.896 1 98.94 358 LEU B C 1
ATOM 5546 O O . LEU B 1 358 ? -24.359 1.08 -0.733 1 98.94 358 LEU B O 1
ATOM 5550 N N . LEU B 1 359 ? -22.547 -0.192 -0.375 1 98.88 359 LEU B N 1
ATOM 5551 C CA . LEU B 1 359 ? -23.281 -1.153 0.438 1 98.88 359 LEU B CA 1
ATOM 5552 C C . LEU B 1 359 ? -23.797 -0.504 1.722 1 98.88 359 LEU B C 1
ATOM 5554 O O . LEU B 1 359 ? -24.906 -0.785 2.164 1 98.88 359 LEU B O 1
ATOM 5558 N N . TRP B 1 360 ? -22.969 0.316 2.34 1 98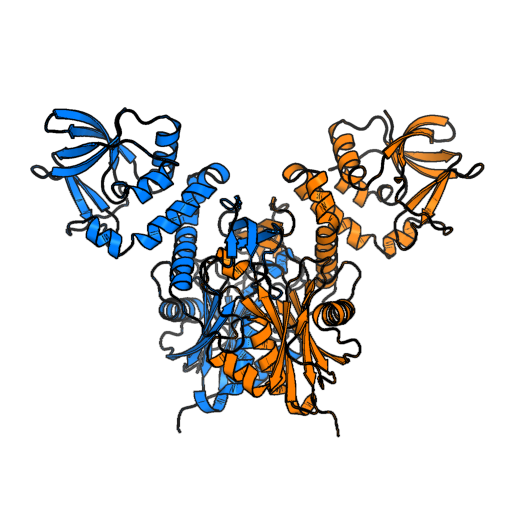.81 360 TRP B N 1
ATOM 5559 C CA . TRP B 1 360 ? -23.391 1.051 3.525 1 98.81 360 TRP B CA 1
ATOM 5560 C C . TRP B 1 360 ? -24.578 1.95 3.203 1 98.81 360 TRP B C 1
ATOM 5562 O O . TRP B 1 360 ? -25.547 2.01 3.965 1 98.81 360 TRP B O 1
ATOM 5572 N N . THR B 1 361 ? -24.484 2.662 2.086 1 98.75 361 THR B N 1
ATOM 5573 C CA . THR B 1 361 ? -25.547 3.576 1.682 1 98.75 361 THR B CA 1
ATOM 5574 C C . THR B 1 361 ? -26.859 2.82 1.452 1 98.75 361 THR B C 1
ATOM 5576 O O . THR B 1 361 ? -27.922 3.287 1.845 1 98.75 361 THR B O 1
ATOM 5579 N N . ASP B 1 362 ? -26.734 1.703 0.796 1 98.25 362 ASP B N 1
ATOM 5580 C CA . ASP B 1 362 ? -27.906 0.855 0.585 1 98.25 362 ASP B CA 1
ATOM 5581 C C . ASP B 1 362 ? -28.562 0.48 1.913 1 98.25 362 ASP B C 1
ATOM 5583 O O . ASP B 1 362 ? -29.781 0.572 2.059 1 98.25 362 ASP B O 1
ATOM 5587 N N . ARG B 1 363 ? -27.797 0.09 2.895 1 97.69 363 ARG B N 1
ATOM 5588 C CA . ARG B 1 363 ? -28.266 -0.329 4.207 1 97.69 363 ARG B CA 1
ATOM 5589 C C . ARG B 1 363 ? -28.953 0.825 4.938 1 97.69 363 ARG B C 1
ATOM 5591 O O . ARG B 1 363 ? -29.906 0.614 5.691 1 97.69 363 ARG B O 1
ATOM 5598 N N . HIS B 1 364 ? -28.531 2.045 4.691 1 97.44 364 HIS B N 1
ATOM 5599 C CA . HIS B 1 364 ? -28.984 3.176 5.496 1 97.44 364 HIS B CA 1
ATOM 5600 C C . HIS B 1 364 ? -29.875 4.113 4.691 1 97.44 364 HIS B C 1
ATOM 5602 O O . HIS B 1 364 ? -30.047 5.273 5.059 1 97.44 364 HIS B O 1
ATOM 5608 N N . ARG B 1 365 ? -30.469 3.701 3.613 1 95.31 365 ARG B N 1
ATOM 5609 C CA . ARG B 1 365 ? -31.266 4.512 2.705 1 95.31 365 ARG B CA 1
ATOM 5610 C C . ARG B 1 365 ? -32.344 5.281 3.467 1 95.31 365 ARG B C 1
ATOM 5612 O O . ARG B 1 365 ? -32.531 6.484 3.264 1 95.31 365 ARG B O 1
ATOM 5619 N N . ALA B 1 366 ? -33.031 4.57 4.312 1 94.19 366 ALA B N 1
ATOM 5620 C CA . ALA B 1 366 ? -34.156 5.152 5.031 1 94.19 366 ALA B CA 1
ATOM 5621 C C . ALA B 1 366 ? -33.688 6.266 5.969 1 94.19 366 ALA B C 1
ATOM 5623 O O . ALA B 1 366 ? -34.312 7.324 6.043 1 94.19 366 ALA B O 1
ATOM 5624 N N . ALA B 1 367 ? -32.594 6.02 6.617 1 93.69 367 ALA B N 1
ATOM 5625 C CA . ALA B 1 367 ? -32.062 6.992 7.57 1 93.69 367 ALA B CA 1
ATOM 5626 C C . ALA B 1 367 ? -31.531 8.234 6.855 1 93.69 367 ALA B C 1
ATOM 5628 O O . ALA B 1 367 ? -31.578 9.336 7.406 1 93.69 367 ALA B O 1
ATOM 5629 N N . LEU B 1 368 ? -31.031 8.109 5.629 1 94.81 368 LEU B N 1
ATOM 5630 C CA . LEU B 1 368 ? -30.453 9.211 4.863 1 94.81 368 LEU B CA 1
ATOM 5631 C C . LEU B 1 368 ? -31.562 10.07 4.246 1 94.81 368 LEU B C 1
ATOM 5633 O O . LEU B 1 368 ? -31.344 11.234 3.928 1 94.81 368 LEU B O 1
ATOM 5637 N N . ALA B 1 369 ? -32.75 9.602 3.916 1 86.12 369 ALA B N 1
ATOM 5638 C CA . ALA B 1 369 ? -33.875 10.336 3.34 1 86.12 369 ALA B CA 1
ATOM 5639 C C . ALA B 1 369 ? -34.531 11.234 4.379 1 86.12 369 ALA B C 1
ATOM 5641 O O . ALA B 1 369 ? -35.188 12.203 4.031 1 86.12 369 ALA B O 1
ATOM 5642 N N . GLY B 1 370 ? -34.125 11.664 5.551 1 67.06 370 GLY B N 1
ATOM 5643 C CA . GLY B 1 370 ? -34.719 12.555 6.539 1 67.06 370 GLY B CA 1
ATOM 5644 C C . GLY B 1 370 ? -35.906 11.945 7.254 1 67.06 370 GLY B C 1
ATOM 5645 O O . GLY B 1 370 ? -36.438 10.914 6.832 1 67.06 370 GLY B O 1
ATOM 5646 N N . PRO B 1 371 ? -36.125 12.391 8.617 1 54.03 371 PRO B N 1
ATOM 5647 C CA . PRO B 1 371 ? -37.5 12.375 9.109 1 54.03 371 PRO B CA 1
ATOM 5648 C C . PRO B 1 371 ? -38.469 13.156 8.203 1 54.03 371 PRO B C 1
ATOM 5650 O O . PRO B 1 371 ? -38.188 14.312 7.879 1 54.03 371 PRO B O 1
ATOM 5653 N N . GLY B 1 372 ? -38.719 12.734 6.988 1 35.84 372 GLY B N 1
ATOM 5654 C CA . GLY B 1 372 ? -39.781 13.562 6.453 1 35.84 372 GLY B CA 1
ATOM 5655 C C . GLY B 1 372 ? -40.781 14.008 7.508 1 35.84 372 GLY B C 1
ATOM 5656 O O . GLY B 1 372 ? -40.938 13.344 8.539 1 35.84 372 GLY B O 1
#

Secondary structure (DSSP, 8-state):
-EEEE-GGGGSHHHHHHHHTS----EEEEEEEEEEEEETTSS-EEEEEEEEEEEEEEEE-S--HHHHHHHHHHHGGGT-EEEEEEEEETTEEEEEEEEE--TT--EEEEE--HHHHIIIIIHHHHHHHHHHHHHHHHH-HHHHHHTHHHHHHHHHHHHHHHH-----SSS----TTSEEEEEEEEEE-SSSEEEEEEEEEB-TTSSBPPPEEEEEEE--EEEEEEEEETTTTEEEEEEEE-HHHHHHT-S--EEEE--EEE--TT--HHHHHHHHHHHHH-----EEEEEEEEES-TTTB--EEEEEEEE---TT---EEE--GGGT--EEEEEEEHHHHHHHHHHTS--BHHHHHHHHHHHHTHHHHT---/-EEEE-GGGGSHHHHHHHHTS----EEEEEEEEEEEEETTSS-EEEEEEEEEEEEEEEE-S--HHHHHHHHHHHGGGT-EEEEEEEEETTEEEEEEEEE--TT--EEEEE--HHHHIIIIIHHHHHHHHHHHHHHHHH-HHHHHHTHHHHHHHHHHHHHHHH-----SSS----TTSEEEEEEEEEE-SSSEEEEEEEEEB-TTSSBPPPEEEEEEE--EEEEEEEEETTTTEEEEEEEE-HHHHHHT-S--EEEE--EEE--TT--HHHHHHHHHHHHH-----EEEEEEEEES-TTTB--EEEEEEEE---TT---EEE--GGGT--EEEEEEEHHHHHHHHHHTS--BHHHHHHHHHHHHTHHHHS---

Nearest PDB structures (foldseek):
  9b21-assembly1_A  TM=9.371E-01  e=1.009E-21  Klebsiella pneumoniae
  1khz-assembly1_B  TM=9.460E-01  e=2.505E-21  Escherichia coli
  1g0s-assembly1_A  TM=9.133E-01  e=1.459E-20  Escherichia coli
  9drd-assembly1_C  TM=9.355E-01  e=1.418E-19  Klebsiella pneumoniae
  3o6z-assembly1_A  TM=8.841E-01  e=2.049E-14  Escherichia coli K-12

Radius of gyration: 29.57 Å; Cα contacts (8 Å, |Δi|>4): 1677; chains: 2; bounding box: 75×94×59 Å

pLDDT: mean 94.39, std 7.63, range [35.84, 98.94]

Foldseek 3Di:
DKAWDAWQCQPQLLVQLLQVHGADKAKKKFAQWAWFAWVPDQTIAIDGHHPDMYITIMGDPDDPSSVVSVCLVQPLQAWDWDWGWMDGVRHTDIHIYTHHHPPTGGDPGHHDNVVSCVVCVQLSSQLSNVSSQPCVPPHSNLQSVQSQQSSQLSQQVVVVVPDDDDDPPHDDDDPPQKDWDDDWHWDDRNKIKTWTWIKGADPVGDIDPIDIAIAIEGGEKEFEWEAALVVQKTKWKWFFDDVCVVVVHPDRIATGTQMDRATRPGDSVRRHQVSCCQRQVFNDWDWDWDDKDDPDVRHYPYIYGYTYTHDDCPPRAWDWDGDVVVVTTMIMHMDHLVVVQVCVVVCRHPDPVRNVNSVSCVVCSVVSSPPD/DKAWDAWQCQPQLLVQLLQVHGADKAKKKFAQWAWFAWDPDQTIAIDGHHPDMYITIMGDPDDPSSVVSVCLVQPLQAWDWDWGWMDGVRHTDIHIYTHHHPVTGGDPGHHDNVVSCVVCVQLSSQLSNVSSQPCVPPHSNLQSVQSQQSSQLSQQVVVVVPDDDDDPPHDDDDPPQKDWDDDWHWDDRNKIKTWTWIKGADPVGDIDPIDIAIAIEGGEKEFEWEAALVVQKTKWKWFFDDVCVVVVHPDRIATGTQMDGATRPGDSVRRNQVSCCQRQVFNDWDWDWDDWDDPDVRHYPYIYGYTYTHDDCPPRAWDWDGDVVVVTTMIMHMDHLVVVQVCVVVCRHPDPVRNVNSVSCVVCSVVSNDPD

Organism: NCBI:txid1123501